Protein AF-A0A7Y3PH53-F1 (afdb_monomer)

Solvent-accessible surface area (backbone atoms only — not comparable to full-atom values): 33180 Å² total; per-residue (Å²): 139,79,86,87,87,86,90,88,82,86,89,85,86,90,85,89,83,89,81,87,84,82,91,88,85,89,79,91,84,87,87,86,85,87,86,80,86,84,88,87,86,88,88,87,83,89,87,88,88,87,84,86,87,84,89,90,81,89,80,82,91,89,81,90,84,82,87,85,81,84,83,80,88,76,83,92,73,61,89,87,68,80,81,71,97,63,87,55,52,38,79,63,46,75,46,68,8,27,72,56,28,60,31,58,57,40,63,27,38,34,40,38,30,13,29,32,41,93,63,67,40,59,38,38,35,37,19,73,60,56,61,72,51,74,44,82,40,64,76,62,96,48,61,48,35,46,34,19,36,26,30,57,37,86,32,35,35,41,37,30,13,32,15,80,49,83,82,47,29,32,37,42,25,17,78,48,62,41,79,47,74,51,78,44,49,72,98,55,57,60,40,45,38,24,42,36,37,56,36,70,33,30,32,39,37,25,7,24,49,65,54,40,41,33,38,20,74,65,49,62,77,52,76,45,74,39,42,62,58,85,92,83,59,57,40,39,41,39,26,52,28,42,55,38,70,36,33,35,42,39,28,7,27,37,34,44,84,50,101,79,80,47,58,59,23,39,33,45,34,36,27,64,55,63,34,60,41,57,43,81,54,94,63,63,86,61,33,30,32,24,47,22,42,24,36,58,37,70,43,32,36,43,33,26,18,17,26,75,84,49,43,19,30,29,36,26,42,34,32,56,95,68,38,82,75,50,76,46,80,33,71,47,95,57,61,44,19,66,49,35,23,42,39,39,82,38,82,43,30,31,43,34,25,12,21,27,94,77,62,50,27,41,38,36,37,26,73,58,46,43,77,49,76,51,79,47,70,58,56,86,79,51,35,42,21,70,37,46,51,66,31,86,55,101,63,43,38,33,44,36,34,21,28,43,102,78,34,44,38,20,42,32,33,38,24,66,55,64,74,71,71,73,71,75,72,74,58,79,79,71,68,95,81,72,90,73,93,76,79,60,47,37,29,35,26,30,31,17,50,68,26,40,53,54,34,52,60,53,53,77,54,22,71,84,73,44,34,43,66,44,66,71,29,41,72,81,29,39,71,76,45,66,55,41,33,46,56,94,89,37,88,42,74,53,58,79,74,27,60,43,44,68,63,52,42,53,54,57,42,70,73,61,35,50,34,34,40,39,27,60,42,87,63,58,34,37,37,30,59,54,95,94,37,83,40,29,73,91,32,78,72,41,44,51,47,51,52,49,34,50,54,50,48,52,55,47,52,32,64,78,69,17,47,71,44,81,43,84,62,76,90,52,86,84,71,59,45,100,88,71,45,68,56,84,55,81

Radius of gyration: 30.05 Å; Cα contacts (8 Å, |Δi|>4): 1305; chains: 1; bounding box: 88×98×75 Å

Foldseek 3Di:
DDDDDDDDDDDDDDDDDDDDDDDDDDDDDDDDDDDDDDDDDDDDDDDDDDDDDDDDDDDDDDDDDDDDDDDDDDDPDDPVPPDDDDQAWDFLDKDFFDWQEKEDLFQFWIKTWWAGHPPRATWIWIGRGNPNDIDTQDDDPQDPYWQYKYAQHSFWIWTWFATPDDPRIWIWIGNGNRPDTDIDDDPFDPTWREKDPLHQQWIKIAFWDGLGIWIGRGRRNDIDRQPDDPDAWGWGWQYKEDQHSFKIKTWWKTWHPDPPDIQMFIWIWMGRGNSVDIDTDDDDSQHHTWHEKEDPHLAWIKTWFAGPVFFIKMKIFGDDPSHTDDIDIDTQPDRFGGAWYWYAPHHQWIWIWFAGPPLFTWIWTTNHRNPYIDIDGHDPPRATFNDKDWHDDPFIKIWIWHAHPSRRMIIIIIGSNDPPPPPPPPPPPPPPPDPDDDQAAEEEFEEEPVSQVVLVVCCVCQVVVSHDYDYLYHYQAALLLAFWFADPNDIHGGDNVNNCVLVSLLVVCVVPHQAYEYEYQLNQLIFGQDPNDTDHPVPPVSVVSVVVSVVSSVCSNCVNPHHYHYDYDDDDFPDDDPVPHGDSSD

Structure (mmCIF, N/CA/C/O backbone):
data_AF-A0A7Y3PH53-F1
#
_entry.id   AF-A0A7Y3PH53-F1
#
loop_
_atom_site.group_PDB
_atom_site.id
_atom_site.type_symbol
_atom_site.label_atom_id
_atom_site.label_alt_id
_atom_site.label_comp_id
_atom_site.label_asym_id
_atom_site.label_entity_id
_atom_site.label_seq_id
_atom_site.pdbx_PDB_ins_code
_atom_site.Cartn_x
_atom_site.Cartn_y
_atom_site.Cartn_z
_atom_site.occupancy
_atom_site.B_iso_or_equiv
_atom_site.auth_seq_id
_atom_site.auth_comp_id
_atom_site.auth_asym_id
_atom_site.auth_atom_id
_atom_site.pdbx_PDB_model_num
ATOM 1 N N . MET A 1 1 ? -45.670 29.202 -13.768 1.00 27.52 1 MET A N 1
ATOM 2 C CA . MET A 1 1 ? -44.840 28.146 -14.390 1.00 27.52 1 MET A CA 1
ATOM 3 C C . MET A 1 1 ? -43.479 28.761 -14.701 1.00 27.52 1 MET A C 1
ATOM 5 O O . MET A 1 1 ? -43.491 29.835 -15.280 1.00 27.52 1 MET A O 1
ATOM 9 N N . ALA A 1 2 ? -42.325 28.205 -14.331 1.00 27.58 2 ALA A N 1
ATOM 10 C CA . ALA A 1 2 ? -42.031 27.252 -13.254 1.00 27.58 2 ALA A CA 1
ATOM 11 C C . ALA A 1 2 ? -40.528 27.359 -12.876 1.00 27.58 2 ALA A C 1
ATOM 13 O O . ALA A 1 2 ? -39.710 27.433 -13.780 1.00 27.58 2 ALA A O 1
ATOM 14 N N . ILE A 1 3 ? -40.228 27.390 -11.565 1.00 24.61 3 ILE A N 1
ATOM 15 C CA . ILE A 1 3 ? -39.103 26.731 -10.841 1.00 24.61 3 ILE A CA 1
ATOM 16 C C . ILE A 1 3 ? -37.721 26.719 -11.553 1.00 24.61 3 ILE A C 1
ATOM 18 O O . ILE A 1 3 ? -37.587 26.041 -12.563 1.00 24.61 3 ILE A O 1
ATOM 22 N N . LEU A 1 4 ? -36.632 27.393 -11.139 1.00 24.05 4 LEU A N 1
ATOM 23 C CA . LEU A 1 4 ? -36.151 28.036 -9.885 1.00 24.05 4 LEU A CA 1
ATOM 24 C C . LEU A 1 4 ? -35.431 27.131 -8.852 1.00 24.05 4 LEU A C 1
ATOM 26 O O . LEU A 1 4 ? -35.990 26.149 -8.378 1.00 24.05 4 LEU A O 1
ATOM 30 N N . GLY A 1 5 ? -34.228 27.571 -8.440 1.00 24.16 5 GLY A N 1
ATOM 31 C CA . GLY A 1 5 ? -33.334 26.976 -7.423 1.00 24.16 5 GLY A CA 1
ATOM 32 C C . GLY A 1 5 ? -32.060 26.379 -8.045 1.00 24.16 5 GLY A C 1
ATOM 33 O O . GLY A 1 5 ? -32.111 25.966 -9.197 1.00 24.16 5 GLY A O 1
ATOM 34 N N . LEU A 1 6 ? -30.882 26.307 -7.410 1.00 24.84 6 LEU A N 1
ATOM 35 C CA . LEU A 1 6 ? -30.289 26.762 -6.122 1.00 24.84 6 LEU A CA 1
ATOM 36 C C . LEU A 1 6 ? -28.739 26.815 -6.389 1.00 24.84 6 LEU A C 1
ATOM 38 O O . LEU A 1 6 ? -28.315 26.272 -7.404 1.00 24.84 6 LEU A O 1
ATOM 42 N N . LEU A 1 7 ? -27.798 27.423 -5.646 1.00 23.94 7 LEU A N 1
ATOM 43 C CA . LEU A 1 7 ? -27.619 27.649 -4.202 1.00 23.94 7 LEU A CA 1
ATOM 44 C C . LEU A 1 7 ? -26.399 28.594 -3.965 1.00 23.94 7 LEU A C 1
ATOM 46 O O . LEU A 1 7 ? -25.448 28.530 -4.737 1.00 23.94 7 LEU A O 1
ATOM 50 N N . LEU A 1 8 ? -26.404 29.408 -2.896 1.00 22.64 8 LEU A N 1
ATOM 51 C CA . LEU A 1 8 ? -25.264 30.032 -2.162 1.00 22.64 8 LEU A CA 1
ATOM 52 C C . LEU A 1 8 ? -25.917 30.889 -1.040 1.00 22.64 8 LEU A C 1
ATOM 54 O O . LEU A 1 8 ? -26.854 31.623 -1.337 1.00 22.64 8 LEU A O 1
ATOM 58 N N . SER A 1 9 ? -25.612 30.787 0.264 1.00 22.41 9 SER A N 1
ATOM 59 C CA . SER A 1 9 ? -24.295 30.929 0.911 1.00 22.41 9 SER A CA 1
ATOM 60 C C . SER A 1 9 ? -24.297 30.520 2.409 1.00 22.41 9 SER A C 1
ATOM 62 O O . SER A 1 9 ? -25.269 30.806 3.095 1.00 22.41 9 SER A O 1
ATOM 64 N N . ILE A 1 10 ? -23.138 30.057 2.914 1.00 22.92 10 ILE A N 1
ATOM 65 C CA . ILE A 1 10 ? -22.531 30.346 4.250 1.00 22.92 10 ILE A CA 1
ATOM 66 C C . ILE A 1 10 ? -23.178 29.793 5.562 1.00 22.92 10 ILE A C 1
ATOM 68 O O . ILE A 1 10 ? -24.373 29.559 5.682 1.00 22.92 10 ILE A O 1
ATOM 72 N N . LEU A 1 11 ? -22.292 29.561 6.548 1.00 21.41 11 LEU A N 1
ATOM 73 C CA . LEU A 1 11 ? -22.456 29.043 7.922 1.00 21.41 11 LEU A CA 1
ATOM 74 C C . LEU A 1 11 ? -23.361 29.901 8.848 1.00 21.41 11 LEU A C 1
ATOM 76 O O . LEU A 1 11 ? -23.416 31.114 8.661 1.00 21.41 11 LEU A O 1
ATOM 80 N N . ILE A 1 12 ? -23.876 29.323 9.958 1.00 22.22 12 ILE A N 1
ATOM 81 C CA . ILE A 1 12 ? -23.458 29.663 11.355 1.00 22.22 12 ILE A CA 1
ATOM 82 C C . ILE A 1 12 ? -24.155 28.830 12.473 1.00 22.22 12 ILE A C 1
ATOM 84 O O . ILE A 1 12 ? -25.336 28.517 12.422 1.00 22.22 12 ILE A O 1
ATOM 88 N N . ILE A 1 13 ? -23.325 28.521 13.478 1.00 22.69 13 ILE A N 1
ATOM 89 C CA . ILE A 1 13 ? -23.456 28.090 14.895 1.00 22.69 13 ILE A CA 1
ATOM 90 C C . ILE A 1 13 ? -24.839 28.159 15.611 1.00 22.69 13 ILE A C 1
ATOM 92 O O . ILE A 1 13 ? -25.627 29.084 15.446 1.00 22.69 13 ILE A O 1
ATOM 96 N N . VAL A 1 14 ? -25.043 27.202 16.533 1.00 22.19 14 VAL A N 1
ATOM 97 C CA . VAL A 1 14 ? -26.162 27.046 17.494 1.00 22.19 14 VAL A CA 1
ATOM 98 C C . VAL A 1 14 ? -26.259 28.157 18.559 1.00 22.19 14 VAL A C 1
ATOM 100 O O . VAL A 1 14 ? -25.273 28.494 19.209 1.00 22.19 14 VAL A O 1
ATOM 103 N N . SER A 1 15 ? -27.483 28.605 18.869 1.00 22.56 15 SER A N 1
ATOM 104 C CA . SER A 1 15 ? -27.872 29.114 20.203 1.00 22.56 15 SER A CA 1
ATOM 105 C C . SER A 1 15 ? -29.380 28.901 20.451 1.00 22.56 15 SER A C 1
ATOM 107 O O . SER A 1 15 ? -30.083 28.410 19.568 1.00 22.56 15 SER A O 1
ATOM 109 N N . SER A 1 16 ? -29.875 29.155 21.668 1.00 23.72 16 SER A N 1
ATOM 110 C CA . SER A 1 16 ? -31.134 28.585 22.180 1.00 23.72 16 SER A CA 1
ATOM 111 C C . SER A 1 16 ? -32.286 29.582 22.391 1.00 23.72 16 SER A C 1
ATOM 113 O O . SER A 1 16 ? -32.068 30.734 22.758 1.00 23.72 16 SER A O 1
ATOM 115 N N . SER A 1 17 ? -33.533 29.090 22.276 1.00 23.12 17 SER A N 1
ATOM 116 C CA . SER A 1 17 ? -34.576 29.101 23.338 1.00 23.12 17 SER A CA 1
ATOM 117 C C . SER A 1 17 ? -36.031 29.282 22.846 1.00 23.12 17 SER A C 1
ATOM 119 O O . SER A 1 17 ? -36.289 29.847 21.790 1.00 23.12 17 SER A O 1
ATOM 121 N N . GLN A 1 18 ? -36.969 28.844 23.703 1.00 24.52 18 GLN A N 1
ATOM 122 C CA . GLN A 1 18 ? -38.434 29.044 23.665 1.00 24.52 18 GLN A CA 1
ATOM 123 C C . GLN A 1 18 ? -39.243 28.251 22.612 1.00 24.52 18 GLN A C 1
ATOM 125 O O . GLN A 1 18 ? -38.695 27.630 21.706 1.00 24.52 18 GLN A O 1
ATOM 130 N N . SER A 1 19 ? -40.556 28.127 22.858 1.00 26.19 19 SER A N 1
ATOM 131 C CA . SER A 1 19 ? -41.421 27.046 22.342 1.00 26.19 19 SER A CA 1
ATOM 132 C C . SER A 1 19 ? -42.898 27.498 22.131 1.00 26.19 19 SER A C 1
ATOM 134 O O . SER A 1 19 ? -43.134 28.699 22.023 1.00 26.19 19 SER A O 1
ATOM 136 N N . PRO A 1 20 ? -43.876 26.586 21.917 1.00 41.28 20 PRO A N 1
ATOM 137 C CA . PRO A 1 20 ? -44.599 26.370 20.653 1.00 41.28 20 PRO A CA 1
ATOM 138 C C . PRO A 1 20 ? -45.962 27.110 20.557 1.00 41.28 20 PRO A C 1
ATOM 140 O O . PRO A 1 20 ? -46.364 27.774 21.514 1.00 41.28 20 PRO A O 1
ATOM 143 N N . PRO A 1 21 ? -46.731 26.962 19.448 1.00 31.56 21 PRO A N 1
ATOM 144 C CA . PRO A 1 21 ? -47.869 26.011 19.480 1.00 31.56 21 PRO A CA 1
ATOM 145 C C . PRO A 1 21 ? -48.309 25.387 18.120 1.00 31.56 21 PRO A C 1
ATOM 147 O O . PRO A 1 21 ? -47.821 25.763 17.061 1.00 31.56 21 PRO A O 1
ATOM 150 N N . SER A 1 22 ? -49.320 24.494 18.180 1.00 23.58 22 SER A N 1
ATOM 151 C CA . SER A 1 22 ? -50.218 23.983 17.098 1.00 23.58 22 SER A CA 1
ATOM 152 C C . SER A 1 22 ? -49.575 23.321 15.859 1.00 23.58 22 SER A C 1
ATOM 154 O O . SER A 1 22 ? -48.886 23.968 15.087 1.00 23.58 22 SER A O 1
ATOM 156 N N . GLN A 1 23 ? -49.712 22.009 15.615 1.00 24.61 23 GLN A N 1
ATOM 157 C CA . GLN A 1 23 ? -50.917 21.217 15.259 1.00 24.61 23 GLN A CA 1
ATOM 158 C C . GLN A 1 23 ? -51.641 21.602 13.955 1.00 24.61 23 GLN A C 1
ATOM 160 O O . GLN A 1 23 ? -52.306 22.631 13.883 1.00 24.61 23 GLN A O 1
ATOM 165 N N . THR A 1 24 ? -51.685 20.663 13.000 1.00 24.39 24 THR A N 1
ATOM 166 C CA . THR A 1 24 ? -52.921 20.237 12.297 1.00 24.39 24 THR A CA 1
ATOM 167 C C . THR A 1 24 ? -52.733 18.836 11.671 1.00 24.39 24 THR A C 1
ATOM 169 O O . THR A 1 24 ? -51.625 18.303 11.675 1.00 24.39 24 THR A O 1
ATOM 172 N N . HIS A 1 25 ? -53.822 18.189 11.234 1.00 23.94 25 HIS A N 1
ATOM 173 C CA . HIS A 1 25 ? -53.892 16.762 10.849 1.00 23.94 25 HIS A CA 1
ATOM 174 C C . HIS A 1 25 ? -53.899 16.516 9.314 1.00 23.94 25 HIS A C 1
ATOM 176 O O . HIS A 1 25 ? -53.960 17.465 8.542 1.00 23.94 25 HIS A O 1
ATOM 182 N N . PHE A 1 26 ? -54.007 15.226 8.930 1.00 23.61 26 PHE A N 1
ATOM 183 C CA . PHE A 1 26 ? -54.325 14.638 7.604 1.00 23.61 26 PHE A CA 1
ATOM 184 C C . PHE A 1 26 ? -53.148 14.440 6.617 1.00 23.61 26 PHE A C 1
ATOM 186 O O . PHE A 1 26 ? -52.270 15.284 6.528 1.00 23.61 26 PHE A O 1
ATOM 193 N N . SER A 1 27 ? -53.099 13.373 5.797 1.00 23.70 27 SER A N 1
ATOM 194 C CA . SER A 1 27 ? -53.682 12.014 5.925 1.00 23.70 27 SER A CA 1
ATOM 195 C C . SER A 1 27 ? -53.119 11.043 4.868 1.00 23.70 27 SER A C 1
ATOM 197 O O . SER A 1 27 ? -52.461 11.453 3.919 1.00 23.70 27 SER A O 1
ATOM 199 N N . ARG A 1 28 ? -53.430 9.746 5.025 1.00 25.30 28 ARG A N 1
ATOM 200 C CA . ARG A 1 28 ? -53.129 8.638 4.090 1.00 25.30 28 ARG A CA 1
ATOM 201 C C . ARG A 1 28 ? -53.473 8.937 2.618 1.00 25.30 28 ARG A C 1
ATOM 203 O O . ARG A 1 28 ? -54.582 9.396 2.360 1.00 25.30 28 ARG A O 1
ATOM 210 N N . GLN A 1 29 ? -52.703 8.356 1.690 1.00 24.28 29 GLN A N 1
ATOM 211 C CA . GLN A 1 29 ? -53.284 7.398 0.729 1.00 24.28 29 GLN A CA 1
ATOM 212 C C . GLN A 1 29 ? -52.255 6.411 0.147 1.00 24.28 29 GLN A C 1
ATOM 214 O O . GLN A 1 29 ? -51.065 6.700 0.087 1.00 24.28 29 GLN A O 1
ATOM 219 N N . LEU A 1 30 ? -52.737 5.226 -0.246 1.00 23.98 30 LEU A N 1
ATOM 220 C CA . LEU A 1 30 ? -51.987 4.216 -1.003 1.00 23.98 30 LEU A CA 1
ATOM 221 C C . LEU A 1 30 ? -52.204 4.437 -2.504 1.00 23.98 30 LEU A C 1
ATOM 223 O O . LEU A 1 30 ? -53.310 4.789 -2.912 1.00 23.98 30 LEU A O 1
ATOM 227 N N . ALA A 1 31 ? -51.225 4.042 -3.316 1.00 25.02 31 ALA A N 1
ATOM 228 C CA . ALA A 1 31 ? -51.476 3.503 -4.649 1.00 25.02 31 ALA A CA 1
ATOM 229 C C . ALA A 1 31 ? -50.443 2.407 -4.952 1.00 25.02 31 ALA A C 1
ATOM 231 O O . ALA A 1 31 ? -49.249 2.611 -4.759 1.00 25.02 31 ALA A O 1
ATOM 232 N N . ALA A 1 32 ? -50.906 1.250 -5.421 1.00 23.48 32 ALA A N 1
ATOM 233 C CA . ALA A 1 32 ? -50.062 0.179 -5.943 1.00 23.48 32 ALA A CA 1
ATOM 234 C C . ALA A 1 32 ? -50.424 -0.055 -7.413 1.00 23.48 32 ALA A C 1
ATOM 236 O O . ALA A 1 32 ? -51.596 0.066 -7.776 1.00 23.48 32 ALA A O 1
ATOM 237 N N . GLN A 1 33 ? -49.450 -0.422 -8.247 1.00 23.83 33 GLN A N 1
ATOM 238 C CA . GLN A 1 33 ? -49.709 -0.899 -9.605 1.00 23.83 33 GLN A CA 1
ATOM 239 C C . GLN A 1 33 ? -48.873 -2.140 -9.917 1.00 23.83 33 GLN A C 1
ATOM 241 O O . GLN A 1 33 ? -47.647 -2.125 -9.869 1.00 23.83 33 GLN A O 1
ATOM 246 N N . THR A 1 34 ? -49.576 -3.219 -10.243 1.00 23.50 34 THR A N 1
ATOM 247 C CA . THR A 1 34 ? -49.042 -4.458 -10.811 1.00 23.50 34 THR A CA 1
ATOM 248 C C . THR A 1 34 ? -48.975 -4.371 -12.333 1.00 23.50 34 THR A C 1
ATOM 250 O O . THR A 1 34 ? -49.913 -3.874 -12.955 1.00 23.50 34 THR A O 1
ATOM 253 N N . ALA A 1 35 ? -47.955 -4.980 -12.934 1.00 23.61 35 ALA A N 1
ATOM 254 C CA . ALA A 1 35 ? -47.943 -5.377 -14.342 1.00 23.61 35 ALA A CA 1
ATOM 255 C C . ALA A 1 35 ? -47.467 -6.837 -14.455 1.00 23.61 35 ALA A C 1
ATOM 257 O O . ALA A 1 35 ? -46.771 -7.332 -13.568 1.00 23.61 35 ALA A O 1
ATOM 258 N N . GLN A 1 36 ? -47.893 -7.550 -15.500 1.00 23.03 36 GLN A N 1
ATOM 259 C CA . GLN A 1 36 ? -47.759 -9.009 -15.609 1.00 23.03 36 GLN A CA 1
ATOM 260 C C . GLN A 1 36 ? -47.606 -9.441 -17.081 1.00 23.03 36 GLN A C 1
ATOM 262 O O . GLN A 1 36 ? -47.940 -8.670 -17.981 1.00 23.03 36 GLN A O 1
ATOM 267 N N . SER A 1 37 ? -47.211 -10.704 -17.308 1.00 25.69 37 SER A N 1
ATOM 268 C CA . SER A 1 37 ? -47.021 -11.371 -18.619 1.00 25.69 37 SER A CA 1
ATOM 269 C C . SER A 1 37 ? -45.737 -10.964 -19.384 1.00 25.69 37 SER A C 1
ATOM 271 O O . SER A 1 37 ? -45.197 -9.891 -19.145 1.00 25.69 37 SER A O 1
ATOM 273 N N . ASN A 1 38 ? -45.149 -11.793 -20.261 1.00 23.48 38 ASN A N 1
ATOM 274 C CA . ASN A 1 38 ? -45.664 -13.010 -20.920 1.00 23.48 38 ASN A CA 1
ATOM 275 C C . ASN A 1 38 ? -44.630 -14.162 -21.010 1.00 23.48 38 ASN A C 1
ATOM 277 O O . ASN A 1 38 ? -43.436 -13.944 -20.823 1.00 23.48 38 ASN A O 1
ATOM 281 N N . LEU A 1 39 ? -45.091 -15.384 -21.324 1.00 25.16 39 LEU A N 1
ATOM 282 C CA . LEU A 1 39 ? -44.255 -16.585 -21.531 1.00 25.16 39 LEU A CA 1
ATOM 283 C C . LEU A 1 39 ? -43.998 -16.896 -23.018 1.00 25.16 39 LEU A C 1
ATOM 285 O O . LEU A 1 39 ? -44.827 -16.591 -23.871 1.00 25.16 39 LEU A O 1
ATOM 289 N N . SER A 1 40 ? -42.945 -17.677 -23.297 1.00 23.12 40 SER A N 1
ATOM 290 C CA . SER A 1 40 ? -42.962 -18.671 -24.387 1.00 23.12 40 SER A CA 1
ATOM 291 C C . SER A 1 40 ? -42.067 -19.886 -24.065 1.00 23.12 40 SER A C 1
ATOM 293 O O . SER A 1 40 ? -40.932 -19.733 -23.627 1.00 23.12 40 SER A O 1
ATOM 295 N N . HIS A 1 41 ? -42.603 -21.101 -24.236 1.00 26.47 41 HIS A N 1
ATOM 296 C CA . HIS A 1 41 ? -41.903 -22.387 -24.045 1.00 26.47 41 HIS A CA 1
ATOM 297 C C . HIS A 1 41 ? -41.299 -22.909 -25.358 1.00 26.47 41 HIS A C 1
ATOM 299 O O . HIS A 1 41 ? -41.807 -22.574 -26.426 1.00 26.47 41 HIS A O 1
ATOM 305 N N . HIS A 1 42 ? -40.364 -23.865 -25.265 1.00 24.50 42 HIS A N 1
ATOM 306 C CA . HIS A 1 42 ? -40.249 -25.015 -26.185 1.00 24.50 42 HIS A CA 1
ATOM 307 C C . HIS A 1 42 ? -39.852 -26.296 -25.409 1.00 24.50 42 HIS A C 1
ATOM 309 O O . HIS A 1 42 ? -39.456 -26.211 -24.247 1.00 24.50 42 HIS A O 1
ATOM 315 N N . TYR A 1 43 ? -40.035 -27.478 -26.015 1.00 22.98 43 TYR A N 1
ATOM 316 C CA . TYR A 1 43 ? -40.008 -28.805 -25.360 1.00 22.98 43 TYR A CA 1
ATOM 317 C C . TYR A 1 43 ? -38.888 -29.735 -25.871 1.00 22.98 43 TYR A C 1
ATOM 319 O O . TYR A 1 43 ? -38.549 -29.702 -27.051 1.00 22.98 43 TYR A O 1
ATOM 327 N N . ALA A 1 44 ? -38.449 -30.670 -25.016 1.00 23.11 44 ALA A N 1
ATOM 328 C CA . ALA A 1 44 ? -37.874 -31.977 -25.379 1.00 23.11 44 ALA A CA 1
ATOM 329 C C . ALA A 1 44 ? -38.160 -33.010 -24.255 1.00 23.11 44 ALA A C 1
ATOM 331 O O . ALA A 1 44 ? -38.529 -32.614 -23.149 1.00 23.11 44 ALA A O 1
ATOM 332 N N . LEU A 1 45 ? -38.064 -34.321 -24.530 1.00 22.95 45 LEU A N 1
ATOM 333 C CA . LEU A 1 45 ? -38.633 -35.400 -23.691 1.00 22.95 45 LEU A CA 1
ATOM 334 C C . LEU A 1 45 ? -37.779 -36.689 -23.644 1.00 22.95 45 LEU A C 1
ATOM 336 O O . LEU A 1 45 ? -36.934 -36.896 -24.510 1.00 22.95 45 LEU A O 1
ATOM 340 N N . ALA A 1 46 ? -38.165 -37.590 -22.719 1.00 24.52 46 ALA A N 1
ATOM 341 C CA . ALA A 1 46 ? -37.899 -39.045 -22.679 1.00 24.52 46 ALA A CA 1
ATOM 342 C C . ALA A 1 46 ? -36.486 -39.508 -22.220 1.00 24.52 46 ALA A C 1
ATOM 344 O O . ALA A 1 46 ? -35.498 -38.826 -22.452 1.00 24.52 46 ALA A O 1
ATOM 345 N N . ASN A 1 47 ? -36.302 -40.677 -21.578 1.00 24.42 47 ASN A N 1
ATOM 346 C CA . ASN A 1 47 ? -37.245 -41.563 -20.860 1.00 24.42 47 ASN A CA 1
ATOM 347 C C . ASN A 1 47 ? -36.493 -42.446 -19.833 1.00 24.42 47 ASN A C 1
ATOM 349 O O . ASN A 1 47 ? -35.273 -42.567 -19.902 1.00 24.42 47 ASN A O 1
ATOM 353 N N . ALA A 1 48 ? -37.217 -43.110 -18.922 1.00 27.16 48 ALA A N 1
ATOM 354 C CA . ALA A 1 48 ? -36.655 -44.055 -17.943 1.00 27.16 48 ALA A CA 1
ATOM 355 C C . ALA A 1 48 ? -36.929 -45.537 -18.294 1.00 27.16 48 ALA A C 1
ATOM 357 O O . ALA A 1 48 ? -37.887 -45.845 -19.002 1.00 27.16 48 ALA A O 1
ATOM 358 N N . GLY A 1 49 ? -36.119 -46.458 -17.753 1.00 22.39 49 GLY A N 1
ATOM 359 C CA . GLY A 1 49 ? -36.280 -47.913 -17.898 1.00 22.39 49 GLY A CA 1
ATOM 360 C C . GLY A 1 49 ? -35.590 -48.699 -16.771 1.00 22.39 49 GLY A C 1
ATOM 361 O O . GLY A 1 49 ? -34.569 -48.265 -16.246 1.00 22.39 49 GLY A O 1
ATOM 362 N N . ILE A 1 50 ? -36.170 -49.838 -16.377 1.00 23.67 50 ILE A N 1
ATOM 363 C CA . ILE A 1 50 ? -35.787 -50.682 -15.223 1.00 23.67 50 ILE A CA 1
ATOM 364 C C . ILE A 1 50 ? -35.857 -52.155 -15.660 1.00 23.67 50 ILE A C 1
ATOM 366 O O . ILE A 1 50 ? -36.803 -52.468 -16.377 1.00 23.67 50 ILE A O 1
ATOM 370 N N . LEU A 1 51 ? -34.960 -53.051 -15.189 1.00 22.31 51 LEU A N 1
ATOM 371 C CA . LEU A 1 51 ? -35.297 -54.458 -14.83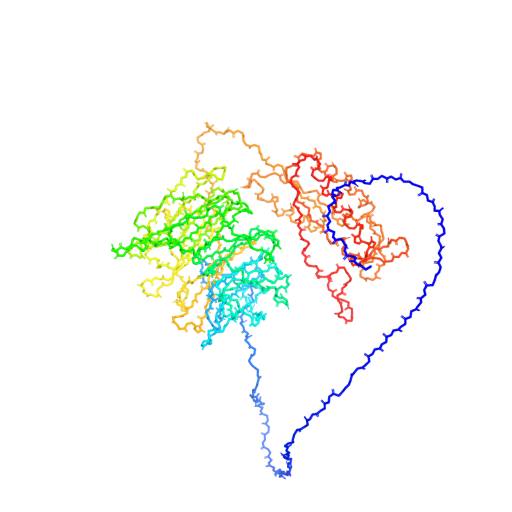9 1.00 22.31 51 LEU A CA 1
ATOM 372 C C . LEU A 1 51 ? -34.145 -55.307 -14.226 1.00 22.31 51 LEU A C 1
ATOM 374 O O . LEU A 1 51 ? -33.033 -55.325 -14.735 1.00 22.31 51 LEU A O 1
ATOM 378 N N . SER A 1 52 ? -34.496 -56.054 -13.164 1.00 23.08 52 SER A N 1
ATOM 379 C CA . SER A 1 52 ? -34.037 -57.399 -12.713 1.00 23.08 52 SER A CA 1
ATOM 380 C C . SER A 1 52 ? -32.555 -57.852 -12.723 1.00 23.08 52 SER A C 1
ATOM 382 O O . SER A 1 52 ? -31.919 -57.931 -13.768 1.00 23.08 52 SER A O 1
ATOM 384 N N . GLY A 1 53 ? -32.101 -58.390 -11.575 1.00 22.41 53 GLY A N 1
ATOM 385 C CA . GLY A 1 53 ? -31.049 -59.431 -11.470 1.00 22.41 53 GLY A CA 1
ATOM 386 C C . GLY A 1 53 ? -31.638 -60.853 -11.311 1.00 22.41 53 GLY A C 1
ATOM 387 O O . GLY A 1 53 ? -32.864 -60.993 -11.366 1.00 22.41 53 GLY A O 1
ATOM 388 N N . PRO A 1 54 ? -30.815 -61.906 -11.083 1.00 33.69 54 PRO A N 1
ATOM 389 C CA . PRO A 1 54 ? -30.689 -62.402 -9.695 1.00 33.69 54 PRO A CA 1
ATOM 390 C C . PRO A 1 54 ? -29.332 -63.036 -9.266 1.00 33.69 54 PRO A C 1
ATOM 392 O O . PRO A 1 54 ? -28.533 -63.478 -10.082 1.00 33.69 54 PRO A O 1
ATOM 395 N N . SER A 1 55 ? -29.152 -63.097 -7.936 1.00 23.97 55 SER A N 1
ATOM 396 C CA . SER A 1 55 ? -28.422 -64.046 -7.048 1.00 23.97 55 SER A CA 1
ATOM 397 C C . SER A 1 55 ? -27.645 -65.230 -7.683 1.00 23.97 55 SER A C 1
ATOM 399 O O . SER A 1 55 ? -28.191 -65.913 -8.539 1.00 23.97 55 SER A O 1
ATOM 401 N N . LEU A 1 56 ? -26.425 -65.632 -7.270 1.00 23.92 56 LEU A N 1
ATOM 402 C CA . LEU A 1 56 ? -25.878 -66.101 -5.956 1.00 23.92 56 LEU A CA 1
ATOM 403 C C . LEU A 1 56 ? -24.307 -66.194 -6.077 1.00 23.92 56 LEU A C 1
ATOM 405 O O . LEU A 1 56 ? -23.825 -66.061 -7.195 1.00 23.92 56 LEU A O 1
ATOM 409 N N . LEU A 1 57 ? -23.401 -66.474 -5.107 1.00 23.33 57 LEU A N 1
ATOM 410 C CA . LEU A 1 57 ? -23.349 -66.634 -3.628 1.00 23.33 57 LEU A CA 1
ATOM 411 C C . LEU A 1 57 ? -21.865 -66.570 -3.138 1.00 23.33 57 LEU A C 1
ATOM 413 O O . LEU A 1 57 ? -21.005 -67.128 -3.809 1.00 23.33 57 LEU A O 1
ATOM 417 N N . THR A 1 58 ? -21.594 -66.068 -1.914 1.00 23.66 58 THR A N 1
ATOM 418 C CA . THR A 1 58 ? -20.314 -66.159 -1.125 1.00 23.66 58 THR A CA 1
ATOM 419 C C . THR A 1 58 ? -19.010 -65.576 -1.744 1.00 23.66 58 THR A C 1
ATOM 421 O O . THR A 1 58 ? -18.836 -65.583 -2.949 1.00 23.66 58 THR A O 1
ATOM 424 N N . ASN A 1 59 ? -18.024 -65.046 -0.994 1.00 24.72 59 ASN A N 1
ATOM 425 C CA . ASN A 1 59 ? -17.809 -65.053 0.463 1.00 24.72 59 ASN A CA 1
ATOM 426 C C . ASN A 1 59 ? -17.147 -63.752 1.009 1.00 24.72 59 ASN A C 1
ATOM 428 O O . ASN A 1 59 ? -16.282 -63.174 0.368 1.00 24.72 59 ASN A O 1
ATOM 432 N N . THR A 1 60 ? -17.563 -63.339 2.215 1.00 24.05 60 THR A N 1
ATOM 433 C CA . THR A 1 60 ? -16.947 -62.406 3.206 1.00 24.05 60 THR A CA 1
ATOM 434 C C . THR A 1 60 ? -15.872 -61.351 2.836 1.00 24.05 60 THR A C 1
ATOM 436 O O . THR A 1 60 ? -14.762 -61.726 2.492 1.00 24.05 60 THR A O 1
ATOM 439 N N . LYS A 1 61 ? -16.148 -60.078 3.219 1.00 24.25 61 LYS A N 1
ATOM 440 C CA . LYS A 1 61 ? -15.264 -59.050 3.870 1.00 24.25 61 LYS A CA 1
ATOM 441 C C . LYS A 1 61 ? -13.836 -58.858 3.291 1.00 24.25 61 LYS A C 1
ATOM 443 O O . LYS A 1 61 ? -13.040 -59.778 3.335 1.00 24.25 61 LYS A O 1
ATOM 448 N N . LYS A 1 62 ? -13.336 -57.670 2.928 1.00 23.03 62 LYS A N 1
ATOM 449 C CA . LYS A 1 62 ? -13.639 -56.242 3.223 1.00 23.03 62 LYS A CA 1
ATOM 450 C C . LYS A 1 62 ? -12.820 -55.414 2.187 1.00 23.03 62 LYS A C 1
ATOM 452 O O . LYS A 1 62 ? -11.790 -55.917 1.760 1.00 23.03 62 LYS A O 1
ATOM 457 N N . THR A 1 63 ? -13.102 -54.178 1.760 1.00 24.69 63 THR A N 1
ATOM 458 C CA . THR A 1 63 ? -14.177 -53.184 2.000 1.00 24.69 63 THR A CA 1
ATOM 459 C C . THR A 1 63 ? -14.340 -52.345 0.706 1.00 24.69 63 THR A C 1
ATOM 461 O O . THR A 1 63 ? -13.596 -52.564 -0.246 1.00 24.69 63 THR A O 1
ATOM 464 N N . ASN A 1 64 ? -15.268 -51.382 0.642 1.00 23.75 64 ASN A N 1
ATOM 465 C CA . ASN A 1 64 ? -15.546 -50.629 -0.592 1.00 23.75 64 ASN A CA 1
ATOM 466 C C . ASN A 1 64 ? -14.504 -49.544 -0.923 1.00 23.75 64 ASN A C 1
ATOM 468 O O . ASN A 1 64 ? -14.138 -48.745 -0.064 1.00 23.75 64 ASN A O 1
ATOM 472 N N . ILE A 1 65 ? -14.158 -49.453 -2.210 1.00 23.88 65 ILE A N 1
ATOM 473 C CA . ILE A 1 65 ? -13.675 -48.237 -2.879 1.00 23.88 65 ILE A CA 1
ATOM 474 C C . ILE A 1 65 ? -14.850 -47.675 -3.688 1.00 23.88 65 ILE A C 1
ATOM 476 O O . ILE A 1 65 ? -15.482 -48.434 -4.419 1.00 23.88 65 ILE A O 1
ATOM 480 N N . SER A 1 66 ? -15.089 -46.363 -3.613 1.00 23.86 66 SER A N 1
ATOM 481 C CA . SER A 1 66 ? -15.951 -45.636 -4.557 1.00 23.86 66 SER A CA 1
ATOM 482 C C . SER A 1 66 ? -15.369 -44.254 -4.863 1.00 23.86 66 SER A C 1
ATOM 484 O O . SER A 1 66 ? -15.610 -43.291 -4.140 1.00 23.86 66 SER A O 1
ATOM 486 N N . ALA A 1 67 ? -14.613 -44.162 -5.954 1.00 23.92 67 ALA A N 1
ATOM 487 C CA . ALA A 1 67 ? -14.335 -42.903 -6.644 1.00 23.92 67 ALA A CA 1
ATOM 488 C C . ALA A 1 67 ? -15.601 -42.425 -7.397 1.00 23.92 67 ALA A C 1
ATOM 490 O O . ALA A 1 67 ? -16.428 -43.251 -7.775 1.00 23.92 67 ALA A O 1
ATOM 491 N N . ALA A 1 68 ? -15.811 -41.143 -7.705 1.00 27.41 68 ALA A N 1
ATOM 492 C CA . ALA A 1 68 ? -15.211 -39.909 -7.187 1.00 27.41 68 ALA A CA 1
ATOM 493 C C . ALA A 1 68 ? -16.105 -38.714 -7.581 1.00 27.41 68 ALA A C 1
ATOM 495 O O . ALA A 1 68 ? -16.795 -38.772 -8.601 1.00 27.41 68 ALA A O 1
ATOM 496 N N . LYS A 1 69 ? -16.047 -37.616 -6.815 1.00 26.22 69 LYS A N 1
ATOM 497 C CA . LYS A 1 69 ? -16.311 -36.236 -7.268 1.00 26.22 69 LYS A CA 1
ATOM 498 C C . LYS A 1 69 ? -15.889 -35.246 -6.178 1.00 26.22 69 LYS A C 1
ATOM 500 O O . LYS A 1 69 ? -15.898 -35.612 -5.011 1.00 26.22 69 LYS A O 1
ATOM 505 N N . GLN A 1 70 ? -15.591 -34.012 -6.597 1.00 23.02 70 GLN A N 1
ATOM 506 C CA . GLN A 1 70 ? -14.973 -32.926 -5.815 1.00 23.02 70 GLN A CA 1
ATOM 507 C C . GLN A 1 70 ? -13.504 -33.191 -5.433 1.00 23.02 70 GLN A C 1
ATOM 509 O O . GLN A 1 70 ? -13.187 -34.136 -4.719 1.00 23.02 70 GLN A O 1
ATOM 514 N N . HIS A 1 71 ? -12.617 -32.305 -5.896 1.00 23.88 71 HIS A N 1
ATOM 515 C CA . HIS A 1 71 ? -11.295 -32.085 -5.311 1.00 23.88 71 HIS A CA 1
ATOM 516 C C . HIS A 1 71 ? -11.385 -30.842 -4.414 1.00 23.88 71 HIS A C 1
ATOM 518 O O . HIS A 1 71 ? -11.416 -29.734 -4.948 1.00 23.88 71 HIS A O 1
ATOM 524 N N . PRO A 1 72 ? -11.424 -30.976 -3.080 1.00 27.20 72 PRO A N 1
ATOM 525 C CA . PRO A 1 72 ? -10.919 -29.926 -2.214 1.00 27.20 72 PRO A CA 1
ATOM 526 C C . PRO A 1 72 ? -9.385 -29.976 -2.260 1.00 27.20 72 PRO A C 1
ATOM 528 O O . PRO A 1 72 ? -8.789 -31.032 -2.039 1.00 27.20 72 PRO A O 1
ATOM 531 N N . TYR A 1 73 ? -8.732 -28.850 -2.545 1.00 29.91 73 TYR A N 1
ATOM 532 C CA . TYR A 1 73 ? -7.304 -28.724 -2.251 1.00 29.91 73 TYR A CA 1
ATOM 533 C C . TYR A 1 73 ? -7.134 -28.685 -0.728 1.00 29.91 73 TYR A C 1
ATOM 535 O O . TYR A 1 73 ? -7.888 -28.013 -0.025 1.00 29.91 73 TYR A O 1
ATOM 543 N N . SER A 1 74 ? -6.171 -29.435 -0.199 1.00 23.09 74 SER A N 1
ATOM 544 C CA . SER A 1 74 ? -5.867 -29.461 1.235 1.00 23.09 74 SER A CA 1
ATOM 545 C C . SER A 1 74 ? -4.352 -29.492 1.431 1.00 23.09 74 SER A C 1
ATOM 547 O O . SER A 1 74 ? -3.759 -30.570 1.370 1.00 23.09 74 SER A O 1
ATOM 549 N N . PRO A 1 75 ? -3.710 -28.329 1.639 1.00 32.47 75 PRO A N 1
ATOM 550 C CA . PRO A 1 75 ? -2.328 -28.264 2.092 1.00 32.47 75 PRO A CA 1
ATOM 551 C C . PRO A 1 75 ? -2.240 -28.804 3.524 1.00 32.47 75 PRO A C 1
ATOM 553 O O . PRO A 1 75 ? -2.941 -28.332 4.418 1.00 32.47 75 PRO A O 1
ATOM 556 N N . THR A 1 76 ? -1.397 -29.808 3.760 1.00 31.22 76 THR A N 1
ATOM 557 C CA . THR A 1 76 ? -1.197 -30.390 5.095 1.00 31.22 76 THR A CA 1
ATOM 558 C C . THR A 1 76 ? -0.021 -29.731 5.813 1.00 31.22 76 THR A C 1
ATOM 560 O O . THR A 1 76 ? 1.082 -30.272 5.809 1.00 31.22 76 THR A O 1
ATOM 563 N N . ALA A 1 77 ? -0.267 -28.577 6.434 1.00 27.28 77 ALA A N 1
ATOM 564 C CA . ALA A 1 77 ? 0.602 -27.987 7.452 1.00 27.28 77 ALA A CA 1
ATOM 565 C C . ALA A 1 77 ? -0.221 -27.075 8.374 1.00 27.28 77 ALA A C 1
ATOM 567 O O . ALA A 1 77 ? -1.047 -26.298 7.895 1.00 27.28 77 ALA A O 1
ATOM 568 N N . SER A 1 78 ? 0.009 -27.140 9.688 1.00 26.08 78 SER A N 1
ATOM 569 C CA . SER A 1 78 ? -0.465 -26.092 10.598 1.00 26.08 78 SER A CA 1
ATOM 570 C C . SER A 1 78 ? 0.539 -24.931 10.617 1.00 26.08 78 SER A C 1
ATOM 572 O O . SER A 1 78 ? 1.741 -25.197 10.699 1.00 26.08 78 SER A O 1
ATOM 574 N N . PRO A 1 79 ? 0.104 -23.654 10.671 1.00 34.91 79 PRO A N 1
ATOM 575 C CA . PRO A 1 79 ? 1.001 -22.526 10.946 1.00 34.91 79 PRO A CA 1
ATOM 576 C C . PRO A 1 79 ? 1.829 -22.699 12.234 1.00 34.91 79 PRO A C 1
ATOM 578 O O . PRO A 1 79 ? 2.886 -22.092 12.381 1.00 34.91 79 PRO A O 1
ATOM 581 N N . SER A 1 80 ? 1.375 -23.549 13.165 1.00 31.78 80 SER A N 1
ATOM 582 C CA . SER A 1 80 ? 2.068 -23.869 14.419 1.00 31.78 80 SER A CA 1
ATOM 583 C C . SER A 1 80 ? 3.317 -24.752 14.269 1.00 31.78 80 SER A C 1
ATOM 585 O O . SER A 1 80 ? 4.079 -24.854 15.226 1.00 31.78 80 SER A O 1
ATOM 587 N N . GLU A 1 81 ? 3.527 -25.419 13.128 1.00 28.52 81 GLU A N 1
ATOM 588 C CA . GLU A 1 81 ? 4.594 -26.429 12.962 1.00 28.52 81 GLU A CA 1
ATOM 589 C C . GLU A 1 81 ? 5.860 -25.905 12.255 1.00 28.52 81 GLU A C 1
ATOM 591 O O . GLU A 1 81 ? 6.862 -26.612 12.187 1.00 28.52 81 GLU A O 1
ATOM 596 N N . LEU A 1 82 ? 5.873 -24.648 11.795 1.00 33.69 82 LEU A N 1
ATOM 597 C CA . LEU A 1 82 ? 6.973 -24.031 11.025 1.00 33.69 82 LEU A CA 1
ATOM 598 C C . LEU A 1 82 ? 8.224 -23.649 11.861 1.00 33.69 82 LEU A C 1
ATOM 600 O O . LEU A 1 82 ? 8.992 -22.762 11.486 1.00 33.69 82 LEU A O 1
ATOM 604 N N . LEU A 1 83 ? 8.452 -24.297 13.007 1.00 36.06 83 LEU A N 1
ATOM 605 C CA . LEU A 1 83 ? 9.535 -23.980 13.949 1.00 36.06 83 LEU A CA 1
ATOM 606 C C . LEU A 1 83 ? 10.752 -24.909 13.796 1.00 36.06 83 LEU A C 1
ATOM 608 O O . LEU A 1 83 ? 11.021 -25.754 14.649 1.00 36.06 83 LEU A O 1
ATOM 612 N N . SER A 1 84 ? 11.541 -24.703 12.736 1.00 28.28 84 SER A N 1
ATOM 613 C CA . SER A 1 84 ? 12.825 -25.400 12.533 1.00 28.28 84 SER A CA 1
ATOM 614 C C . SER A 1 84 ? 13.953 -24.495 12.007 1.00 28.28 84 SER A C 1
ATOM 616 O O . SER A 1 84 ? 14.411 -24.635 10.872 1.00 28.28 84 SER A O 1
ATOM 618 N N . SER A 1 85 ? 14.406 -23.579 12.872 1.00 30.75 85 SER A N 1
ATOM 619 C CA . SER A 1 85 ? 15.801 -23.097 12.984 1.00 30.75 85 SER A CA 1
ATOM 620 C C . SER A 1 85 ? 16.604 -22.864 11.687 1.00 30.75 85 SER A C 1
ATOM 622 O O . SER A 1 85 ? 17.777 -23.232 11.614 1.00 30.75 85 SER A O 1
ATOM 624 N N . SER A 1 86 ? 16.002 -22.265 10.661 1.00 38.00 86 SER A N 1
ATOM 625 C CA . SER A 1 86 ? 16.702 -21.840 9.447 1.00 38.00 86 SER A CA 1
ATOM 626 C C . SER A 1 86 ? 16.027 -20.609 8.854 1.00 38.00 86 SER A C 1
ATOM 628 O O . SER A 1 86 ? 14.802 -20.560 8.759 1.00 38.00 86 SER A O 1
ATOM 630 N N . ASN A 1 87 ? 16.829 -19.636 8.423 1.00 53.62 87 ASN A N 1
ATOM 631 C CA . ASN A 1 87 ? 16.365 -18.450 7.700 1.00 53.62 87 ASN A CA 1
ATOM 632 C C . ASN A 1 87 ? 16.140 -18.815 6.222 1.00 53.62 87 ASN A C 1
ATOM 634 O O . ASN A 1 87 ? 16.763 -18.249 5.335 1.00 53.62 87 ASN A O 1
ATOM 638 N N . SER A 1 88 ? 15.350 -19.859 5.962 1.00 65.25 88 SER A N 1
ATOM 639 C CA . SER A 1 88 ? 15.101 -20.356 4.609 1.00 65.25 88 SER A CA 1
ATOM 640 C C . SER A 1 88 ? 13.729 -19.910 4.117 1.00 65.25 88 SER A C 1
ATOM 642 O O . SER A 1 88 ? 12.727 -20.056 4.817 1.00 65.25 88 SER A O 1
ATOM 644 N N . TRP A 1 89 ? 13.684 -19.398 2.888 1.00 74.88 89 TRP A N 1
ATOM 645 C CA . TRP A 1 89 ? 12.438 -19.248 2.144 1.00 74.88 89 TRP A CA 1
ATOM 646 C C . TRP A 1 89 ? 11.826 -20.627 1.902 1.00 74.88 89 TRP A C 1
ATOM 648 O O . TRP A 1 89 ? 12.540 -21.592 1.627 1.00 74.88 89 TRP A O 1
ATOM 658 N N . GLN A 1 90 ? 10.505 -20.732 2.005 1.00 74.50 90 GLN A N 1
ATOM 659 C CA . GLN A 1 90 ? 9.764 -21.980 1.831 1.00 74.50 90 GLN A CA 1
ATOM 660 C C . GLN A 1 90 ? 8.612 -21.764 0.853 1.00 74.50 90 GLN A C 1
ATOM 662 O O . GLN A 1 90 ? 7.921 -20.752 0.922 1.00 74.50 90 GLN A O 1
ATOM 667 N N . SER A 1 91 ? 8.378 -22.715 -0.053 1.00 74.19 91 SER A N 1
ATOM 668 C CA . SER A 1 91 ? 7.195 -22.690 -0.924 1.00 74.19 91 SER A CA 1
ATOM 669 C C . SER A 1 91 ? 5.941 -22.919 -0.075 1.00 74.19 91 SER A C 1
ATOM 671 O O . SER A 1 91 ? 5.694 -24.045 0.357 1.00 74.19 91 SER A O 1
ATOM 673 N N . ILE A 1 92 ? 5.146 -21.871 0.147 1.00 68.12 92 ILE A N 1
ATOM 674 C CA . ILE A 1 92 ? 3.931 -21.913 0.982 1.00 68.12 92 ILE A CA 1
ATOM 675 C C . ILE A 1 92 ? 2.652 -22.181 0.179 1.00 68.12 92 ILE A C 1
ATOM 677 O O . ILE A 1 92 ? 1.645 -22.587 0.753 1.00 68.12 92 ILE A O 1
ATOM 681 N N . GLY A 1 93 ? 2.675 -21.997 -1.144 1.00 70.38 93 GLY A N 1
ATOM 682 C CA . GLY A 1 93 ? 1.512 -22.243 -1.993 1.00 70.38 93 GLY A CA 1
ATOM 683 C C . GLY A 1 93 ? 1.781 -22.057 -3.484 1.00 70.38 93 GLY A C 1
ATOM 684 O O . GLY A 1 93 ? 2.836 -21.569 -3.887 1.00 70.38 93 GLY A O 1
ATOM 685 N N . ILE A 1 94 ? 0.788 -22.430 -4.294 1.00 74.31 94 ILE A N 1
ATOM 686 C CA . ILE A 1 94 ? 0.735 -22.181 -5.740 1.00 74.31 94 ILE A CA 1
ATOM 687 C C . ILE A 1 94 ? -0.654 -21.680 -6.139 1.00 74.31 94 ILE A C 1
ATOM 689 O O . ILE A 1 94 ? -1.648 -22.031 -5.501 1.00 74.31 94 ILE A O 1
ATOM 693 N N . LEU A 1 95 ? -0.724 -20.905 -7.218 1.00 77.44 95 LEU A N 1
ATOM 694 C CA . LEU A 1 95 ? -1.959 -20.410 -7.826 1.00 77.44 95 LEU A CA 1
ATOM 695 C C . LEU A 1 95 ? -1.893 -20.582 -9.351 1.00 77.44 95 LEU A C 1
ATOM 697 O O . LEU A 1 95 ? -0.837 -20.423 -9.956 1.00 77.44 95 LEU A O 1
ATOM 701 N N . SER A 1 96 ? -3.017 -20.928 -9.984 1.00 82.50 96 SER A N 1
ATOM 702 C CA . SER A 1 96 ? -3.089 -21.147 -11.436 1.00 82.50 96 SER A CA 1
ATOM 703 C C . SER A 1 96 ? -3.321 -19.837 -12.192 1.00 82.50 96 SER A C 1
ATOM 705 O O . SER A 1 96 ? -4.461 -19.415 -12.397 1.00 82.50 96 SER A O 1
ATOM 707 N N . GLY A 1 97 ? -2.231 -19.214 -12.626 1.00 83.38 97 GLY A N 1
ATOM 708 C CA . GLY A 1 97 ? -2.217 -17.944 -13.343 1.00 83.38 97 GLY A CA 1
ATOM 709 C C . GLY A 1 97 ? -0.903 -17.198 -13.140 1.00 83.38 97 GLY A C 1
ATOM 710 O O . GLY A 1 97 ? 0.052 -17.764 -12.605 1.00 83.38 97 GLY A O 1
ATOM 711 N N . ARG A 1 98 ? -0.894 -15.916 -13.507 1.00 84.31 98 ARG A N 1
ATOM 712 C CA . ARG A 1 98 ? 0.153 -14.941 -13.165 1.00 84.31 98 ARG A CA 1
ATOM 713 C C . ARG A 1 98 ? -0.421 -13.895 -12.217 1.00 84.31 98 ARG A C 1
ATOM 715 O O . ARG A 1 98 ? -1.528 -13.415 -12.452 1.00 84.31 98 ARG A O 1
ATOM 722 N N . LEU A 1 99 ? 0.329 -13.510 -11.187 1.00 84.44 99 LEU A N 1
ATOM 723 C CA . LEU A 1 99 ? 0.034 -12.315 -10.391 1.00 84.44 99 LEU A CA 1
ATOM 724 C C . LEU A 1 99 ? 0.805 -11.100 -10.922 1.00 84.44 99 LEU A C 1
ATOM 726 O O . LEU A 1 99 ? 1.939 -11.230 -11.369 1.00 84.44 99 LEU A O 1
ATOM 730 N N . LEU A 1 100 ? 0.169 -9.928 -10.868 1.00 85.38 100 LEU A N 1
ATOM 731 C CA . LEU A 1 100 ? 0.690 -8.648 -11.373 1.00 85.38 100 LEU A CA 1
ATOM 732 C C . LEU A 1 100 ? 0.767 -7.565 -10.281 1.00 85.38 100 LEU A C 1
ATOM 734 O O . LEU A 1 100 ? 1.531 -6.613 -10.400 1.00 85.38 100 LEU A O 1
ATOM 738 N N . GLY A 1 101 ? 0.001 -7.725 -9.200 1.00 86.62 101 GLY A N 1
ATOM 739 C CA . GLY A 1 101 ? -0.044 -6.795 -8.076 1.00 86.62 101 GLY A CA 1
ATOM 740 C C . GLY A 1 101 ? -0.554 -7.473 -6.807 1.00 86.62 101 GLY A C 1
ATOM 741 O O . GLY A 1 101 ? -1.367 -8.400 -6.874 1.00 86.62 101 GLY A O 1
ATOM 742 N N . SER A 1 102 ? -0.121 -6.995 -5.642 1.00 88.06 102 SER A N 1
ATOM 743 C CA . SER A 1 102 ? -0.656 -7.414 -4.343 1.00 88.06 102 SER A CA 1
ATOM 744 C C . SER A 1 102 ? -0.644 -6.272 -3.329 1.00 88.06 102 SER A C 1
ATOM 746 O O . SER A 1 102 ? 0.193 -5.377 -3.408 1.00 88.06 102 SER A O 1
ATOM 748 N N . SER A 1 103 ? -1.576 -6.300 -2.375 1.00 87.81 103 SER A N 1
ATOM 749 C CA . SER A 1 103 ? -1.580 -5.400 -1.219 1.00 87.81 103 SER A CA 1
ATOM 750 C C . SER A 1 103 ? -2.111 -6.123 0.020 1.00 87.81 103 SER A C 1
ATOM 752 O O . SER A 1 103 ? -3.023 -6.951 -0.054 1.00 87.81 103 SER A O 1
ATOM 754 N N . CYS A 1 104 ? -1.503 -5.835 1.169 1.00 81.88 104 CYS A N 1
ATOM 755 C CA . CYS A 1 104 ? -1.757 -6.505 2.442 1.00 81.88 104 CYS A CA 1
ATOM 756 C C . CYS A 1 104 ? -2.101 -5.477 3.527 1.00 81.88 104 CYS A C 1
ATOM 758 O O . CYS A 1 104 ? -1.192 -5.000 4.211 1.00 81.88 104 CYS A O 1
ATOM 760 N N . PRO A 1 105 ? -3.395 -5.159 3.732 1.00 77.31 105 PRO A N 1
ATOM 761 C CA . PRO A 1 105 ? -3.830 -4.275 4.815 1.00 77.31 105 PRO A CA 1
ATOM 762 C C . PRO A 1 105 ? -3.470 -4.797 6.215 1.00 77.31 105 PRO A C 1
ATOM 764 O O . PRO A 1 105 ? -3.423 -4.032 7.175 1.00 77.31 105 PRO A O 1
ATOM 767 N N . THR A 1 106 ? -3.258 -6.112 6.362 1.00 72.12 106 THR A N 1
ATOM 768 C CA . THR A 1 106 ? -2.876 -6.755 7.628 1.00 72.12 106 THR A CA 1
ATOM 769 C C . THR A 1 106 ? -1.916 -7.927 7.387 1.00 72.12 106 THR A C 1
ATOM 771 O O . THR A 1 106 ? -1.590 -8.263 6.253 1.00 72.12 106 THR A O 1
ATOM 774 N N . TYR A 1 107 ? -1.489 -8.596 8.462 1.00 67.12 107 TYR A N 1
ATOM 775 C CA . TYR A 1 107 ? -0.670 -9.811 8.395 1.00 67.12 107 TYR A CA 1
ATOM 776 C C . TYR A 1 107 ? -1.450 -11.100 8.049 1.00 67.12 107 TYR A C 1
ATOM 778 O O . TYR A 1 107 ? -0.854 -12.171 7.969 1.00 67.12 107 TYR A O 1
ATOM 786 N N . GLN A 1 108 ? -2.776 -11.021 7.885 1.00 72.56 108 GLN A N 1
ATOM 787 C CA . GLN A 1 108 ? -3.640 -12.177 7.597 1.00 72.56 108 GLN A CA 1
ATOM 788 C C . GLN A 1 108 ? -4.486 -11.954 6.342 1.00 72.56 108 GLN A C 1
ATOM 790 O O . GLN A 1 108 ? -4.569 -12.844 5.490 1.00 72.56 108 GLN A O 1
ATOM 795 N N . VAL A 1 109 ? -5.080 -10.761 6.240 1.00 76.50 109 VAL A N 1
ATOM 796 C CA . VAL A 1 109 ? -5.852 -10.300 5.086 1.00 76.50 109 VAL A CA 1
ATOM 797 C C . VAL A 1 109 ? -4.933 -9.646 4.060 1.00 76.50 109 VAL A C 1
ATOM 799 O O . VAL A 1 109 ? -4.308 -8.626 4.364 1.00 76.50 109 VAL A O 1
ATOM 802 N N . CYS A 1 110 ? -4.899 -10.217 2.857 1.00 81.38 110 CYS A N 1
ATOM 803 C CA . CYS A 1 110 ? -4.243 -9.657 1.676 1.00 81.38 110 CYS A CA 1
ATOM 804 C C . CYS A 1 110 ? -5.069 -9.923 0.423 1.00 81.38 110 CYS A C 1
ATOM 806 O O . CYS A 1 110 ? -5.740 -10.951 0.314 1.00 81.38 110 CYS A O 1
ATOM 808 N N . PHE A 1 111 ? -4.905 -9.047 -0.560 1.00 87.94 111 PHE A N 1
ATOM 809 C CA . PHE A 1 111 ? -5.475 -9.176 -1.889 1.00 87.94 111 PHE A CA 1
ATOM 810 C C . PHE A 1 111 ? -4.359 -9.261 -2.930 1.00 87.94 111 PHE A C 1
ATOM 812 O O . PHE A 1 111 ? -3.338 -8.581 -2.816 1.00 87.94 111 PHE A O 1
ATOM 819 N N . ALA A 1 112 ? -4.559 -10.077 -3.960 1.00 88.38 112 ALA A N 1
ATOM 820 C CA . ALA A 1 112 ? -3.682 -10.136 -5.122 1.00 88.38 112 ALA A CA 1
ATOM 821 C C . ALA A 1 112 ? -4.499 -10.150 -6.417 1.00 88.38 112 ALA A C 1
ATOM 823 O O . ALA A 1 112 ? -5.638 -10.619 -6.441 1.00 88.38 112 ALA A O 1
ATOM 824 N N . ILE A 1 113 ? -3.912 -9.621 -7.486 1.00 91.19 113 ILE A N 1
ATOM 825 C CA . ILE A 1 113 ? -4.531 -9.461 -8.806 1.00 91.19 113 ILE A CA 1
ATOM 826 C C . ILE A 1 113 ? -3.637 -10.029 -9.911 1.00 91.19 113 ILE A C 1
ATOM 828 O O . ILE A 1 113 ? -2.424 -10.154 -9.730 1.00 91.19 113 ILE A O 1
ATOM 832 N N . GLY A 1 114 ? -4.216 -10.319 -11.074 1.00 89.06 114 GLY A N 1
ATOM 833 C CA . GLY A 1 114 ? -3.467 -10.701 -12.268 1.00 89.06 114 GLY A CA 1
ATOM 834 C C . GLY A 1 114 ? -4.325 -11.393 -13.323 1.00 89.06 114 GLY A C 1
ATOM 835 O O . GLY A 1 114 ? -5.445 -10.972 -13.606 1.00 89.06 114 GLY A O 1
ATOM 836 N N . GLU A 1 115 ? -3.802 -12.472 -13.900 1.00 87.44 115 GLU A N 1
ATOM 837 C CA . GLU A 1 115 ? -4.399 -13.209 -15.017 1.00 87.44 115 GLU A CA 1
ATO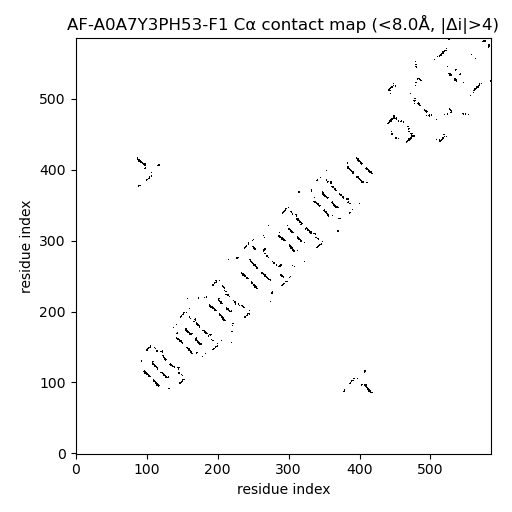M 838 C C . GLU A 1 115 ? -4.623 -14.684 -14.661 1.00 87.44 115 GLU A C 1
ATOM 840 O O . GLU A 1 115 ? -3.718 -15.366 -14.180 1.00 87.44 115 GLU A O 1
ATOM 845 N N . ALA A 1 116 ? -5.808 -15.219 -14.961 1.00 83.81 116 ALA A N 1
ATOM 846 C CA . ALA A 1 116 ? -6.102 -16.641 -14.816 1.00 83.81 116 ALA A CA 1
ATOM 847 C C . ALA A 1 116 ? -5.452 -17.483 -15.936 1.00 83.81 116 ALA A C 1
ATOM 849 O O . ALA A 1 116 ? -5.565 -17.162 -17.128 1.00 83.81 116 ALA A O 1
ATOM 850 N N . ALA A 1 117 ? -4.825 -18.602 -15.554 1.00 80.38 117 ALA A N 1
ATOM 851 C CA . ALA A 1 117 ? -4.021 -19.457 -16.434 1.00 80.38 117 ALA A CA 1
ATOM 852 C C . ALA A 1 117 ? -4.684 -19.780 -17.787 1.00 80.38 117 ALA A C 1
ATOM 854 O O . ALA A 1 117 ? -5.873 -20.099 -17.856 1.00 80.38 117 ALA A O 1
ATOM 855 N N . TYR A 1 118 ? -3.890 -19.736 -18.864 1.00 72.81 118 TYR A N 1
ATOM 856 C CA . TYR A 1 118 ? -4.280 -20.036 -20.255 1.00 72.81 118 TYR A CA 1
ATOM 857 C C . TYR A 1 118 ? -5.409 -19.176 -20.856 1.00 72.81 118 TYR A C 1
ATOM 859 O O . TYR A 1 118 ? -5.785 -19.397 -22.006 1.00 72.81 118 TYR A O 1
ATOM 867 N N . SER A 1 119 ? -5.961 -18.217 -20.107 1.00 72.88 119 SER A N 1
ATOM 868 C CA . SER A 1 119 ? -7.172 -17.479 -20.491 1.00 72.88 119 SER A CA 1
ATOM 869 C C . SER A 1 119 ? -6.990 -15.965 -20.595 1.00 72.88 119 SER A C 1
ATOM 871 O O . SER A 1 119 ? -7.870 -15.311 -21.152 1.00 72.88 119 SER A O 1
ATOM 873 N N . GLN A 1 120 ? -5.904 -15.416 -20.027 1.00 73.00 120 GLN A N 1
ATOM 874 C CA . GLN A 1 120 ? -5.662 -13.968 -19.864 1.00 73.00 120 GLN A CA 1
ATOM 875 C C . GLN A 1 120 ? -6.860 -13.218 -19.244 1.00 73.00 120 GLN A C 1
ATOM 877 O O . GLN A 1 120 ? -7.017 -12.014 -19.412 1.00 73.00 120 GLN A O 1
ATOM 882 N N . SER A 1 121 ? -7.746 -13.937 -18.547 1.00 84.94 121 SER A N 1
ATOM 883 C CA . SER A 1 121 ? -8.938 -13.360 -17.931 1.00 84.94 121 SER A CA 1
ATOM 884 C C . SER A 1 121 ? -8.562 -12.743 -16.583 1.00 84.94 121 SER A C 1
ATOM 886 O O . SER A 1 121 ? -7.815 -13.380 -15.834 1.00 84.94 121 SER A O 1
ATOM 888 N N . PRO A 1 122 ? -9.069 -11.545 -16.248 1.00 90.25 122 PRO A N 1
ATOM 889 C CA . PRO A 1 122 ? -8.669 -10.836 -15.042 1.00 90.25 122 PRO A CA 1
ATOM 890 C C . PRO A 1 122 ? -9.043 -11.625 -13.787 1.00 90.25 122 PRO A C 1
ATOM 892 O O . PRO A 1 122 ? -10.170 -12.106 -13.639 1.00 90.25 122 PRO A O 1
ATOM 895 N N . LEU A 1 123 ? -8.083 -11.736 -12.875 1.00 89.50 123 LEU A N 1
ATOM 896 C CA . LEU A 1 123 ? -8.188 -12.462 -11.620 1.00 89.50 123 LEU A CA 1
ATOM 897 C C . LEU A 1 123 ? -7.978 -11.501 -10.449 1.00 89.50 123 LEU A C 1
ATOM 899 O O . LEU A 1 123 ? -7.071 -10.674 -10.467 1.00 89.50 123 LEU A O 1
ATOM 903 N N . MET A 1 124 ? -8.780 -11.667 -9.400 1.00 90.75 124 MET A N 1
ATOM 904 C CA . MET A 1 124 ? -8.497 -11.133 -8.073 1.00 90.75 124 MET A CA 1
ATOM 905 C C . MET A 1 124 ? -8.763 -12.224 -7.040 1.00 90.75 124 MET A C 1
ATOM 907 O O . MET A 1 124 ? -9.739 -12.971 -7.147 1.00 90.75 124 MET A O 1
ATOM 911 N N . VAL A 1 125 ? -7.889 -12.323 -6.047 1.00 87.69 125 VAL A N 1
ATOM 912 C CA . VAL A 1 125 ? -7.978 -13.293 -4.956 1.00 87.69 125 VAL A CA 1
ATOM 913 C C . VAL A 1 125 ? -7.722 -12.628 -3.608 1.00 87.69 125 VAL A C 1
ATOM 915 O O . VAL A 1 125 ? -6.951 -11.676 -3.507 1.00 87.69 125 VAL A O 1
ATOM 918 N N . GLU A 1 126 ? -8.363 -13.159 -2.575 1.00 85.88 126 GLU A N 1
ATOM 919 C CA . GLU A 1 126 ? -8.219 -12.767 -1.174 1.00 85.88 126 GLU A CA 1
ATOM 920 C C . GLU A 1 126 ? -7.667 -13.947 -0.366 1.00 85.88 126 GLU A C 1
ATOM 922 O O . GLU A 1 126 ? -8.079 -15.090 -0.562 1.00 85.88 126 GLU A O 1
ATOM 927 N N . THR A 1 127 ? -6.766 -13.671 0.571 1.00 75.94 127 THR A N 1
ATOM 928 C CA . THR A 1 127 ? -6.475 -14.533 1.726 1.00 75.94 127 THR A CA 1
ATOM 929 C C . THR A 1 127 ? -6.991 -13.836 2.974 1.00 75.94 127 THR A C 1
ATOM 931 O O . THR A 1 127 ? -6.841 -12.626 3.081 1.00 75.94 127 THR A O 1
ATOM 934 N N . ILE A 1 128 ? -7.474 -14.605 3.954 1.00 77.12 128 ILE A N 1
ATOM 935 C CA . ILE A 1 128 ? -7.743 -14.138 5.329 1.00 77.12 128 ILE A CA 1
ATOM 936 C C . ILE A 1 128 ? -6.862 -14.835 6.386 1.00 77.12 128 ILE A C 1
ATOM 938 O O . ILE A 1 128 ? -7.101 -14.708 7.584 1.00 77.12 128 ILE A O 1
ATOM 942 N N . ASN A 1 129 ? -5.853 -15.608 5.965 1.00 66.00 129 ASN A N 1
ATOM 943 C CA . ASN A 1 129 ? -4.992 -16.413 6.839 1.00 66.00 129 ASN A CA 1
ATOM 944 C C . ASN A 1 129 ? -3.501 -16.409 6.432 1.00 66.00 129 ASN A C 1
ATOM 946 O O . ASN A 1 129 ? -2.809 -17.413 6.597 1.00 66.00 129 ASN A O 1
ATOM 950 N N . GLY A 1 130 ? -2.996 -15.280 5.924 1.00 67.00 130 GLY A N 1
ATOM 951 C CA . GLY A 1 130 ? -1.566 -15.085 5.638 1.00 67.00 130 GLY A CA 1
ATOM 952 C C . GLY A 1 130 ? -1.057 -15.841 4.404 1.00 67.00 130 GLY A C 1
ATOM 953 O O . GLY A 1 130 ? 0.098 -16.250 4.362 1.00 67.00 130 GLY A O 1
ATOM 954 N N . GLY A 1 131 ? -1.925 -16.073 3.415 1.00 70.88 131 GLY A N 1
ATOM 955 C CA . GLY A 1 131 ? -1.604 -16.749 2.156 1.00 70.88 131 GLY A CA 1
ATOM 956 C C . GLY A 1 131 ? -1.770 -18.271 2.179 1.00 70.88 131 GLY A C 1
ATOM 957 O O . GLY A 1 131 ? -1.557 -18.908 1.148 1.00 70.88 131 GLY A O 1
ATOM 958 N N . ALA A 1 132 ? -2.173 -18.864 3.311 1.00 70.00 132 ALA A N 1
ATOM 959 C CA . ALA A 1 132 ? -2.341 -20.314 3.447 1.00 70.00 132 ALA A CA 1
ATOM 960 C C . ALA A 1 132 ? -3.526 -20.870 2.628 1.00 70.00 132 ALA A C 1
ATOM 962 O O . ALA A 1 132 ? -3.480 -22.012 2.169 1.00 70.00 132 ALA A O 1
ATOM 963 N N . THR A 1 133 ? -4.576 -20.072 2.408 1.00 71.69 133 THR A N 1
ATOM 964 C CA . THR A 1 133 ? -5.658 -20.366 1.453 1.00 71.69 133 THR A CA 1
ATOM 965 C C . THR A 1 133 ? -6.144 -19.093 0.771 1.00 71.69 133 THR A C 1
ATOM 967 O O . THR A 1 133 ? -6.356 -18.086 1.445 1.00 71.69 133 THR A O 1
ATOM 970 N N . TRP A 1 134 ? -6.418 -19.174 -0.531 1.00 77.38 134 TRP A N 1
ATOM 971 C CA . TRP A 1 134 ? -6.932 -18.063 -1.332 1.00 77.38 134 TRP A CA 1
ATOM 972 C C . TRP A 1 134 ? -8.347 -18.350 -1.858 1.00 77.38 134 TRP A C 1
ATOM 974 O O . TRP A 1 134 ? -8.647 -19.476 -2.263 1.00 77.38 134 TRP A O 1
ATOM 984 N N . SER A 1 135 ? -9.201 -17.328 -1.879 1.00 83.19 135 SER A N 1
ATOM 985 C CA . SER A 1 135 ? -10.556 -17.327 -2.449 1.00 83.19 135 SER A CA 1
ATOM 986 C C . SER A 1 135 ? -10.682 -16.300 -3.574 1.00 83.19 135 SER A C 1
ATOM 988 O O . SER A 1 135 ? -10.084 -15.232 -3.509 1.00 83.19 135 SER A O 1
ATOM 990 N N . ASN A 1 136 ? -11.481 -16.596 -4.603 1.00 86.88 136 ASN A N 1
ATOM 991 C CA . ASN A 1 136 ? -11.675 -15.683 -5.734 1.00 86.88 136 ASN A CA 1
ATOM 992 C C . ASN A 1 136 ? -12.597 -14.515 -5.356 1.00 86.88 136 ASN A C 1
ATOM 994 O O . ASN A 1 136 ? -13.751 -14.733 -4.982 1.00 86.88 136 ASN A O 1
ATOM 998 N N . VAL A 1 137 ? -12.122 -13.288 -5.558 1.00 90.38 137 VAL A N 1
ATOM 999 C CA . VAL A 1 137 ? -12.939 -12.071 -5.499 1.00 90.38 137 VAL A CA 1
ATOM 1000 C C . VAL A 1 137 ? -13.549 -11.838 -6.882 1.00 90.38 137 VAL A C 1
ATOM 1002 O O . VAL A 1 137 ? -12.869 -11.940 -7.903 1.00 90.38 137 VAL A O 1
ATOM 1005 N N . THR A 1 138 ? -14.848 -11.540 -6.945 1.00 92.38 138 THR A N 1
ATOM 1006 C CA . THR A 1 138 ? -15.526 -11.321 -8.232 1.00 92.38 138 THR A CA 1
ATOM 1007 C C . THR A 1 138 ? -15.291 -9.892 -8.713 1.00 92.38 138 THR A C 1
ATOM 1009 O O . THR A 1 138 ? -15.908 -8.951 -8.216 1.00 92.38 138 THR A O 1
ATOM 1012 N N . LEU A 1 139 ? -14.407 -9.737 -9.698 1.00 92.38 139 LEU A N 1
ATOM 1013 C CA . LEU A 1 139 ? -14.203 -8.477 -10.414 1.00 92.38 139 LEU A CA 1
ATOM 1014 C C . LEU A 1 139 ? -15.447 -8.101 -11.248 1.00 92.38 139 LEU A C 1
ATOM 1016 O O . LEU A 1 139 ? -16.160 -8.987 -11.733 1.00 92.38 139 LEU A O 1
ATOM 1020 N N . PRO A 1 140 ? -15.726 -6.800 -11.453 1.00 92.75 140 PRO A N 1
ATOM 1021 C CA . PRO A 1 140 ? -16.847 -6.366 -12.272 1.00 92.75 140 PRO A CA 1
ATOM 1022 C C . PRO A 1 140 ? -16.553 -6.637 -13.753 1.00 92.75 140 PRO A C 1
ATOM 1024 O O . PRO A 1 140 ? -15.416 -6.506 -14.203 1.00 92.75 140 PRO A O 1
ATOM 1027 N N . SER A 1 141 ? -17.590 -6.896 -1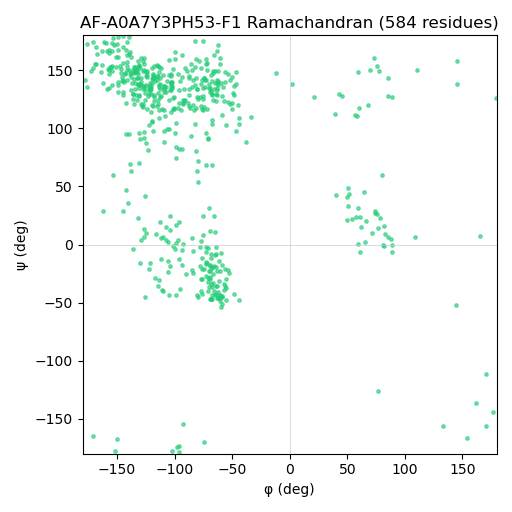4.555 1.00 90.81 141 SER A N 1
ATOM 1028 C CA . SER A 1 141 ? -17.491 -7.161 -16.007 1.00 90.81 141 SER A CA 1
ATOM 1029 C C . SER A 1 141 ? -16.993 -5.979 -16.862 1.00 90.81 141 SER A C 1
ATOM 1031 O O . SER A 1 141 ? -17.079 -6.005 -18.091 1.00 90.81 141 SER A O 1
ATOM 1033 N N . ALA A 1 142 ? -16.493 -4.924 -16.219 1.00 89.75 142 ALA A N 1
ATOM 1034 C CA . ALA A 1 142 ? -15.792 -3.822 -16.852 1.00 89.75 142 ALA A CA 1
ATOM 1035 C C . ALA A 1 142 ? -14.276 -4.030 -16.945 1.00 89.75 142 ALA A C 1
ATOM 1037 O O . ALA A 1 142 ? -13.668 -3.454 -17.845 1.00 89.75 142 ALA A O 1
ATOM 1038 N N . VAL A 1 143 ? -13.682 -4.843 -16.063 1.00 91.06 143 VAL A N 1
ATOM 1039 C CA . VAL A 1 143 ? -12.244 -5.142 -16.086 1.00 91.06 143 VAL A CA 1
ATOM 1040 C C . VAL A 1 143 ? -11.910 -5.960 -17.331 1.00 91.06 143 VAL A C 1
ATOM 1042 O O . VAL A 1 143 ? -12.548 -6.982 -17.579 1.00 91.06 143 VAL A O 1
ATOM 1045 N N . ALA A 1 144 ? -10.904 -5.515 -18.083 1.00 89.25 144 ALA A N 1
ATOM 1046 C CA . ALA A 1 144 ? -10.286 -6.287 -19.158 1.00 89.25 144 ALA A CA 1
ATOM 1047 C C . ALA A 1 144 ? -8.991 -6.961 -18.680 1.00 89.25 144 ALA A C 1
ATOM 1049 O O . ALA A 1 144 ? -8.807 -8.148 -18.922 1.00 89.25 144 ALA A O 1
ATOM 1050 N N . ASP A 1 145 ? -8.153 -6.231 -17.938 1.00 88.69 145 ASP A N 1
ATOM 1051 C CA . ASP A 1 145 ? -7.043 -6.769 -17.146 1.00 88.69 145 ASP A CA 1
ATOM 1052 C C . ASP A 1 145 ? -6.782 -5.890 -15.910 1.00 88.69 145 ASP A C 1
ATOM 1054 O O . ASP A 1 145 ? -7.383 -4.827 -15.736 1.00 88.69 145 ASP A O 1
ATOM 1058 N N . THR A 1 146 ? -5.898 -6.352 -15.028 1.00 91.25 146 THR A N 1
ATOM 1059 C CA . THR A 1 146 ? -5.534 -5.681 -13.775 1.00 91.25 146 THR A CA 1
ATOM 1060 C C . THR A 1 146 ? -4.019 -5.507 -13.711 1.00 91.25 146 THR A C 1
ATOM 1062 O O . THR A 1 146 ? -3.301 -6.498 -13.792 1.00 91.25 146 THR A O 1
ATOM 1065 N N . GLN A 1 147 ? -3.533 -4.280 -13.533 1.00 89.62 147 GLN A N 1
ATOM 1066 C CA . GLN A 1 147 ? -2.103 -3.945 -13.560 1.00 89.62 147 GLN A CA 1
ATOM 1067 C C . GLN A 1 147 ? -1.538 -3.698 -12.154 1.00 89.62 147 GLN A C 1
ATOM 1069 O O . GLN A 1 147 ? -0.476 -4.211 -11.828 1.00 89.62 147 GLN A O 1
ATOM 1074 N N . ALA A 1 148 ? -2.257 -2.961 -11.299 1.00 92.50 148 ALA A N 1
ATOM 1075 C CA . ALA A 1 148 ? -1.870 -2.746 -9.902 1.00 92.50 148 ALA A CA 1
ATOM 1076 C C . ALA A 1 148 ? -3.092 -2.685 -8.971 1.00 92.50 148 ALA A C 1
ATOM 1078 O O . ALA A 1 148 ? -4.203 -2.365 -9.399 1.00 92.50 148 ALA A O 1
ATOM 1079 N N . ILE A 1 149 ? -2.874 -2.991 -7.693 1.00 94.31 149 ILE A N 1
ATOM 1080 C CA . ILE A 1 149 ? -3.859 -2.905 -6.611 1.00 94.31 149 ILE A CA 1
ATOM 1081 C C . ILE A 1 149 ? -3.223 -2.195 -5.419 1.00 94.31 149 ILE A C 1
ATOM 1083 O O . ILE A 1 149 ? -2.056 -2.437 -5.122 1.00 94.31 149 ILE A O 1
ATOM 1087 N N . ASP A 1 150 ? -3.997 -1.382 -4.705 1.00 94.81 150 ASP A N 1
ATOM 1088 C CA . ASP A 1 150 ? -3.691 -1.070 -3.312 1.00 94.81 150 ASP A CA 1
ATOM 1089 C C . ASP A 1 150 ? -4.957 -1.064 -2.448 1.00 94.81 150 ASP A C 1
ATOM 1091 O O . ASP A 1 150 ? -6.048 -0.729 -2.915 1.00 94.81 150 ASP A O 1
ATOM 1095 N N . CYS A 1 151 ? -4.808 -1.468 -1.190 1.00 91.81 151 CYS A N 1
ATOM 1096 C CA . CYS A 1 151 ? -5.882 -1.685 -0.234 1.00 91.81 151 CYS A CA 1
ATOM 1097 C C . CYS A 1 151 ? -5.554 -0.962 1.082 1.00 91.81 151 CYS A C 1
ATOM 1099 O O . CYS A 1 151 ? -4.909 -1.542 1.958 1.00 91.81 151 CYS A O 1
ATOM 1101 N N . PRO A 1 152 ? -5.974 0.306 1.255 1.00 83.25 152 PRO A N 1
ATOM 1102 C CA . PRO A 1 152 ? -5.744 1.043 2.499 1.00 83.25 152 PRO A CA 1
ATOM 1103 C C . PRO A 1 152 ? -6.458 0.435 3.720 1.00 83.25 152 PRO A C 1
ATOM 1105 O O . PRO A 1 152 ? -6.062 0.721 4.850 1.00 83.25 152 PRO A O 1
ATOM 1108 N N . THR A 1 153 ? -7.487 -0.401 3.529 1.00 82.19 153 THR A N 1
ATOM 1109 C CA . THR A 1 153 ? -8.117 -1.197 4.598 1.00 82.19 153 THR A CA 1
ATOM 1110 C C . THR A 1 153 ? -8.500 -2.596 4.098 1.00 82.19 153 THR A C 1
ATOM 1112 O O . THR A 1 153 ? -8.383 -2.902 2.916 1.00 82.19 153 THR A O 1
ATOM 1115 N N . ILE A 1 154 ? -8.979 -3.473 4.991 1.00 80.75 154 ILE A N 1
ATOM 1116 C CA . ILE A 1 154 ? -9.470 -4.819 4.622 1.00 80.75 154 ILE A CA 1
ATOM 1117 C C . ILE A 1 154 ? -10.774 -4.809 3.802 1.00 80.75 154 ILE A C 1
ATOM 1119 O O . ILE A 1 154 ? -11.200 -5.860 3.336 1.00 80.75 154 ILE A O 1
ATOM 1123 N N . LEU A 1 155 ? -11.426 -3.652 3.646 1.00 80.69 155 LEU A N 1
ATOM 1124 C CA . LEU A 1 155 ? -12.659 -3.496 2.865 1.00 80.69 155 LEU A CA 1
ATOM 1125 C C . LEU A 1 155 ? -12.456 -2.601 1.638 1.00 80.69 155 LEU A C 1
ATOM 1127 O O . LEU A 1 155 ? -13.062 -2.845 0.591 1.00 80.69 155 LEU A O 1
ATOM 1131 N N . GLU A 1 156 ? -11.623 -1.570 1.770 1.00 86.06 156 GLU A N 1
ATOM 1132 C CA . GLU A 1 156 ? -11.388 -0.566 0.740 1.00 86.06 156 GLU A CA 1
ATOM 1133 C C . GLU A 1 156 ? -10.158 -0.944 -0.087 1.00 86.06 156 GLU A C 1
ATOM 1135 O O . GLU A 1 156 ? -9.041 -0.958 0.429 1.00 86.06 156 GLU A O 1
ATOM 1140 N N . CYS A 1 157 ? -10.364 -1.208 -1.379 1.00 93.69 157 CYS A N 1
ATOM 1141 C CA . CYS A 1 157 ? -9.294 -1.432 -2.351 1.00 93.69 157 CYS A CA 1
ATOM 1142 C C . CYS A 1 157 ? -9.552 -0.655 -3.640 1.00 93.69 157 CYS A C 1
ATOM 1144 O O . CYS A 1 157 ? -10.696 -0.501 -4.080 1.00 93.69 157 CYS A O 1
ATOM 1146 N N . ILE A 1 158 ? -8.466 -0.241 -4.286 1.00 96.50 158 ILE A N 1
ATOM 1147 C CA . ILE A 1 158 ? -8.455 0.336 -5.624 1.00 96.50 158 ILE A CA 1
ATOM 1148 C C . ILE A 1 158 ? -7.591 -0.547 -6.518 1.00 96.50 158 ILE A C 1
ATOM 1150 O O . ILE A 1 158 ? -6.400 -0.718 -6.274 1.00 96.50 158 ILE A O 1
ATOM 1154 N N . VAL A 1 159 ? -8.197 -1.084 -7.572 1.00 95.56 159 VAL A N 1
ATOM 1155 C CA . VAL A 1 159 ? -7.516 -1.792 -8.660 1.00 95.56 159 VAL A CA 1
ATOM 1156 C C . VAL A 1 159 ? -7.442 -0.863 -9.868 1.00 95.56 159 VAL A C 1
ATOM 1158 O O . VAL A 1 159 ? -8.405 -0.162 -10.176 1.00 95.56 159 VAL A O 1
ATOM 1161 N N . VAL A 1 160 ? -6.320 -0.867 -10.579 1.00 93.31 160 VAL A N 1
ATOM 1162 C CA . VAL A 1 160 ? -6.142 -0.142 -11.844 1.00 93.31 160 VAL A CA 1
ATOM 1163 C C . VAL A 1 160 ? -5.683 -1.093 -12.942 1.00 93.31 160 VAL A C 1
ATOM 1165 O O . VAL A 1 160 ? -4.932 -2.030 -12.678 1.00 93.31 160 VAL A O 1
ATOM 1168 N N . GLY A 1 161 ? -6.130 -0.867 -14.175 1.00 89.94 161 GLY A N 1
ATOM 1169 C CA . GLY A 1 161 ? -5.751 -1.685 -15.329 1.00 89.94 161 GLY A CA 1
ATOM 1170 C C . GLY A 1 161 ? -6.572 -1.362 -16.571 1.00 89.94 161 GLY A C 1
ATOM 1171 O O . GLY A 1 161 ? -7.100 -0.251 -16.693 1.00 89.94 161 GLY A O 1
ATOM 1172 N N . ASN A 1 162 ? -6.689 -2.311 -17.498 1.00 87.75 162 ASN A N 1
ATOM 1173 C CA . ASN A 1 162 ? -7.479 -2.110 -18.708 1.00 87.75 162 ASN A CA 1
ATOM 1174 C C . ASN A 1 162 ? -8.982 -2.349 -18.482 1.00 87.75 162 ASN A C 1
ATOM 1176 O O . ASN A 1 162 ? -9.413 -3.119 -17.623 1.00 87.75 162 ASN A O 1
ATOM 1180 N N . SER A 1 163 ? -9.801 -1.677 -19.288 1.00 87.38 163 SER A N 1
ATOM 1181 C CA . SER A 1 163 ? -11.263 -1.650 -19.196 1.00 87.38 163 SER A CA 1
ATOM 1182 C C . SER A 1 163 ? -11.899 -1.895 -20.561 1.00 87.38 163 SER A C 1
ATOM 1184 O O . SER A 1 163 ? -11.515 -1.272 -21.550 1.00 87.38 163 SER A O 1
ATOM 1186 N N . TYR A 1 164 ? -12.949 -2.719 -20.608 1.00 86.38 164 TYR A N 1
ATOM 1187 C CA . TYR A 1 164 ? -13.791 -2.876 -21.805 1.00 86.38 164 TYR A CA 1
ATOM 1188 C C . TYR A 1 164 ? -14.679 -1.645 -22.097 1.00 86.38 164 TYR A C 1
ATOM 1190 O O . TYR A 1 164 ? -15.394 -1.616 -23.098 1.00 86.38 164 TYR A O 1
ATOM 1198 N N . TRP A 1 165 ? -14.644 -0.627 -21.231 1.00 76.69 165 TRP A N 1
ATOM 1199 C CA . TRP A 1 165 ? -15.466 0.583 -21.291 1.00 76.69 165 TRP A CA 1
ATOM 1200 C C . TRP A 1 165 ? -14.592 1.843 -21.301 1.00 76.69 165 TRP A C 1
ATOM 1202 O O . TRP A 1 165 ? -13.553 1.901 -20.641 1.00 76.69 165 TRP A O 1
ATOM 1212 N N . GLY A 1 166 ? -15.041 2.889 -21.997 1.00 72.00 166 GLY A N 1
ATOM 1213 C CA . GLY A 1 166 ? -14.330 4.167 -22.062 1.00 72.00 166 GLY A CA 1
ATOM 1214 C C . GLY A 1 166 ? -13.119 4.119 -22.996 1.00 72.00 166 GLY A C 1
ATOM 1215 O O . GLY A 1 166 ? -13.256 3.780 -24.168 1.00 72.00 166 GLY A O 1
ATOM 1216 N N . PHE A 1 167 ? -11.946 4.491 -22.482 1.00 69.31 167 PHE A N 1
ATOM 1217 C CA . PHE A 1 167 ? -10.722 4.718 -23.268 1.00 69.31 167 PHE A CA 1
ATOM 1218 C C . PHE A 1 167 ? -9.745 3.529 -23.258 1.00 69.31 167 PHE A C 1
ATOM 1220 O O . PHE A 1 167 ? -8.575 3.691 -23.585 1.00 69.31 167 PHE A O 1
ATOM 1227 N N . GLY A 1 168 ? -10.217 2.339 -22.871 1.00 79.00 168 GLY A N 1
ATOM 1228 C CA . GLY A 1 168 ? -9.394 1.134 -22.719 1.00 79.00 168 GLY A CA 1
ATOM 1229 C C . GLY A 1 168 ? -8.774 0.962 -21.329 1.00 79.00 168 GLY A C 1
ATOM 1230 O O . GLY A 1 168 ? -8.236 -0.101 -21.051 1.00 79.00 168 GLY A O 1
ATOM 1231 N N . TYR A 1 169 ? -8.905 1.953 -20.441 1.00 83.88 169 TYR A N 1
ATOM 1232 C CA . TYR A 1 169 ? -8.338 1.969 -19.085 1.00 83.88 169 TYR A CA 1
ATOM 1233 C C . TYR A 1 169 ? -9.417 2.194 -18.025 1.00 83.88 169 TYR A C 1
ATOM 1235 O O . TYR A 1 169 ? -10.415 2.868 -18.290 1.00 83.88 169 TYR A O 1
ATOM 1243 N N . GLY A 1 170 ? -9.215 1.642 -16.829 1.00 88.75 170 GLY A N 1
ATOM 1244 C CA . GLY A 1 170 ? -10.161 1.728 -15.723 1.00 88.75 170 GLY A CA 1
ATOM 1245 C C . GLY A 1 170 ? -9.505 1.763 -14.346 1.00 88.75 170 GLY A C 1
ATOM 1246 O O . GLY A 1 170 ? -8.403 1.257 -14.125 1.00 88.75 170 GLY A O 1
ATOM 1247 N N . ILE A 1 171 ? -10.240 2.376 -13.426 1.00 92.62 171 ILE A N 1
ATOM 1248 C CA . ILE A 1 171 ? -10.025 2.397 -11.985 1.00 92.62 171 ILE A CA 1
ATOM 1249 C C . ILE A 1 171 ? -11.260 1.741 -11.372 1.00 92.62 171 ILE A C 1
ATOM 1251 O O . ILE A 1 171 ? -12.392 2.166 -11.625 1.00 92.62 171 ILE A O 1
ATOM 1255 N N . PHE A 1 172 ? -11.047 0.698 -10.585 1.00 94.25 172 PHE A N 1
ATOM 1256 C CA . PHE A 1 172 ? -12.090 -0.127 -9.998 1.00 94.25 172 PHE A CA 1
ATOM 1257 C C . PHE A 1 172 ? -11.943 -0.034 -8.479 1.00 94.25 172 PHE A C 1
ATOM 1259 O O . PHE A 1 172 ? -11.001 -0.574 -7.902 1.00 94.25 172 PHE A O 1
ATOM 1266 N N . GLN A 1 173 ? -12.845 0.702 -7.836 1.00 94.75 173 GLN A N 1
ATOM 1267 C CA . GLN A 1 173 ? -12.859 0.910 -6.391 1.00 94.75 173 GLN A CA 1
ATOM 1268 C C . GLN A 1 173 ? -13.904 -0.012 -5.758 1.00 94.75 173 GLN A C 1
ATOM 1270 O O . GLN A 1 173 ? -15.074 0.022 -6.139 1.00 94.75 173 GLN A O 1
ATOM 1275 N N . THR A 1 174 ? -13.506 -0.796 -4.761 1.00 89.88 174 THR A N 1
ATOM 1276 C CA . THR A 1 174 ? -14.426 -1.494 -3.853 1.00 89.88 174 THR A CA 1
ATOM 1277 C C . THR A 1 174 ? -14.389 -0.820 -2.481 1.00 89.88 174 THR A C 1
ATOM 1279 O O . THR A 1 174 ? -13.294 -0.654 -1.949 1.00 89.88 174 THR A O 1
ATOM 1282 N N . PRO A 1 175 ? -15.542 -0.503 -1.862 1.00 83.00 175 PRO A N 1
ATOM 1283 C CA . PRO A 1 175 ? -15.635 -0.119 -0.453 1.00 83.00 175 PRO A CA 1
ATOM 1284 C C . PRO A 1 175 ? -15.913 -1.313 0.489 1.00 83.00 175 PRO A C 1
ATOM 1286 O O . PRO A 1 175 ? -16.121 -1.116 1.683 1.00 83.00 175 PRO A O 1
ATOM 1289 N N . ASN A 1 176 ? -16.031 -2.540 -0.037 1.00 77.56 176 ASN A N 1
ATOM 1290 C CA . ASN A 1 176 ? -16.473 -3.729 0.700 1.00 77.56 176 ASN A CA 1
ATOM 1291 C C . ASN A 1 176 ? -15.932 -5.056 0.120 1.00 77.56 176 ASN A C 1
ATOM 1293 O O . ASN A 1 176 ? -16.710 -5.924 -0.274 1.00 77.56 176 ASN A O 1
ATOM 1297 N N . ALA A 1 177 ? -14.604 -5.211 0.074 1.00 78.88 177 ALA A N 1
ATOM 1298 C CA . ALA A 1 177 ? -13.891 -6.451 -0.287 1.00 78.88 177 ALA A CA 1
ATOM 1299 C C . ALA A 1 177 ? -14.352 -7.119 -1.610 1.00 78.88 177 ALA A C 1
ATOM 1301 O O . ALA A 1 177 ? -14.366 -8.338 -1.760 1.00 78.88 177 ALA A O 1
ATOM 1302 N N . GLY A 1 178 ? -14.760 -6.310 -2.590 1.00 84.69 178 GLY A N 1
ATOM 1303 C CA . GLY A 1 178 ? -15.198 -6.744 -3.916 1.00 84.69 178 GLY A CA 1
ATOM 1304 C C . GLY A 1 178 ? -16.656 -7.204 -4.012 1.00 84.69 178 GLY A C 1
ATOM 1305 O O . GLY A 1 178 ? -17.055 -7.708 -5.061 1.00 84.69 178 GLY A O 1
ATOM 1306 N N . ILE A 1 179 ? -17.472 -7.012 -2.967 1.00 81.25 179 ILE A N 1
ATOM 1307 C CA . ILE A 1 179 ? -18.924 -7.271 -3.013 1.00 81.25 179 ILE A CA 1
ATOM 1308 C C . ILE A 1 179 ? -19.623 -6.270 -3.952 1.00 81.25 179 ILE A C 1
ATOM 1310 O O . ILE A 1 179 ? -20.562 -6.628 -4.666 1.00 81.25 179 ILE A O 1
ATOM 1314 N N . THR A 1 180 ? -19.166 -5.015 -3.975 1.00 86.62 180 THR A N 1
ATOM 1315 C CA . THR A 1 180 ? -19.629 -3.972 -4.901 1.00 86.62 180 THR A CA 1
ATOM 1316 C C . THR A 1 180 ? -18.455 -3.175 -5.457 1.00 86.62 180 THR A C 1
ATOM 1318 O O . THR A 1 180 ? -17.444 -3.000 -4.783 1.00 86.62 180 THR A O 1
ATOM 1321 N N . TRP A 1 181 ? -18.607 -2.669 -6.682 1.00 91.69 181 TRP A N 1
ATOM 1322 C CA . TRP A 1 181 ? -17.548 -1.970 -7.404 1.00 91.69 181 TRP A CA 1
ATOM 1323 C C . TRP A 1 181 ? -18.055 -0.669 -8.021 1.00 91.69 181 TRP A C 1
ATOM 1325 O O . TRP A 1 181 ? -18.980 -0.678 -8.835 1.00 91.69 181 TRP A O 1
ATOM 1335 N N . ASN A 1 182 ? -17.391 0.434 -7.688 1.00 92.06 182 ASN A N 1
ATOM 1336 C CA . ASN A 1 182 ? -17.472 1.687 -8.422 1.00 92.06 182 ASN A CA 1
ATOM 1337 C C . ASN A 1 182 ? -16.417 1.658 -9.536 1.00 92.06 182 ASN A C 1
ATOM 1339 O O . ASN A 1 182 ? -15.247 1.365 -9.287 1.00 92.06 182 ASN A O 1
ATOM 1343 N N . VAL A 1 183 ? -16.827 1.950 -10.771 1.00 90.00 183 VAL A N 1
ATOM 1344 C CA . VAL A 1 183 ? -15.946 1.916 -11.948 1.00 90.00 183 VAL A CA 1
ATOM 1345 C C . VAL A 1 183 ? -15.789 3.325 -12.500 1.00 90.00 183 VAL A C 1
ATOM 1347 O O . VAL A 1 183 ? -16.778 3.973 -12.840 1.00 90.00 183 VAL A O 1
ATOM 1350 N N . SER A 1 184 ? -14.546 3.786 -12.613 1.00 87.06 184 SER A N 1
ATOM 1351 C CA . SER A 1 184 ? -14.190 5.095 -13.155 1.00 87.06 184 SER A CA 1
ATOM 1352 C C . SER A 1 184 ? -13.179 4.936 -14.288 1.00 87.06 184 SER A C 1
ATOM 1354 O O . SER A 1 184 ? -12.208 4.196 -14.168 1.00 87.06 184 SER A O 1
ATOM 1356 N N . ALA A 1 185 ? -13.403 5.623 -15.404 1.00 78.94 185 ALA A N 1
ATOM 1357 C CA . ALA A 1 185 ? -12.518 5.616 -16.569 1.00 78.94 185 ALA A CA 1
ATOM 1358 C C . ALA A 1 185 ? -12.262 7.070 -17.003 1.00 78.94 185 ALA A C 1
ATOM 1360 O O . ALA A 1 185 ? -12.826 7.519 -18.004 1.00 78.94 185 ALA A O 1
ATOM 1361 N N . PRO A 1 186 ? -11.509 7.856 -16.207 1.00 74.31 186 PRO A N 1
ATOM 1362 C CA . PRO A 1 186 ? -11.369 9.288 -16.437 1.00 74.31 186 PRO A CA 1
ATOM 1363 C C . PRO A 1 186 ? -10.629 9.558 -17.754 1.00 74.31 186 PRO A C 1
ATOM 1365 O O . PRO A 1 186 ? -9.583 8.968 -18.021 1.00 74.31 186 PRO A O 1
ATOM 1368 N N . ASN A 1 187 ? -11.158 10.483 -18.564 1.00 72.75 187 ASN A N 1
ATOM 1369 C CA . ASN A 1 187 ? -10.722 10.799 -19.937 1.00 72.75 187 ASN A CA 1
ATOM 1370 C C . ASN A 1 187 ? -9.339 11.498 -20.027 1.00 72.75 187 ASN A C 1
ATOM 1372 O O . ASN A 1 187 ? -9.139 12.368 -20.875 1.00 72.75 187 ASN A O 1
ATOM 1376 N N . ILE A 1 188 ? -8.422 11.200 -19.108 1.00 64.94 188 ILE A N 1
ATOM 1377 C CA . ILE A 1 188 ? -7.186 11.949 -18.858 1.00 64.94 188 ILE A CA 1
ATOM 1378 C C . ILE A 1 188 ? -5.929 11.071 -18.887 1.00 64.94 188 ILE A C 1
ATOM 1380 O O . ILE A 1 188 ? -4.875 11.577 -18.544 1.00 64.94 188 ILE A O 1
ATOM 1384 N N . LEU A 1 189 ? -6.003 9.786 -19.256 1.00 64.75 189 LEU A N 1
ATOM 1385 C CA . LEU A 1 189 ? -4.852 8.869 -19.222 1.00 64.75 189 LEU A CA 1
ATOM 1386 C C . LEU A 1 189 ? -4.736 8.003 -20.481 1.00 64.75 189 LEU A C 1
ATOM 1388 O O . LEU A 1 189 ? -5.743 7.559 -21.032 1.00 64.75 189 LEU A O 1
ATOM 1392 N N . GLY A 1 190 ? -3.494 7.689 -20.859 1.00 66.38 190 GLY A N 1
ATOM 1393 C CA . GLY A 1 190 ? -3.130 6.685 -21.864 1.00 66.38 190 GLY A CA 1
ATOM 1394 C C . GLY A 1 190 ? -2.589 5.378 -21.262 1.00 66.38 190 GLY A C 1
ATOM 1395 O O . GLY A 1 190 ? -1.795 4.698 -21.911 1.00 66.38 190 GLY A O 1
ATOM 1396 N N . GLY A 1 191 ? -2.943 5.068 -20.009 1.00 80.06 191 GLY A N 1
ATOM 1397 C CA . GLY A 1 191 ? -2.557 3.839 -19.312 1.00 80.06 191 GLY A CA 1
ATOM 1398 C C . GLY A 1 191 ? -2.310 4.010 -17.815 1.00 80.06 191 GLY A C 1
ATOM 1399 O O . GLY A 1 191 ? -1.638 4.951 -17.397 1.00 80.06 191 GLY A O 1
ATOM 1400 N N . LEU A 1 192 ? -2.793 3.057 -17.014 1.00 87.25 192 LEU A N 1
ATOM 1401 C CA . LEU A 1 192 ? -2.449 2.911 -15.596 1.00 87.25 192 LEU A CA 1
ATOM 1402 C C . LEU A 1 192 ? -1.649 1.627 -15.377 1.00 87.25 192 LEU A C 1
ATOM 1404 O O . LEU A 1 192 ? -2.025 0.574 -15.879 1.00 87.25 192 LEU A O 1
ATOM 1408 N N . ALA A 1 193 ? -0.559 1.744 -14.623 1.00 87.75 193 ALA A N 1
ATOM 1409 C CA . ALA A 1 193 ? 0.362 0.663 -14.278 1.00 87.75 193 ALA A CA 1
ATOM 1410 C C . ALA A 1 193 ? 0.651 0.584 -12.767 1.00 87.75 193 ALA A C 1
ATOM 1412 O O . ALA A 1 193 ? 1.153 -0.426 -12.295 1.00 87.75 193 ALA A O 1
ATOM 1413 N N . THR A 1 194 ? 0.343 1.633 -11.996 1.00 92.19 194 THR A N 1
ATOM 1414 C CA . THR A 1 194 ? 0.604 1.694 -10.551 1.00 92.19 194 THR A CA 1
ATOM 1415 C C . THR A 1 194 ? -0.480 2.489 -9.821 1.00 92.19 194 THR A C 1
ATOM 1417 O O . THR A 1 194 ? -1.048 3.434 -10.377 1.00 92.19 194 THR A O 1
ATOM 1420 N N . VAL A 1 195 ? -0.770 2.097 -8.578 1.00 95.06 195 VAL A N 1
ATOM 1421 C CA . VAL A 1 195 ? -1.650 2.788 -7.627 1.00 95.06 195 VAL A CA 1
ATOM 1422 C C . VAL A 1 195 ? -1.072 2.651 -6.214 1.00 95.06 195 VAL A C 1
ATOM 1424 O O . VAL A 1 195 ? -0.451 1.639 -5.905 1.00 95.06 195 VAL A O 1
ATOM 1427 N N . THR A 1 196 ? -1.249 3.667 -5.370 1.00 95.88 196 THR A N 1
ATOM 1428 C CA . THR A 1 196 ? -0.916 3.630 -3.936 1.00 95.88 196 THR A CA 1
ATOM 1429 C C . THR A 1 196 ? -1.855 4.540 -3.139 1.00 95.88 196 THR A C 1
ATOM 1431 O O . THR A 1 196 ? -2.187 5.642 -3.580 1.00 95.88 196 THR A O 1
ATOM 1434 N N . CYS A 1 197 ? -2.287 4.089 -1.965 1.00 95.19 197 CYS A N 1
ATOM 1435 C CA . CYS A 1 197 ? -3.259 4.736 -1.092 1.00 95.19 197 CYS A CA 1
ATOM 1436 C C . CYS A 1 197 ? -2.669 4.991 0.309 1.00 95.19 197 CYS A C 1
ATOM 1438 O O . CYS A 1 197 ? -2.953 4.246 1.247 1.00 95.19 197 CYS A O 1
ATOM 1440 N N . PRO A 1 198 ? -1.888 6.074 0.505 1.00 87.31 198 PRO A N 1
ATOM 1441 C CA . PRO A 1 198 ? -1.405 6.487 1.830 1.00 87.31 198 PRO A CA 1
ATOM 1442 C C . PRO A 1 198 ? -2.515 6.815 2.853 1.00 87.31 198 PRO A C 1
ATOM 1444 O O . PRO A 1 198 ? -2.210 7.063 4.021 1.00 87.31 198 PRO A O 1
ATOM 1447 N N . SER A 1 199 ? -3.789 6.852 2.450 1.00 86.12 199 SER A N 1
ATOM 1448 C CA . SER A 1 199 ? -4.941 6.660 3.339 1.00 86.12 199 SER A CA 1
ATOM 1449 C C . SER A 1 199 ? -6.153 6.130 2.561 1.00 86.12 199 SER A C 1
ATOM 1451 O O . SER A 1 199 ? -6.145 6.120 1.332 1.00 86.12 199 SER A O 1
ATOM 1453 N N . SER A 1 200 ? -7.237 5.771 3.257 1.00 84.88 200 SER A N 1
ATOM 1454 C CA . SER A 1 200 ? -8.522 5.402 2.632 1.00 84.88 200 SER A CA 1
ATOM 1455 C C . SER A 1 200 ? -9.208 6.534 1.854 1.00 84.88 200 SER A C 1
ATOM 1457 O O . SER A 1 200 ? -10.184 6.287 1.156 1.00 84.88 200 SER A O 1
ATOM 1459 N N . LEU A 1 201 ? -8.701 7.772 1.936 1.00 85.25 201 LEU A N 1
ATOM 1460 C CA . LEU A 1 201 ? -9.197 8.912 1.159 1.00 85.25 201 LEU A CA 1
ATOM 1461 C C . LEU A 1 201 ? -8.208 9.373 0.083 1.00 85.25 201 LEU A C 1
ATOM 1463 O O . LEU A 1 201 ? -8.629 9.743 -1.015 1.00 85.25 201 LEU A O 1
ATOM 1467 N N . VAL A 1 202 ? -6.908 9.384 0.392 1.00 91.81 202 VAL A N 1
ATOM 1468 C CA . VAL A 1 202 ? -5.875 9.937 -0.491 1.00 91.81 202 VAL A CA 1
ATOM 1469 C C . VAL A 1 202 ? -5.130 8.813 -1.191 1.00 91.81 202 VAL A C 1
ATOM 1471 O O . VAL A 1 202 ? -4.389 8.067 -0.553 1.00 91.81 202 VAL A O 1
ATOM 1474 N N . CYS A 1 203 ? -5.288 8.750 -2.512 1.00 95.88 203 CYS A N 1
ATOM 1475 C CA . CYS A 1 203 ? -4.640 7.764 -3.369 1.00 95.88 203 CYS A CA 1
ATOM 1476 C C . CYS A 1 203 ? -4.044 8.425 -4.613 1.00 95.88 203 CYS A C 1
ATOM 1478 O O . CYS A 1 203 ? -4.589 9.398 -5.134 1.00 95.88 203 CYS A O 1
ATOM 1480 N N . TYR A 1 204 ? -2.954 7.859 -5.115 1.00 95.00 204 TYR A N 1
ATOM 1481 C CA . TYR A 1 204 ? -2.268 8.256 -6.340 1.00 95.00 204 TYR A CA 1
ATOM 1482 C C . TYR A 1 204 ? -2.274 7.081 -7.308 1.00 95.00 204 TYR A C 1
ATOM 1484 O O . TYR A 1 204 ? -2.097 5.943 -6.885 1.00 95.00 204 TYR A O 1
ATOM 1492 N N . ALA A 1 205 ? -2.443 7.346 -8.599 1.00 93.12 205 ALA A N 1
ATOM 1493 C CA . ALA A 1 205 ? -2.324 6.330 -9.639 1.00 93.12 205 ALA A CA 1
ATOM 1494 C C . ALA A 1 205 ? -1.603 6.906 -10.860 1.00 93.12 205 ALA A C 1
ATOM 1496 O O . ALA A 1 205 ? -1.689 8.107 -11.123 1.00 93.12 205 ALA A O 1
ATOM 1497 N N . GLY A 1 206 ? -0.880 6.072 -11.604 1.00 89.38 206 GLY A N 1
ATOM 1498 C CA . GLY A 1 206 ? -0.085 6.532 -12.740 1.00 89.38 206 GLY A CA 1
ATOM 1499 C C . GLY A 1 206 ? 0.316 5.447 -13.731 1.00 89.38 206 GLY A C 1
ATOM 1500 O O . GLY A 1 206 ? 0.044 4.265 -13.523 1.00 89.38 206 GLY A O 1
ATOM 1501 N N . GLY A 1 207 ? 0.944 5.859 -14.835 1.00 85.50 207 GLY A N 1
ATOM 1502 C CA . GLY A 1 207 ? 1.357 4.950 -15.907 1.00 85.50 207 GLY A CA 1
ATOM 1503 C C . GLY A 1 207 ? 1.844 5.647 -17.182 1.00 85.50 207 GLY A C 1
ATOM 1504 O O . GLY A 1 207 ? 2.931 6.228 -17.203 1.00 85.50 207 GLY A O 1
ATOM 1505 N N . LYS A 1 208 ? 1.067 5.521 -18.265 1.00 78.44 208 LYS A N 1
ATOM 1506 C CA . LYS A 1 208 ? 1.438 5.831 -19.661 1.00 78.44 208 LYS A CA 1
ATOM 1507 C C . LYS A 1 208 ? 0.424 6.801 -20.308 1.00 78.44 208 LYS A C 1
ATOM 1509 O O . LYS A 1 208 ? -0.640 7.061 -19.754 1.00 78.44 208 LYS A O 1
ATOM 1514 N N . PRO A 1 209 ? 0.819 7.483 -21.391 1.00 66.88 209 PRO A N 1
ATOM 1515 C CA . PRO A 1 209 ? 1.335 8.841 -21.309 1.00 66.88 209 PRO A CA 1
ATOM 1516 C C . PRO A 1 209 ? 0.266 9.915 -21.036 1.00 66.88 209 PRO A C 1
ATOM 1518 O O . PRO A 1 209 ? -0.786 9.934 -21.668 1.00 66.88 209 PRO A O 1
ATOM 1521 N N . ASN A 1 210 ? 0.664 10.887 -20.210 1.00 64.44 210 ASN A N 1
ATOM 1522 C CA . ASN A 1 210 ? 0.225 12.288 -20.165 1.00 64.44 210 ASN A CA 1
ATOM 1523 C C . ASN A 1 210 ? -1.275 12.625 -19.956 1.00 64.44 210 ASN A C 1
ATOM 1525 O O . ASN A 1 210 ? -2.052 12.597 -20.911 1.00 64.44 210 ASN A O 1
ATOM 1529 N N . PRO A 1 211 ? -1.630 13.179 -18.772 1.00 55.50 211 PRO A N 1
ATOM 1530 C CA . PRO A 1 211 ? -0.863 13.180 -17.517 1.00 55.50 211 PRO A CA 1
ATOM 1531 C C . PRO A 1 211 ? -0.447 11.767 -17.088 1.00 55.50 211 PRO A C 1
ATOM 1533 O O . PRO A 1 211 ? -1.162 10.807 -17.331 1.00 55.50 211 PRO A O 1
ATOM 1536 N N . SER A 1 212 ? 0.716 11.635 -16.447 1.00 75.31 212 SER A N 1
ATOM 1537 C CA . SER A 1 212 ? 1.207 10.319 -16.001 1.00 75.31 212 SER A CA 1
ATOM 1538 C C . SER A 1 212 ? 0.878 10.001 -14.539 1.00 75.31 212 SER A C 1
ATOM 1540 O O . SER A 1 212 ? 1.028 8.846 -14.159 1.00 75.31 212 SER A O 1
ATOM 1542 N N . ILE A 1 213 ? 0.423 10.977 -13.732 1.00 88.31 213 ILE A N 1
ATOM 1543 C CA . ILE A 1 213 ? -0.034 10.775 -12.342 1.00 88.31 213 ILE A CA 1
ATOM 1544 C C . ILE A 1 213 ? -1.326 11.558 -12.068 1.00 88.31 213 ILE A C 1
ATOM 1546 O O . ILE A 1 213 ? -1.394 12.775 -12.281 1.00 88.31 213 ILE A O 1
ATOM 1550 N N . ILE A 1 214 ? -2.315 10.863 -11.511 1.00 89.88 214 ILE A N 1
ATOM 1551 C CA . ILE A 1 214 ? -3.585 11.385 -10.994 1.00 89.88 214 ILE A CA 1
ATOM 1552 C C . ILE A 1 214 ? -3.682 11.168 -9.477 1.00 89.88 214 ILE A C 1
ATOM 1554 O O . ILE A 1 214 ? -3.066 10.251 -8.934 1.00 89.88 214 ILE A O 1
ATOM 1558 N N . ILE A 1 215 ? -4.468 12.007 -8.801 1.00 92.75 215 ILE A N 1
ATOM 1559 C CA . ILE A 1 215 ? -4.750 11.944 -7.362 1.00 92.75 215 ILE A CA 1
ATOM 1560 C C . ILE A 1 215 ? -6.263 11.887 -7.101 1.00 92.75 215 ILE A C 1
ATOM 1562 O O . ILE A 1 215 ? -7.044 12.624 -7.710 1.00 92.75 215 ILE A O 1
ATOM 1566 N N . SER A 1 216 ? -6.654 11.021 -6.169 1.00 93.31 216 SER A N 1
ATOM 1567 C CA . SER A 1 216 ? -7.952 10.990 -5.492 1.00 93.31 216 SER A CA 1
ATOM 1568 C C . SER A 1 216 ? -7.801 11.571 -4.087 1.00 93.31 216 SER A C 1
ATOM 1570 O O . SER A 1 216 ? -6.797 11.322 -3.418 1.00 93.31 216 SER A O 1
ATOM 1572 N N . THR A 1 217 ? -8.828 12.275 -3.612 1.00 91.81 217 THR A N 1
ATOM 1573 C CA . THR A 1 217 ? -8.951 12.728 -2.212 1.00 91.81 217 THR A CA 1
ATOM 1574 C C . THR A 1 217 ? -10.278 12.309 -1.562 1.00 91.81 217 THR A C 1
ATOM 1576 O O . THR A 1 217 ? -10.641 12.838 -0.514 1.00 91.81 217 THR A O 1
ATOM 1579 N N . ASP A 1 218 ? -11.019 11.395 -2.194 1.00 85.12 218 ASP A N 1
ATOM 1580 C CA . ASP A 1 218 ? -12.343 10.907 -1.779 1.00 85.12 218 ASP A CA 1
ATOM 1581 C C . ASP A 1 218 ? -12.450 9.366 -1.789 1.00 85.12 218 ASP A C 1
ATOM 1583 O O . ASP A 1 218 ? -13.542 8.805 -1.864 1.00 85.12 218 ASP A O 1
ATOM 1587 N N . GLY A 1 219 ? -11.306 8.680 -1.700 1.00 85.06 219 GLY A N 1
ATOM 1588 C CA . GLY A 1 219 ? -11.217 7.218 -1.618 1.00 85.06 219 GLY A CA 1
ATOM 1589 C C . GLY A 1 219 ? -11.320 6.487 -2.955 1.00 85.06 219 GLY A C 1
ATOM 1590 O O . GLY A 1 219 ? -11.545 5.281 -2.970 1.00 85.06 219 GLY A O 1
ATOM 1591 N N . GLY A 1 220 ? -11.147 7.192 -4.075 1.00 89.19 220 GLY A N 1
ATOM 1592 C CA . GLY A 1 220 ? -11.106 6.627 -5.425 1.00 89.19 220 GLY A CA 1
ATOM 1593 C C . GLY A 1 220 ? -12.322 6.944 -6.290 1.00 89.19 220 GLY A C 1
ATOM 1594 O O . GLY A 1 220 ? -12.423 6.405 -7.394 1.00 89.19 220 GLY A O 1
ATOM 1595 N N . ILE A 1 221 ? -13.233 7.797 -5.815 1.00 86.56 221 ILE A N 1
ATOM 1596 C CA . ILE A 1 221 ? -14.490 8.132 -6.494 1.00 86.56 221 ILE A CA 1
ATOM 1597 C C . ILE A 1 221 ? -14.228 9.167 -7.597 1.00 86.56 221 ILE A C 1
ATOM 1599 O O . ILE A 1 221 ? -14.693 8.995 -8.728 1.00 86.56 221 ILE A O 1
ATOM 1603 N N . THR A 1 222 ? -13.442 10.210 -7.311 1.00 89.31 222 THR A N 1
ATOM 1604 C CA . THR A 1 222 ? -13.009 11.205 -8.300 1.00 89.31 222 THR A CA 1
ATOM 1605 C C . THR A 1 222 ? -11.490 11.323 -8.367 1.00 89.31 222 THR A C 1
ATOM 1607 O O . THR A 1 222 ? -10.774 11.216 -7.374 1.00 89.31 222 THR A O 1
ATOM 1610 N N . TRP A 1 223 ? -10.988 11.545 -9.582 1.00 90.31 223 TRP A N 1
ATOM 1611 C CA . TRP A 1 223 ? -9.560 11.569 -9.878 1.00 90.31 223 TRP A CA 1
ATOM 1612 C C . TRP A 1 223 ? -9.205 12.809 -10.681 1.00 90.31 223 TRP A C 1
ATOM 1614 O O . TRP A 1 223 ? -9.803 13.085 -11.722 1.00 90.31 223 TRP A O 1
ATOM 1624 N N . ASN A 1 224 ? -8.212 13.544 -10.193 1.00 89.12 224 ASN A N 1
ATOM 1625 C CA . ASN A 1 224 ? -7.759 14.804 -10.765 1.00 89.12 224 ASN A CA 1
ATOM 1626 C C . ASN A 1 224 ? -6.290 14.676 -11.200 1.00 89.12 224 ASN A C 1
ATOM 1628 O O . ASN A 1 224 ? -5.517 13.989 -10.531 1.00 89.12 224 ASN A O 1
ATOM 1632 N N . PRO A 1 225 ? -5.867 15.314 -12.302 1.00 87.00 225 PRO A N 1
ATOM 1633 C CA . PRO A 1 225 ? -4.477 15.259 -12.740 1.00 87.00 225 PRO A CA 1
ATOM 1634 C C . PRO A 1 225 ? -3.568 16.035 -11.783 1.00 87.00 225 PRO A C 1
ATOM 1636 O O . PRO A 1 225 ? -3.835 17.194 -11.466 1.00 87.00 225 PRO A O 1
ATOM 1639 N N . THR A 1 226 ? -2.462 15.418 -11.360 1.00 87.12 226 THR A N 1
ATOM 1640 C CA . THR A 1 226 ? -1.389 16.154 -10.673 1.00 87.12 226 THR A CA 1
ATOM 1641 C C . THR A 1 226 ? -0.613 16.987 -11.698 1.00 87.12 226 THR A C 1
ATOM 1643 O O . THR A 1 226 ? -0.472 16.585 -12.856 1.00 87.12 226 THR A O 1
ATOM 1646 N N . SER A 1 227 ? -0.168 18.188 -11.324 1.00 73.12 227 SER A N 1
ATOM 1647 C CA . SER A 1 227 ? 0.365 19.150 -12.293 1.00 73.12 227 SER A CA 1
ATOM 1648 C C . SER A 1 227 ? 1.197 20.247 -11.620 1.00 73.12 227 SER A C 1
ATOM 1650 O O . SER A 1 227 ? 0.753 20.759 -10.595 1.00 73.12 227 SER A O 1
ATOM 1652 N N . PRO A 1 228 ? 2.342 20.666 -12.199 1.00 65.25 228 PRO A N 1
ATOM 1653 C CA . PRO A 1 228 ? 2.952 20.129 -13.416 1.00 65.25 228 PRO A CA 1
ATOM 1654 C C . PRO A 1 228 ? 3.818 18.887 -13.138 1.00 65.25 228 PRO A C 1
ATOM 1656 O O . PRO A 1 228 ? 4.822 18.957 -12.429 1.00 65.25 228 PRO A O 1
ATOM 1659 N N . PHE A 1 229 ? 3.458 17.761 -13.758 1.00 65.50 229 PHE A N 1
ATOM 1660 C CA . PHE A 1 229 ? 4.399 16.679 -14.086 1.00 65.50 229 PHE A CA 1
ATOM 1661 C C . PHE A 1 229 ? 5.057 17.008 -15.455 1.00 65.50 229 PHE A C 1
ATOM 1663 O O . PHE A 1 229 ? 4.471 17.798 -16.204 1.00 65.50 229 PHE A O 1
ATOM 1670 N N . PRO A 1 230 ? 6.264 16.505 -15.797 1.00 60.38 230 PRO A N 1
ATOM 1671 C CA . PRO A 1 230 ? 7.070 17.016 -16.919 1.00 60.38 230 PRO A CA 1
ATOM 1672 C C . PRO A 1 230 ? 6.331 17.116 -18.276 1.00 60.38 230 PRO A C 1
ATOM 1674 O O . PRO A 1 230 ? 5.884 16.091 -18.787 1.00 60.38 230 PRO A O 1
ATOM 1677 N N . PRO A 1 231 ? 6.217 18.303 -18.918 1.00 55.53 231 PRO A N 1
ATOM 1678 C CA . PRO A 1 231 ? 5.234 18.489 -20.000 1.00 55.53 231 PRO A CA 1
ATOM 1679 C C . PRO A 1 231 ? 5.649 18.053 -21.419 1.00 55.53 231 PRO A C 1
ATOM 1681 O O . PRO A 1 231 ? 4.931 18.384 -22.362 1.00 55.53 231 PRO A O 1
ATOM 1684 N N . ALA A 1 232 ? 6.816 17.424 -21.617 1.00 51.81 232 ALA A N 1
ATOM 1685 C CA . ALA A 1 232 ? 7.486 17.414 -22.930 1.00 51.81 232 ALA A CA 1
ATOM 1686 C C . ALA A 1 232 ? 8.069 16.069 -23.413 1.00 51.81 232 ALA A C 1
ATOM 1688 O O . ALA A 1 232 ? 8.561 16.011 -24.538 1.00 51.81 232 ALA A O 1
ATOM 1689 N N . GLU A 1 233 ? 8.028 15.001 -22.613 1.00 59.97 233 GLU A N 1
ATOM 1690 C CA . GLU A 1 233 ? 8.679 13.721 -22.942 1.00 59.97 233 GLU A CA 1
ATOM 1691 C C . GLU A 1 233 ? 7.704 12.542 -22.841 1.00 59.97 233 GLU A C 1
ATOM 1693 O O . GLU A 1 233 ? 6.681 12.621 -22.154 1.00 59.97 233 GLU A O 1
ATOM 1698 N N . ALA A 1 234 ? 8.003 11.432 -23.526 1.00 67.06 234 ALA A N 1
ATOM 1699 C CA . ALA A 1 234 ? 7.201 10.215 -23.436 1.00 67.06 234 ALA A CA 1
ATOM 1700 C C . ALA A 1 234 ? 7.606 9.432 -22.177 1.00 67.06 234 ALA A C 1
ATOM 1702 O O . ALA A 1 234 ? 8.422 8.506 -22.221 1.00 67.06 234 ALA A O 1
ATOM 1703 N N . VAL A 1 235 ? 7.059 9.870 -21.040 1.00 77.00 235 VAL A N 1
ATOM 1704 C CA . VAL A 1 235 ? 7.264 9.272 -19.716 1.00 77.00 235 VAL A CA 1
ATOM 1705 C C . VAL A 1 235 ? 6.369 8.049 -19.524 1.00 77.00 235 VAL A C 1
ATOM 1707 O O . VAL A 1 235 ? 5.164 8.098 -19.777 1.00 77.00 235 VAL A O 1
ATOM 1710 N N . SER A 1 236 ? 6.964 6.976 -19.010 1.00 83.75 236 SER A N 1
ATOM 1711 C CA . SER A 1 236 ? 6.293 5.766 -18.542 1.00 83.75 236 SER A CA 1
ATOM 1712 C C . SER A 1 236 ? 6.624 5.570 -17.068 1.00 83.75 236 SER A C 1
ATOM 1714 O O . SER A 1 236 ? 7.779 5.309 -16.733 1.00 83.75 236 SER A O 1
ATOM 1716 N N . LEU A 1 237 ? 5.625 5.672 -16.193 1.00 88.25 237 LEU A N 1
ATOM 1717 C CA . LEU A 1 237 ? 5.785 5.353 -14.776 1.00 88.25 237 LEU A CA 1
ATOM 1718 C C . LEU A 1 237 ? 5.550 3.871 -14.498 1.00 88.25 237 LEU A C 1
ATOM 1720 O O . LEU A 1 237 ? 4.668 3.252 -15.094 1.00 88.25 237 LEU A O 1
ATOM 1724 N N . SER A 1 238 ? 6.345 3.353 -13.566 1.00 89.69 238 SER A N 1
ATOM 1725 C CA . SER A 1 238 ? 6.357 1.952 -13.144 1.00 89.69 238 SER A CA 1
ATOM 1726 C C . SER A 1 238 ? 5.826 1.794 -11.718 1.00 89.69 238 SER A C 1
ATOM 1728 O O . SER A 1 238 ? 5.094 0.853 -11.438 1.00 89.69 238 SER A O 1
ATOM 1730 N N . SER A 1 239 ? 6.157 2.723 -10.811 1.00 92.81 239 SER A N 1
ATOM 1731 C CA . SER A 1 239 ? 5.786 2.625 -9.394 1.00 92.81 239 SER A CA 1
ATOM 1732 C C . SER A 1 239 ? 5.699 3.999 -8.715 1.00 92.81 239 SER A C 1
ATOM 1734 O O . SER A 1 239 ? 6.414 4.935 -9.084 1.00 92.81 239 SER A O 1
ATOM 1736 N N . ILE A 1 240 ? 4.818 4.125 -7.719 1.00 94.94 240 ILE A N 1
ATOM 1737 C CA . ILE A 1 240 ? 4.701 5.280 -6.818 1.00 94.94 240 ILE A CA 1
ATOM 1738 C C . ILE A 1 240 ? 4.654 4.750 -5.379 1.00 94.94 240 ILE A C 1
ATOM 1740 O O . ILE A 1 240 ? 3.897 3.824 -5.099 1.00 94.94 240 ILE A O 1
ATOM 1744 N N . ALA A 1 241 ? 5.405 5.363 -4.461 1.00 95.75 241 ALA A N 1
ATOM 1745 C CA . ALA A 1 241 ? 5.342 5.074 -3.027 1.00 95.75 241 ALA A CA 1
ATOM 1746 C C . ALA A 1 241 ? 5.139 6.356 -2.209 1.00 95.75 241 ALA A C 1
ATOM 1748 O O . ALA A 1 241 ? 5.827 7.358 -2.419 1.00 95.75 241 ALA A O 1
ATOM 1749 N N . CYS A 1 242 ? 4.211 6.311 -1.251 1.00 95.06 242 CYS A N 1
ATOM 1750 C CA . CYS A 1 242 ? 3.804 7.453 -0.433 1.00 95.06 242 CYS A CA 1
ATOM 1751 C C . CYS A 1 242 ? 3.890 7.130 1.073 1.00 95.06 242 CYS A C 1
ATOM 1753 O O . CYS A 1 242 ? 2.931 6.601 1.631 1.00 95.06 242 CYS A O 1
ATOM 1755 N N . PRO A 1 243 ? 4.978 7.484 1.785 1.00 88.50 243 PRO A N 1
ATOM 1756 C CA . PRO A 1 243 ? 5.059 7.321 3.242 1.00 88.50 243 PRO A CA 1
ATOM 1757 C C . PRO A 1 243 ? 4.188 8.335 4.012 1.00 88.50 243 PRO A C 1
ATOM 1759 O O . PRO A 1 243 ? 4.101 8.273 5.237 1.00 88.50 243 PRO A O 1
ATOM 1762 N N . ALA A 1 244 ? 3.577 9.307 3.324 1.00 87.12 244 ALA A N 1
ATOM 1763 C CA . ALA A 1 244 ? 2.554 10.194 3.868 1.00 87.12 244 ALA A CA 1
ATOM 1764 C C . ALA A 1 244 ? 1.642 10.712 2.744 1.00 87.12 244 ALA A C 1
ATOM 1766 O O . ALA A 1 244 ? 2.093 10.889 1.617 1.00 87.12 244 ALA A O 1
ATOM 1767 N N . ILE A 1 245 ? 0.392 11.067 3.061 1.00 88.00 245 ILE A N 1
ATOM 1768 C CA . ILE A 1 245 ? -0.623 11.506 2.077 1.00 88.00 245 ILE A CA 1
ATOM 1769 C C . ILE A 1 245 ? -0.197 12.651 1.143 1.00 88.00 245 ILE A C 1
ATOM 1771 O O . ILE A 1 245 ? -0.738 12.771 0.049 1.00 88.00 245 ILE A O 1
ATOM 1775 N N . GLN A 1 246 ? 0.761 13.484 1.559 1.00 88.31 246 GLN A N 1
ATOM 1776 C CA . GLN A 1 246 ? 1.257 14.637 0.800 1.00 88.31 246 GLN A CA 1
ATOM 1777 C C . GLN A 1 246 ? 2.643 14.428 0.176 1.00 88.31 246 GLN A C 1
ATOM 1779 O O . GLN A 1 246 ? 3.050 15.246 -0.645 1.00 88.31 246 GLN A O 1
ATOM 1784 N N . PHE A 1 247 ? 3.381 13.391 0.592 1.00 93.69 247 PHE A N 1
ATOM 1785 C CA . PHE A 1 247 ? 4.773 13.167 0.203 1.00 93.69 247 PHE A CA 1
ATOM 1786 C C . PHE A 1 247 ? 4.927 11.792 -0.430 1.00 93.69 247 PHE A C 1
ATOM 1788 O O . PHE A 1 247 ? 4.705 10.780 0.232 1.00 93.69 247 PHE A O 1
ATOM 1795 N N . CYS A 1 248 ? 5.314 11.781 -1.702 1.00 95.81 248 CYS A N 1
ATOM 1796 C CA . CYS A 1 248 ? 5.406 10.582 -2.525 1.00 95.81 248 CYS A CA 1
ATOM 1797 C C . CYS A 1 248 ? 6.603 10.667 -3.467 1.00 95.81 248 CYS A C 1
ATOM 1799 O O . CYS A 1 248 ? 6.930 11.751 -3.957 1.00 95.81 248 CYS A O 1
ATOM 1801 N N . ILE A 1 249 ? 7.204 9.517 -3.763 1.00 96.12 249 ILE A N 1
ATOM 1802 C CA . ILE A 1 249 ? 8.211 9.343 -4.810 1.00 96.12 249 ILE A CA 1
ATOM 1803 C C . ILE A 1 249 ? 7.557 8.534 -5.937 1.00 96.12 249 ILE A C 1
ATOM 1805 O O . ILE A 1 249 ? 6.884 7.541 -5.676 1.00 96.12 249 ILE A O 1
ATOM 1809 N N . ALA A 1 250 ? 7.756 8.958 -7.183 1.00 93.75 250 ALA A N 1
ATOM 1810 C CA . ALA A 1 250 ? 7.297 8.284 -8.392 1.00 93.75 250 ALA A CA 1
ATOM 1811 C C . ALA A 1 250 ? 8.500 7.936 -9.277 1.00 93.75 250 ALA A C 1
ATOM 1813 O O . ALA A 1 250 ? 9.369 8.786 -9.500 1.00 93.75 250 ALA A O 1
ATOM 1814 N N . VAL A 1 251 ? 8.548 6.702 -9.782 1.00 92.81 251 VAL A N 1
ATOM 1815 C CA . VAL A 1 251 ? 9.676 6.179 -10.563 1.00 92.81 251 VAL A CA 1
ATOM 1816 C C . VAL A 1 251 ? 9.236 5.504 -11.859 1.00 92.81 251 VAL A C 1
ATOM 1818 O O . VAL A 1 251 ? 8.110 5.014 -11.986 1.00 92.81 251 VAL A O 1
ATOM 1821 N N . GLY A 1 252 ? 10.133 5.498 -12.840 1.00 90.31 252 GLY A N 1
ATOM 1822 C CA . GLY A 1 252 ? 9.882 4.936 -14.160 1.00 90.31 252 GLY A CA 1
ATOM 1823 C C . GLY A 1 252 ? 11.049 5.141 -15.116 1.00 90.31 252 GLY A C 1
ATOM 1824 O O . GLY A 1 252 ? 12.219 5.176 -14.719 1.00 90.31 252 GLY A O 1
ATOM 1825 N N . LEU A 1 253 ? 10.702 5.372 -16.379 1.00 86.50 253 LEU A N 1
ATOM 1826 C CA . LEU A 1 253 ? 11.617 5.801 -17.432 1.00 86.50 253 LEU A CA 1
ATOM 1827 C C . LEU A 1 253 ? 11.026 6.968 -18.231 1.00 86.50 253 LEU A C 1
ATOM 1829 O O . LEU A 1 253 ? 9.809 7.073 -18.413 1.00 86.50 253 LEU A O 1
ATOM 1833 N N . TYR A 1 254 ? 11.897 7.825 -18.752 1.00 81.69 254 TYR A N 1
ATOM 1834 C CA . TYR A 1 254 ? 11.555 8.756 -19.825 1.00 81.69 254 TYR A CA 1
ATOM 1835 C C . TYR A 1 254 ? 12.120 8.237 -21.147 1.00 81.69 254 TYR A C 1
ATOM 1837 O O . TYR A 1 254 ? 13.182 7.615 -21.182 1.00 81.69 254 TYR A O 1
ATOM 1845 N N . SER A 1 255 ? 11.409 8.501 -22.242 1.00 75.19 255 SER A N 1
ATOM 1846 C CA . SER A 1 255 ? 11.909 8.278 -23.597 1.00 75.19 255 SER A CA 1
ATOM 1847 C C . SER A 1 255 ? 11.752 9.555 -24.421 1.00 75.19 255 SER A C 1
ATOM 1849 O O . SER A 1 255 ? 10.655 10.099 -24.581 1.00 75.19 255 SER A O 1
ATOM 1851 N N . ASN A 1 256 ? 12.867 10.068 -24.935 1.00 67.31 256 ASN A N 1
ATOM 1852 C CA . ASN A 1 256 ? 12.895 11.257 -25.774 1.00 67.31 256 ASN A CA 1
ATOM 1853 C C . ASN A 1 256 ? 12.965 10.815 -27.243 1.00 67.31 256 ASN A C 1
ATOM 1855 O O . ASN A 1 256 ? 14.044 10.696 -27.827 1.00 67.31 256 ASN A O 1
ATOM 1859 N N . GLN A 1 257 ? 11.802 10.507 -27.833 1.00 57.47 257 GLN A N 1
ATOM 1860 C CA . GLN A 1 257 ? 11.693 10.044 -29.223 1.00 57.47 257 GLN A CA 1
ATOM 1861 C C . GLN A 1 257 ? 11.930 11.174 -30.240 1.00 57.47 257 GLN A C 1
ATOM 1863 O O . GLN A 1 257 ? 11.041 11.582 -30.987 1.00 57.47 257 GLN A O 1
ATOM 1868 N N . SER A 1 258 ? 13.171 11.655 -30.310 1.00 55.88 258 SER A N 1
ATOM 1869 C CA . SER A 1 258 ? 13.671 12.324 -31.507 1.00 55.88 258 SER A CA 1
ATOM 1870 C C . SER A 1 258 ? 13.963 11.283 -32.599 1.00 55.88 258 SER A C 1
ATOM 1872 O O . SER A 1 258 ? 14.454 10.187 -32.322 1.00 55.88 258 SER A O 1
ATOM 1874 N N . ASN A 1 259 ? 13.690 11.624 -33.861 1.00 51.03 259 ASN A N 1
ATOM 1875 C CA . ASN A 1 259 ? 13.774 10.696 -35.002 1.00 51.03 259 ASN A CA 1
ATOM 1876 C C . ASN A 1 259 ? 15.209 10.257 -35.395 1.00 51.03 259 ASN A C 1
ATOM 1878 O O . ASN A 1 259 ? 15.391 9.687 -36.466 1.00 51.03 259 ASN A O 1
ATOM 1882 N N . ASN A 1 260 ? 16.229 10.528 -34.571 1.00 49.50 260 ASN A N 1
ATOM 1883 C CA . ASN A 1 260 ? 17.637 10.201 -34.829 1.00 49.50 260 ASN A CA 1
ATOM 1884 C C . ASN A 1 260 ? 18.326 9.650 -33.563 1.00 49.50 260 ASN A C 1
ATOM 1886 O O . ASN A 1 260 ? 19.257 10.261 -33.047 1.00 49.50 260 ASN A O 1
ATOM 1890 N N . GLY A 1 261 ? 17.870 8.494 -33.067 1.00 50.91 261 GLY A N 1
ATOM 1891 C CA . GLY A 1 261 ? 18.489 7.810 -31.920 1.00 50.91 261 GLY A CA 1
ATOM 1892 C C . GLY A 1 261 ? 18.090 8.403 -30.567 1.00 50.91 261 GLY A C 1
ATOM 1893 O O . GLY A 1 261 ? 18.940 8.878 -29.822 1.00 50.91 261 GLY A O 1
ATOM 1894 N N . GLY A 1 262 ? 16.788 8.400 -30.268 1.00 56.84 262 GLY A N 1
ATOM 1895 C CA . GLY A 1 262 ? 16.237 8.962 -29.036 1.00 56.84 262 GLY A CA 1
ATOM 1896 C C . GLY A 1 262 ? 16.780 8.329 -27.749 1.00 56.84 262 GLY A C 1
ATOM 1897 O O . GLY A 1 262 ? 16.728 7.111 -27.574 1.00 56.84 262 GLY A O 1
ATOM 1898 N N . THR A 1 263 ? 17.259 9.169 -26.831 1.00 64.06 263 THR A N 1
ATOM 1899 C CA . THR A 1 263 ? 17.711 8.762 -25.496 1.00 64.06 263 THR A CA 1
ATOM 1900 C C . THR A 1 263 ? 16.532 8.271 -24.656 1.00 64.06 263 THR A C 1
ATOM 1902 O O . THR A 1 263 ? 15.454 8.866 -24.682 1.00 64.06 263 THR A O 1
ATOM 1905 N N . SER A 1 264 ? 16.742 7.215 -23.874 1.00 75.81 264 SER A N 1
ATOM 1906 C CA . SER A 1 264 ? 15.841 6.812 -22.787 1.00 75.81 264 SER A CA 1
ATOM 1907 C C . SER A 1 264 ? 16.653 6.662 -21.505 1.00 75.81 264 SER A C 1
ATOM 1909 O O . SER A 1 264 ? 17.838 6.334 -21.581 1.00 75.81 264 SER A O 1
ATOM 1911 N N . GLY A 1 265 ? 16.047 6.918 -20.349 1.00 83.81 265 GLY A N 1
ATOM 1912 C CA . GLY A 1 265 ? 16.754 6.873 -19.071 1.00 83.81 265 GLY A CA 1
ATOM 1913 C C . GLY A 1 265 ? 15.834 6.792 -17.859 1.00 83.81 265 GLY A C 1
ATOM 1914 O O . GLY A 1 265 ? 14.625 7.026 -17.947 1.00 83.81 265 GLY A O 1
ATOM 1915 N N . GLY A 1 266 ? 16.432 6.467 -16.714 1.00 87.81 266 GLY A N 1
ATOM 1916 C CA . GLY A 1 266 ? 15.741 6.326 -15.440 1.00 87.81 266 GLY A CA 1
ATOM 1917 C C . GLY A 1 266 ? 15.118 7.643 -14.985 1.00 87.81 266 GLY A C 1
ATOM 1918 O O . GLY A 1 266 ? 15.748 8.699 -15.032 1.00 87.81 266 GLY A O 1
ATOM 1919 N N . LEU A 1 267 ? 13.870 7.569 -14.530 1.00 88.81 267 LEU A N 1
ATOM 1920 C CA . LEU A 1 267 ? 13.087 8.710 -14.079 1.00 88.81 267 LEU A CA 1
ATOM 1921 C C . LEU A 1 267 ? 12.740 8.545 -12.597 1.00 88.81 267 LEU A C 1
ATOM 1923 O O . LEU A 1 267 ? 12.174 7.528 -12.205 1.00 88.81 267 LEU A O 1
ATOM 1927 N N . ILE A 1 268 ? 13.057 9.560 -11.790 1.00 92.38 268 ILE A N 1
ATOM 1928 C CA . ILE A 1 268 ? 12.685 9.653 -10.373 1.00 92.38 268 ILE A CA 1
ATOM 1929 C C . ILE A 1 268 ? 12.188 11.079 -10.103 1.00 92.38 268 ILE A C 1
ATOM 1931 O O . ILE A 1 268 ? 12.895 12.056 -10.357 1.00 92.38 268 ILE A O 1
ATOM 1935 N N . TYR A 1 269 ? 10.975 11.198 -9.566 1.00 92.81 269 TYR A N 1
ATOM 1936 C CA . TYR A 1 269 ? 10.367 12.459 -9.137 1.00 92.81 269 TYR A CA 1
ATOM 1937 C C . TYR A 1 269 ? 9.817 12.331 -7.719 1.00 92.81 269 TYR A C 1
ATOM 1939 O O . TYR A 1 269 ? 9.392 11.253 -7.313 1.00 92.81 269 TYR A O 1
ATOM 1947 N N . TYR A 1 270 ? 9.767 13.436 -6.976 1.00 94.12 270 TYR A N 1
ATOM 1948 C CA . TYR A 1 270 ? 9.098 13.489 -5.673 1.00 94.12 270 TYR A CA 1
ATOM 1949 C C . TYR A 1 270 ? 8.158 14.691 -5.549 1.00 94.12 270 TYR A C 1
ATOM 1951 O O . TYR A 1 270 ? 8.338 15.714 -6.209 1.00 94.12 270 TYR A O 1
ATOM 1959 N N . THR A 1 271 ? 7.147 14.566 -4.697 1.00 93.19 271 THR A N 1
ATOM 1960 C CA . THR A 1 271 ? 6.260 15.658 -4.276 1.00 93.19 271 THR A CA 1
ATOM 1961 C C . THR A 1 271 ? 6.234 15.736 -2.753 1.00 93.19 271 THR A C 1
ATOM 1963 O O . THR A 1 271 ? 6.498 14.746 -2.076 1.00 93.19 271 THR A O 1
ATOM 1966 N N . SER A 1 272 ? 5.915 16.911 -2.213 1.00 92.06 272 SER A N 1
ATOM 1967 C CA . SER A 1 272 ? 5.685 17.161 -0.781 1.00 92.06 272 SER A CA 1
ATOM 1968 C C . SER A 1 272 ? 4.359 17.889 -0.511 1.00 92.06 272 SER A C 1
ATOM 1970 O O . SER A 1 272 ? 4.061 18.241 0.629 1.00 92.06 272 SER A O 1
ATOM 1972 N N . ASN A 1 273 ? 3.563 18.120 -1.561 1.00 89.25 273 ASN A N 1
ATOM 1973 C CA . ASN A 1 273 ? 2.400 19.003 -1.573 1.00 89.25 273 ASN A CA 1
ATOM 1974 C C . ASN A 1 273 ? 1.243 18.438 -2.419 1.00 89.25 273 ASN A C 1
ATOM 1976 O O . ASN A 1 273 ? 0.645 19.149 -3.228 1.00 89.25 273 ASN A O 1
ATOM 1980 N N . PHE A 1 274 ? 0.924 17.155 -2.235 1.00 90.56 274 PHE A N 1
ATOM 1981 C CA . PHE A 1 274 ? -0.194 16.475 -2.911 1.00 90.56 274 PHE A CA 1
ATOM 1982 C C . PHE A 1 274 ? -0.108 16.471 -4.452 1.00 90.56 274 PHE A C 1
ATOM 1984 O O . PHE A 1 274 ? -1.119 16.545 -5.149 1.00 90.56 274 PHE A O 1
ATOM 1991 N N . GLY A 1 275 ? 1.105 16.446 -5.014 1.00 89.94 275 GLY A N 1
ATOM 1992 C CA . GLY A 1 275 ? 1.316 16.498 -6.464 1.00 89.94 275 GLY A CA 1
ATOM 1993 C C . GLY A 1 275 ? 1.028 17.864 -7.108 1.00 89.94 275 GLY A C 1
ATOM 1994 O O . GLY A 1 275 ? 1.025 17.961 -8.335 1.00 89.94 275 GLY A O 1
ATOM 1995 N N . THR A 1 276 ? 0.807 18.925 -6.319 1.00 89.31 276 THR A N 1
ATOM 1996 C CA . THR A 1 276 ? 0.644 20.301 -6.845 1.00 89.31 276 THR A CA 1
ATOM 1997 C C . THR A 1 276 ? 1.958 20.908 -7.345 1.00 89.31 276 THR A C 1
ATOM 1999 O O . THR A 1 276 ? 1.952 21.849 -8.134 1.00 89.31 276 THR A O 1
ATOM 2002 N N . THR A 1 277 ? 3.096 20.330 -6.954 1.00 88.94 277 THR A N 1
ATOM 2003 C CA . THR A 1 277 ? 4.328 20.329 -7.749 1.00 88.94 277 THR A CA 1
ATOM 2004 C C . THR A 1 277 ? 5.027 18.980 -7.624 1.00 88.94 277 THR A C 1
ATOM 2006 O O . THR A 1 277 ? 5.005 18.360 -6.558 1.00 88.94 277 THR A O 1
ATOM 2009 N N . TRP A 1 278 ? 5.744 18.584 -8.671 1.00 90.19 278 TRP A N 1
ATOM 2010 C CA . TRP A 1 278 ? 6.730 17.508 -8.617 1.00 90.19 278 TRP A CA 1
ATOM 2011 C C . TRP A 1 278 ? 8.136 18.072 -8.848 1.00 90.19 278 TRP A C 1
ATOM 2013 O O . TRP A 1 278 ? 8.309 19.076 -9.539 1.00 90.19 278 TRP A O 1
ATOM 2023 N N . GLN A 1 279 ? 9.144 17.458 -8.238 1.00 91.31 279 GLN A N 1
ATOM 2024 C CA . GLN A 1 279 ? 10.553 17.838 -8.323 1.00 91.31 279 GLN A CA 1
ATOM 2025 C C . GLN A 1 279 ? 11.355 16.669 -8.894 1.00 91.31 279 GLN A C 1
ATOM 2027 O O . GLN A 1 279 ? 11.219 15.540 -8.424 1.00 91.31 279 GLN A O 1
ATOM 2032 N N . SER A 1 280 ? 12.170 16.936 -9.913 1.00 88.88 280 SER A N 1
ATOM 2033 C CA . SER A 1 280 ? 13.044 15.942 -10.541 1.00 88.88 280 SER A CA 1
ATOM 2034 C C . SER A 1 280 ? 14.229 15.610 -9.642 1.00 88.88 280 SER A C 1
ATOM 2036 O O . SER A 1 280 ? 14.892 16.519 -9.138 1.00 88.88 280 SER A O 1
ATOM 2038 N N . VAL A 1 281 ? 14.552 14.327 -9.520 1.00 91.12 281 VAL A N 1
ATOM 2039 C CA . VAL A 1 281 ? 15.843 13.874 -8.997 1.00 91.12 281 VAL A CA 1
ATOM 2040 C C . VAL A 1 281 ? 16.805 13.692 -10.173 1.00 91.12 281 VAL A C 1
ATOM 2042 O O . VAL A 1 281 ? 16.436 13.115 -11.193 1.00 91.12 281 VAL A O 1
ATOM 2045 N N . SER A 1 282 ? 18.037 14.186 -10.049 1.00 88.69 282 SER A N 1
ATOM 2046 C CA . SER A 1 282 ? 19.065 14.003 -11.080 1.00 88.69 282 SER A CA 1
ATOM 2047 C C . SER A 1 282 ? 19.551 12.552 -11.106 1.00 88.69 282 SER A C 1
ATOM 2049 O O . SER A 1 282 ? 20.153 12.084 -10.142 1.00 88.69 282 SER A O 1
ATOM 2051 N N . VAL A 1 283 ? 19.320 11.862 -12.220 1.00 86.25 283 VAL A N 1
ATOM 2052 C CA . VAL A 1 283 ? 19.754 10.480 -12.481 1.00 86.25 283 VAL A CA 1
ATOM 2053 C C . VAL A 1 283 ? 20.918 10.505 -13.483 1.00 86.25 283 VAL A C 1
ATOM 2055 O O . VAL A 1 283 ? 20.899 11.312 -14.414 1.00 86.25 283 VAL A O 1
ATOM 2058 N N . SER A 1 284 ? 21.941 9.654 -13.309 1.00 82.50 284 SER A N 1
ATOM 2059 C CA . SER A 1 284 ? 23.030 9.539 -14.302 1.00 82.50 284 SER A CA 1
ATOM 2060 C C . SER A 1 284 ? 22.520 8.957 -15.621 1.00 82.50 284 SER A C 1
ATOM 2062 O O . SER A 1 284 ? 21.649 8.089 -15.622 1.00 82.50 284 SER A O 1
ATOM 2064 N N . SER A 1 285 ? 23.114 9.371 -16.743 1.00 77.38 285 SER A N 1
ATOM 2065 C CA . SER A 1 285 ? 22.780 8.872 -18.086 1.00 77.38 285 SER A CA 1
ATOM 2066 C C . SER A 1 285 ? 22.964 7.362 -18.261 1.00 77.38 285 SER A C 1
ATOM 2068 O O . SER A 1 285 ? 22.427 6.792 -19.202 1.00 77.38 285 SER A O 1
ATOM 2070 N N . ASP A 1 286 ? 23.721 6.721 -17.373 1.00 78.12 286 ASP A N 1
ATOM 2071 C CA . ASP A 1 286 ? 24.010 5.287 -17.408 1.00 78.12 286 ASP A CA 1
ATOM 2072 C C . ASP A 1 286 ? 22.818 4.439 -16.926 1.00 78.12 286 ASP A C 1
ATOM 2074 O O . ASP A 1 286 ? 22.725 3.255 -17.252 1.00 78.12 286 ASP A O 1
ATOM 2078 N N . PHE A 1 287 ? 21.890 5.030 -16.161 1.00 81.38 287 PHE A N 1
ATOM 2079 C CA . PHE A 1 287 ? 20.744 4.335 -15.573 1.00 81.38 287 PHE A CA 1
ATOM 2080 C C . PHE A 1 287 ? 19.517 4.414 -16.495 1.00 81.38 287 PHE A C 1
ATOM 2082 O O . PHE A 1 287 ? 19.086 5.500 -16.879 1.00 81.38 287 PHE A O 1
ATOM 2089 N N . GLY A 1 288 ? 18.957 3.259 -16.867 1.00 80.12 288 GLY A N 1
ATOM 2090 C CA . GLY A 1 288 ? 17.999 3.127 -17.970 1.00 80.12 288 GLY A CA 1
ATOM 2091 C C . GLY A 1 288 ? 16.526 3.167 -17.557 1.00 80.12 288 GLY A C 1
ATOM 2092 O O . GLY A 1 288 ? 15.713 3.758 -18.262 1.00 80.12 288 GLY A O 1
ATOM 2093 N N . THR A 1 289 ? 16.174 2.564 -16.420 1.00 87.06 289 THR A N 1
ATOM 2094 C CA . THR A 1 289 ? 14.803 2.560 -15.879 1.00 87.06 289 THR A CA 1
ATOM 2095 C C . THR A 1 289 ? 14.809 2.323 -14.372 1.00 87.06 289 THR A C 1
ATOM 2097 O O . THR A 1 289 ? 15.683 1.618 -13.869 1.00 87.06 289 THR A O 1
ATOM 2100 N N . PHE A 1 290 ? 13.816 2.863 -13.663 1.00 90.06 290 PHE A N 1
ATOM 2101 C CA . PHE A 1 290 ? 13.461 2.457 -12.302 1.00 90.06 290 PHE A CA 1
ATOM 2102 C C . PHE A 1 290 ? 12.067 1.830 -12.307 1.00 90.06 290 PHE A C 1
ATOM 2104 O O . PHE A 1 290 ? 11.126 2.377 -12.879 1.00 90.06 290 PHE A O 1
ATOM 2111 N N . ASN A 1 291 ? 11.943 0.656 -11.696 1.00 89.19 291 ASN A N 1
ATOM 2112 C CA . ASN A 1 291 ? 10.795 -0.231 -11.873 1.00 89.19 291 ASN A CA 1
ATOM 2113 C C . ASN A 1 291 ? 9.964 -0.370 -10.592 1.00 89.19 291 ASN A C 1
ATOM 2115 O O . ASN A 1 291 ? 8.745 -0.486 -10.676 1.00 89.19 291 ASN A O 1
ATOM 2119 N N . SER A 1 292 ? 10.587 -0.260 -9.416 1.00 91.38 292 SER A N 1
ATOM 2120 C CA . SER A 1 292 ? 9.891 -0.244 -8.127 1.00 91.38 292 SER A CA 1
ATOM 2121 C C . SER A 1 292 ? 10.540 0.756 -7.162 1.00 91.38 292 SER A C 1
ATOM 2123 O O . SER A 1 292 ? 11.699 1.144 -7.328 1.00 91.38 292 SER A O 1
ATOM 2125 N N . VAL A 1 293 ? 9.780 1.226 -6.173 1.00 94.38 293 VAL A N 1
ATOM 2126 C CA . VAL A 1 293 ? 10.255 2.125 -5.114 1.00 94.38 293 VAL A CA 1
ATOM 2127 C C . VAL A 1 293 ? 9.542 1.814 -3.805 1.00 94.38 293 VAL A C 1
ATOM 2129 O O . VAL A 1 293 ? 8.342 1.561 -3.789 1.00 94.38 293 VAL A O 1
ATOM 2132 N N . SER A 1 294 ? 10.275 1.859 -2.694 1.00 94.06 294 SER A N 1
ATOM 2133 C CA . SER A 1 294 ? 9.721 1.689 -1.354 1.00 94.06 294 SER A CA 1
ATOM 2134 C C . SER A 1 294 ? 10.221 2.792 -0.422 1.00 94.06 294 SER A C 1
ATOM 2136 O O . SER A 1 294 ? 11.386 3.192 -0.452 1.00 94.06 294 SER A O 1
ATOM 2138 N N . CYS A 1 295 ? 9.311 3.308 0.399 1.00 94.06 295 CYS A N 1
ATOM 2139 C CA . CYS A 1 295 ? 9.530 4.451 1.277 1.00 94.06 295 CYS A CA 1
ATOM 2140 C C . CYS A 1 295 ? 9.054 4.108 2.698 1.00 94.06 295 CYS A C 1
ATOM 2142 O O . CYS A 1 295 ? 7.866 4.255 2.985 1.00 94.06 295 CYS A O 1
ATOM 2144 N N . PRO A 1 296 ? 9.943 3.670 3.605 1.00 84.44 296 PRO A N 1
ATOM 2145 C CA . PRO A 1 296 ? 9.587 3.395 4.997 1.00 84.44 296 PRO A CA 1
ATOM 2146 C C . PRO A 1 296 ? 9.427 4.675 5.841 1.00 84.44 296 PRO A C 1
ATOM 2148 O O . PRO A 1 296 ? 8.939 4.609 6.967 1.00 84.44 296 PRO A O 1
ATOM 2151 N N . SER A 1 297 ? 9.845 5.845 5.341 1.00 86.75 297 SER A N 1
ATOM 2152 C CA . SER A 1 297 ? 9.605 7.140 5.988 1.00 86.75 297 SER A CA 1
ATOM 2153 C C . SER A 1 297 ? 9.606 8.297 4.983 1.00 86.75 297 SER A C 1
ATOM 2155 O O . SER A 1 297 ? 10.094 8.178 3.864 1.00 86.75 297 SER A O 1
ATOM 2157 N N . SER A 1 298 ? 9.134 9.474 5.403 1.00 88.19 298 SER A N 1
ATOM 2158 C CA . SER A 1 298 ? 9.273 10.730 4.645 1.00 88.19 298 SER A CA 1
ATOM 2159 C C . SER A 1 298 ? 10.684 11.349 4.698 1.00 88.19 298 SER A C 1
ATOM 2161 O O . SER A 1 298 ? 10.883 12.474 4.238 1.00 88.19 298 SER A O 1
ATOM 2163 N N . THR A 1 299 ? 11.661 10.635 5.268 1.00 88.38 299 THR A N 1
ATOM 2164 C CA . THR A 1 299 ? 13.079 11.033 5.321 1.00 88.38 299 THR A CA 1
ATOM 2165 C C . THR A 1 299 ? 13.979 10.135 4.475 1.00 88.38 299 THR A C 1
ATOM 2167 O O . THR A 1 299 ? 15.143 10.473 4.280 1.00 88.38 299 THR A O 1
ATOM 2170 N N . TRP A 1 300 ? 13.487 8.986 4.001 1.00 93.06 300 TRP A N 1
ATOM 2171 C CA . TRP A 1 300 ? 14.299 8.021 3.266 1.00 93.06 300 TRP A CA 1
ATOM 2172 C C . TRP A 1 300 ? 13.445 7.080 2.409 1.00 93.06 300 TRP A C 1
ATOM 2174 O O . TRP A 1 300 ? 12.468 6.509 2.897 1.00 93.06 300 TRP A O 1
ATOM 2184 N N . CYS A 1 301 ? 13.856 6.880 1.160 1.00 95.31 301 CYS A N 1
ATOM 2185 C CA . CYS A 1 301 ? 13.289 5.907 0.230 1.00 95.31 301 CYS A CA 1
ATOM 2186 C C . CYS A 1 301 ? 14.403 5.191 -0.540 1.00 95.31 301 CYS A C 1
ATOM 2188 O O . CYS A 1 301 ? 15.507 5.719 -0.678 1.00 95.31 301 CYS A O 1
ATOM 2190 N N . MET A 1 302 ? 14.080 4.037 -1.119 1.00 93.44 302 MET A N 1
ATOM 2191 C CA . MET A 1 302 ? 14.970 3.310 -2.019 1.00 93.44 302 MET A CA 1
ATOM 2192 C C . MET A 1 302 ? 14.214 2.850 -3.263 1.00 93.44 302 MET A C 1
ATOM 2194 O O . MET A 1 302 ? 13.104 2.325 -3.160 1.00 93.44 302 MET A O 1
ATOM 2198 N N . ALA A 1 303 ? 14.808 3.063 -4.437 1.00 93.25 303 ALA A N 1
ATOM 2199 C CA . ALA A 1 303 ? 14.260 2.631 -5.721 1.00 93.25 303 ALA A CA 1
ATOM 2200 C C . ALA A 1 303 ? 15.160 1.586 -6.388 1.00 93.25 303 ALA A C 1
ATOM 2202 O O . ALA A 1 303 ? 16.386 1.661 -6.293 1.00 93.25 303 ALA A O 1
ATOM 2203 N N . THR A 1 304 ? 14.543 0.641 -7.089 1.00 90.38 304 THR A N 1
ATOM 2204 C CA . THR A 1 304 ? 15.189 -0.452 -7.823 1.00 90.38 304 THR A CA 1
ATOM 2205 C C . THR A 1 304 ? 14.955 -0.316 -9.320 1.00 90.38 304 THR A C 1
ATOM 2207 O O . THR A 1 304 ? 13.897 0.133 -9.768 1.00 90.38 304 THR A O 1
ATOM 2210 N N . GLY A 1 305 ? 15.948 -0.693 -10.118 1.00 87.62 305 GLY A N 1
ATOM 2211 C CA . GLY A 1 305 ? 15.921 -0.508 -11.563 1.00 87.62 305 GLY A CA 1
ATOM 2212 C C . GLY A 1 305 ? 17.068 -1.207 -12.278 1.00 87.62 305 GLY A C 1
ATOM 2213 O O . GLY A 1 305 ? 17.754 -2.041 -11.694 1.00 87.62 305 GLY A O 1
ATOM 2214 N N . ALA A 1 306 ? 17.290 -0.833 -13.536 1.00 84.12 306 ALA A N 1
ATOM 2215 C CA . ALA A 1 306 ? 18.357 -1.377 -14.370 1.00 84.12 306 ALA A CA 1
ATOM 2216 C C . ALA A 1 306 ? 19.109 -0.273 -15.126 1.00 84.12 306 ALA A C 1
ATOM 2218 O O . ALA A 1 306 ? 18.543 0.768 -15.484 1.00 84.12 306 ALA A O 1
ATOM 2219 N N . ASN A 1 307 ? 20.397 -0.502 -15.384 1.00 83.81 307 ASN A N 1
ATOM 2220 C CA . ASN A 1 307 ? 21.228 0.372 -16.206 1.00 83.81 307 ASN A CA 1
ATOM 2221 C C . ASN A 1 307 ? 21.031 0.093 -17.710 1.00 83.81 307 ASN A C 1
ATOM 2223 O O . ASN A 1 307 ? 20.318 -0.834 -18.095 1.00 83.81 307 ASN A O 1
ATOM 2227 N N . LEU A 1 308 ? 21.654 0.893 -18.580 1.00 80.00 308 LEU A N 1
ATOM 2228 C CA . LEU A 1 308 ? 21.541 0.727 -20.039 1.00 80.00 308 LEU A CA 1
ATOM 2229 C C . LEU A 1 308 ? 22.132 -0.592 -20.586 1.00 80.00 308 LEU A C 1
ATOM 2231 O O . LEU A 1 308 ? 21.928 -0.903 -21.758 1.00 80.00 308 LEU A O 1
ATOM 2235 N N . MET A 1 309 ? 22.839 -1.373 -19.763 1.00 79.19 309 MET A N 1
ATOM 2236 C CA . MET A 1 309 ? 23.349 -2.712 -20.090 1.00 79.19 309 MET A CA 1
ATOM 2237 C C . MET A 1 309 ? 22.491 -3.843 -19.488 1.00 79.19 309 MET A C 1
ATOM 2239 O O . MET A 1 309 ? 22.779 -5.013 -19.727 1.00 79.19 309 MET A O 1
ATOM 2243 N N . GLY A 1 310 ? 21.431 -3.511 -18.739 1.00 77.56 310 GLY A N 1
ATOM 2244 C CA . GLY A 1 310 ? 20.560 -4.470 -18.054 1.00 77.56 310 GLY A CA 1
ATOM 2245 C C . GLY A 1 310 ? 21.054 -4.919 -16.674 1.00 77.56 310 GLY A C 1
ATOM 2246 O O . GLY A 1 310 ? 20.447 -5.806 -16.083 1.00 77.56 310 GLY A O 1
ATOM 2247 N N . GLU A 1 311 ? 22.128 -4.325 -16.146 1.00 79.06 311 GLU A N 1
ATOM 2248 C CA . GLU A 1 311 ? 22.628 -4.617 -14.797 1.00 79.06 311 GLU A CA 1
ATOM 2249 C C . GLU A 1 311 ? 21.745 -3.935 -13.742 1.00 79.06 311 GLU A C 1
ATOM 2251 O O . GLU A 1 311 ? 21.313 -2.795 -13.933 1.00 79.06 311 GLU A O 1
ATOM 2256 N N . SER A 1 312 ? 21.501 -4.611 -12.617 1.00 80.94 312 SER A N 1
ATOM 2257 C CA . SER A 1 312 ? 20.676 -4.088 -11.523 1.00 80.94 312 SER A CA 1
ATOM 2258 C C . SER A 1 312 ? 21.249 -2.832 -10.864 1.00 80.94 312 SER A C 1
ATOM 2260 O O . SER A 1 312 ? 22.445 -2.739 -10.579 1.00 80.94 312 SER A O 1
ATOM 2262 N N . VAL A 1 313 ? 20.362 -1.884 -10.558 1.00 85.56 313 VAL A N 1
ATOM 2263 C CA . VAL A 1 313 ? 20.666 -0.576 -9.961 1.00 85.56 313 VAL A CA 1
ATOM 2264 C C . VAL A 1 313 ? 19.779 -0.340 -8.748 1.00 85.56 313 VAL A C 1
ATOM 2266 O O . VAL A 1 313 ? 18.571 -0.585 -8.795 1.00 85.56 313 VAL A O 1
ATOM 2269 N N . THR A 1 314 ? 20.355 0.242 -7.700 1.00 88.75 314 THR A N 1
ATOM 2270 C CA . THR A 1 314 ? 19.600 0.797 -6.574 1.00 88.75 314 THR A CA 1
ATOM 2271 C C . THR A 1 314 ? 19.886 2.284 -6.391 1.00 88.75 314 THR A C 1
ATOM 2273 O O . THR A 1 314 ? 21.045 2.696 -6.451 1.00 88.75 314 THR A O 1
ATOM 2276 N N . ALA A 1 315 ? 18.856 3.079 -6.104 1.00 91.81 315 ALA A N 1
ATOM 2277 C CA . ALA A 1 315 ? 18.982 4.485 -5.728 1.00 91.81 315 ALA A CA 1
ATOM 2278 C C . ALA A 1 315 ? 18.548 4.698 -4.267 1.00 91.81 315 ALA A C 1
ATOM 2280 O O . ALA A 1 315 ? 17.372 4.515 -3.951 1.00 91.81 315 ALA A O 1
ATOM 2281 N N . ASP A 1 316 ? 19.477 5.111 -3.400 1.00 92.56 316 ASP A N 1
ATOM 2282 C CA . ASP A 1 316 ? 19.185 5.677 -2.075 1.00 92.56 316 ASP A CA 1
ATOM 2283 C C . ASP A 1 316 ? 18.735 7.131 -2.249 1.00 92.56 316 ASP A C 1
ATOM 2285 O O . ASP A 1 316 ? 19.430 7.929 -2.891 1.00 92.56 316 ASP A O 1
ATOM 2289 N N . LEU A 1 317 ? 17.573 7.470 -1.691 1.00 94.44 317 LEU A N 1
ATOM 2290 C CA . LEU A 1 317 ? 16.977 8.800 -1.739 1.00 94.44 317 LEU A CA 1
ATOM 2291 C C . LEU A 1 317 ? 16.755 9.300 -0.308 1.00 94.44 317 LEU A C 1
ATOM 2293 O O . LEU A 1 317 ? 15.794 8.915 0.363 1.00 94.44 317 LEU A O 1
ATOM 2297 N N . SER A 1 318 ? 17.631 10.189 0.153 1.00 93.00 318 SER A N 1
ATOM 2298 C CA . SER A 1 318 ? 17.618 10.724 1.516 1.00 93.00 318 SER A CA 1
ATOM 2299 C C . SER A 1 318 ? 17.069 12.157 1.557 1.00 93.00 318 SER A C 1
ATOM 2301 O O . SER A 1 318 ? 17.483 13.024 0.780 1.00 93.00 318 SER A O 1
ATOM 2303 N N . PHE A 1 319 ? 16.156 12.429 2.495 1.00 90.81 319 PHE A N 1
ATOM 2304 C CA . PHE A 1 319 ? 15.393 13.678 2.598 1.00 90.81 319 PHE A CA 1
ATOM 2305 C C . PHE A 1 319 ? 15.443 14.286 4.009 1.00 90.81 319 PHE A C 1
ATOM 2307 O O . PHE A 1 319 ? 15.359 13.587 5.018 1.00 90.81 319 PHE A O 1
ATOM 2314 N N . SER A 1 320 ? 15.486 15.617 4.084 1.00 91.31 320 SER A N 1
ATOM 2315 C CA . SER A 1 320 ? 15.324 16.394 5.318 1.00 91.31 320 SER A CA 1
ATOM 2316 C C . SER A 1 320 ? 14.211 17.418 5.126 1.00 91.31 320 SER A C 1
ATOM 2318 O O . SER A 1 320 ? 14.190 18.126 4.121 1.00 91.31 320 SER A O 1
ATOM 2320 N N . SER A 1 321 ? 13.254 17.484 6.056 1.00 86.31 321 SER A N 1
ATOM 2321 C CA . SER A 1 321 ? 12.069 18.355 5.947 1.00 86.31 321 SER A CA 1
ATOM 2322 C C . SER A 1 321 ? 11.338 18.235 4.595 1.00 86.31 321 SER A C 1
ATOM 2324 O O . SER A 1 321 ? 10.926 19.240 4.023 1.00 86.31 321 SER A O 1
ATOM 2326 N N . GLN A 1 322 ? 11.203 17.005 4.074 1.00 80.75 322 GLN A N 1
ATOM 2327 C CA . GLN A 1 322 ? 10.609 16.686 2.761 1.00 80.75 322 GLN A CA 1
ATOM 2328 C C . GLN A 1 322 ? 11.344 17.283 1.537 1.00 80.75 322 GLN A C 1
ATOM 2330 O O . GLN A 1 322 ? 10.802 17.285 0.432 1.00 80.75 322 GLN A O 1
ATOM 2335 N N . VAL A 1 323 ? 12.583 17.754 1.707 1.00 87.38 323 VAL A N 1
ATOM 2336 C CA . VAL A 1 323 ? 13.480 18.201 0.630 1.00 87.38 323 VAL A CA 1
ATOM 2337 C C . VAL A 1 323 ? 14.616 17.192 0.477 1.00 87.38 323 VAL A C 1
ATOM 2339 O O . VAL A 1 323 ? 15.170 16.720 1.470 1.00 87.38 323 VAL A O 1
ATOM 2342 N N . LEU A 1 324 ? 14.963 16.848 -0.762 1.00 92.88 324 LEU A N 1
ATOM 2343 C CA . LEU A 1 324 ? 16.066 15.935 -1.069 1.00 92.88 324 LEU A CA 1
ATOM 2344 C C . LEU A 1 324 ? 17.406 16.524 -0.590 1.00 92.88 324 LEU A C 1
ATOM 2346 O O . LEU A 1 324 ? 17.723 17.665 -0.924 1.00 92.88 324 LEU A O 1
ATOM 2350 N N . VAL A 1 325 ? 18.194 15.752 0.166 1.00 94.38 325 VAL A N 1
ATOM 2351 C CA . VAL A 1 325 ? 19.513 16.182 0.681 1.00 94.38 325 VAL A CA 1
ATOM 2352 C C . VAL A 1 325 ? 20.685 15.362 0.151 1.00 94.38 325 VAL A C 1
ATOM 2354 O O . VAL A 1 325 ? 21.781 15.906 0.025 1.00 94.38 325 VAL A O 1
ATOM 2357 N N . SER A 1 326 ? 20.478 14.091 -0.196 1.00 91.56 326 SER A N 1
ATOM 2358 C CA . SER A 1 326 ? 21.498 13.269 -0.852 1.00 91.56 326 SER A CA 1
ATOM 2359 C C . SER A 1 326 ? 20.883 12.133 -1.664 1.00 91.56 326 SER A C 1
ATOM 2361 O O . SER A 1 326 ? 19.794 11.646 -1.359 1.00 91.56 326 SER A O 1
ATOM 2363 N N . THR A 1 327 ? 21.616 11.717 -2.694 1.00 92.12 327 THR A N 1
ATOM 2364 C CA . THR A 1 327 ? 21.284 10.599 -3.581 1.00 92.12 327 THR A CA 1
ATOM 2365 C C . THR A 1 327 ? 22.526 9.757 -3.818 1.00 92.12 327 THR A C 1
ATOM 2367 O O . THR A 1 327 ? 23.548 10.309 -4.236 1.00 92.12 327 THR A O 1
ATOM 2370 N N . SER A 1 328 ? 22.424 8.447 -3.627 1.00 90.56 328 SER A N 1
ATOM 2371 C CA . SER A 1 328 ? 23.484 7.496 -3.980 1.00 90.56 328 SER A CA 1
ATOM 2372 C C . SER A 1 328 ? 22.931 6.481 -4.968 1.00 90.56 328 SER A C 1
ATOM 2374 O O . SER A 1 328 ? 21.851 5.942 -4.749 1.00 90.56 328 SER A O 1
ATOM 2376 N N . PHE A 1 329 ? 23.666 6.214 -6.045 1.00 88.94 329 PHE A N 1
ATOM 2377 C CA . PHE A 1 329 ? 23.309 5.192 -7.026 1.00 88.94 329 PHE A CA 1
ATOM 2378 C C . PHE A 1 329 ? 24.364 4.090 -6.998 1.00 88.94 329 PHE A C 1
ATOM 2380 O O . PHE A 1 329 ? 25.536 4.357 -7.267 1.00 88.94 329 PHE A O 1
ATOM 2387 N N . ASN A 1 330 ? 23.944 2.868 -6.685 1.00 85.06 330 ASN A N 1
ATOM 2388 C CA . ASN A 1 330 ? 24.814 1.700 -6.593 1.00 85.06 330 ASN A CA 1
ATOM 2389 C C . ASN A 1 330 ? 24.457 0.706 -7.708 1.00 85.06 330 ASN A C 1
ATOM 2391 O O . ASN A 1 330 ? 23.277 0.454 -7.966 1.00 85.06 330 ASN A O 1
ATOM 2395 N N . LEU A 1 331 ? 25.474 0.137 -8.360 1.00 81.50 331 LEU A N 1
ATOM 2396 C CA . LEU A 1 331 ? 25.314 -1.062 -9.186 1.00 81.50 331 LEU A CA 1
ATOM 2397 C C . LEU A 1 331 ? 25.292 -2.279 -8.258 1.00 81.50 331 LEU A C 1
ATOM 2399 O O . LEU A 1 331 ? 26.150 -2.393 -7.380 1.00 81.50 331 LEU A O 1
ATOM 2403 N N . SER A 1 332 ? 24.346 -3.193 -8.460 1.00 70.75 332 SER A N 1
ATOM 2404 C CA . SER A 1 332 ? 24.335 -4.457 -7.725 1.00 70.75 332 SER A CA 1
ATOM 2405 C C . SER A 1 332 ? 25.535 -5.317 -8.152 1.00 70.75 332 SER A C 1
ATOM 2407 O O . SER A 1 332 ? 25.721 -5.528 -9.352 1.00 70.75 332 SER A O 1
ATOM 2409 N N . PRO A 1 333 ? 26.344 -5.851 -7.215 1.00 58.91 333 PRO A N 1
ATOM 2410 C CA . PRO A 1 333 ? 27.506 -6.676 -7.555 1.00 58.91 333 PRO A CA 1
ATOM 2411 C C . PRO A 1 333 ? 27.126 -8.047 -8.144 1.00 58.91 333 PRO A C 1
ATOM 2413 O O . PRO A 1 333 ? 27.960 -8.669 -8.798 1.00 58.91 333 PRO A O 1
ATOM 2416 N N . ASN A 1 334 ? 25.879 -8.493 -7.944 1.00 56.34 334 ASN A N 1
ATOM 2417 C CA . ASN A 1 334 ? 25.272 -9.617 -8.657 1.00 56.34 334 ASN A CA 1
ATOM 2418 C C . ASN A 1 334 ? 24.187 -9.094 -9.619 1.00 56.34 334 ASN A C 1
ATOM 2420 O O . ASN A 1 334 ? 23.372 -8.260 -9.206 1.00 56.34 334 ASN A O 1
ATOM 2424 N N . PRO A 1 335 ? 24.118 -9.589 -10.869 1.00 51.59 335 PRO A N 1
ATOM 2425 C CA . PRO A 1 335 ? 23.115 -9.174 -11.841 1.00 51.59 335 PRO A CA 1
ATOM 2426 C C . PRO A 1 335 ? 21.767 -9.870 -11.594 1.00 51.59 335 PRO A C 1
ATOM 2428 O O . PRO A 1 335 ? 21.322 -10.700 -12.393 1.00 51.59 335 PRO A O 1
ATOM 2431 N N . VAL A 1 336 ? 21.080 -9.467 -10.517 1.00 53.25 336 VAL A N 1
ATOM 2432 C CA . VAL A 1 336 ? 19.609 -9.515 -10.475 1.00 53.25 336 VAL A CA 1
ATOM 2433 C C . VAL A 1 336 ? 19.097 -8.869 -11.769 1.00 53.25 336 VAL A C 1
ATOM 2435 O O . VAL A 1 336 ? 19.659 -7.866 -12.225 1.00 53.25 336 VAL A O 1
ATOM 2438 N N . GLY A 1 337 ? 18.102 -9.469 -12.415 1.00 52.62 337 GLY A N 1
ATOM 2439 C CA . GLY A 1 337 ? 17.617 -9.002 -13.711 1.00 52.62 337 GLY A CA 1
ATOM 2440 C C . GLY A 1 337 ? 16.776 -7.732 -13.617 1.00 52.62 337 GLY A C 1
ATOM 2441 O O . GLY A 1 337 ? 16.693 -7.069 -12.585 1.00 52.62 337 GLY A O 1
ATOM 2442 N N . SER A 1 338 ? 16.138 -7.383 -14.732 1.00 53.47 338 SER A N 1
ATOM 2443 C CA . SER A 1 338 ? 15.450 -6.100 -14.905 1.00 53.47 338 SER A CA 1
ATOM 2444 C C . SER A 1 338 ? 14.233 -5.886 -14.002 1.00 53.47 338 SER A C 1
ATOM 2446 O O . SER A 1 338 ? 13.801 -4.746 -13.841 1.00 53.47 338 SER A O 1
ATOM 2448 N N . GLU A 1 339 ? 13.660 -6.937 -13.423 1.00 57.69 339 GLU A N 1
ATOM 2449 C CA . GLU A 1 339 ? 12.432 -6.860 -12.630 1.00 57.69 339 GLU A CA 1
ATOM 2450 C C . GLU A 1 339 ? 12.774 -7.085 -11.155 1.00 57.69 339 GLU A C 1
ATOM 2452 O O . GLU A 1 339 ? 12.981 -8.211 -10.717 1.00 57.69 339 GLU A O 1
ATOM 2457 N N . MET A 1 340 ? 12.904 -5.976 -10.415 1.00 68.06 340 MET A N 1
ATOM 2458 C CA . MET A 1 340 ? 13.194 -5.950 -8.979 1.00 68.06 340 MET A CA 1
ATOM 2459 C C . MET A 1 340 ? 12.053 -5.276 -8.210 1.00 68.06 340 MET A C 1
ATOM 2461 O O . MET A 1 340 ? 12.023 -4.044 -8.096 1.00 68.06 340 MET A O 1
ATOM 2465 N N . ALA A 1 341 ? 11.146 -6.065 -7.637 1.00 85.62 341 ALA A N 1
ATOM 2466 C CA . ALA A 1 341 ? 10.208 -5.575 -6.628 1.00 85.62 341 ALA A CA 1
ATOM 2467 C C . ALA A 1 341 ? 10.973 -5.272 -5.325 1.00 85.62 341 ALA A C 1
ATOM 2469 O O . ALA A 1 341 ? 11.797 -6.087 -4.912 1.00 85.62 341 ALA A O 1
ATOM 2470 N N . ILE A 1 342 ? 10.724 -4.128 -4.673 1.00 88.44 342 ILE A N 1
ATOM 2471 C CA . ILE A 1 342 ? 11.399 -3.732 -3.421 1.00 88.44 342 ILE A CA 1
ATOM 2472 C C . ILE A 1 342 ? 10.405 -3.501 -2.279 1.00 88.44 342 ILE A C 1
ATOM 2474 O O . ILE A 1 342 ? 9.418 -2.786 -2.432 1.00 88.44 342 ILE A O 1
ATOM 2478 N N . PHE A 1 343 ? 10.719 -4.041 -1.099 1.00 88.19 343 PHE A N 1
ATOM 2479 C CA . PHE A 1 343 ? 10.024 -3.738 0.150 1.00 88.19 343 PHE A CA 1
ATOM 2480 C C . PHE A 1 343 ? 11.025 -3.331 1.235 1.00 88.19 343 PHE A C 1
ATOM 2482 O O . PHE A 1 343 ? 11.876 -4.120 1.652 1.00 88.19 343 PHE A O 1
ATOM 2489 N N . CYS A 1 344 ? 10.900 -2.104 1.739 1.00 85.44 344 CYS A N 1
ATOM 2490 C CA . CYS A 1 344 ? 11.725 -1.581 2.821 1.00 85.44 344 CYS A CA 1
ATOM 2491 C C . CYS A 1 344 ? 10.982 -1.631 4.160 1.00 85.44 344 CYS A C 1
ATOM 2493 O O . CYS A 1 344 ? 9.982 -0.949 4.363 1.00 85.44 344 CYS A O 1
ATOM 2495 N N . GLN A 1 345 ? 11.510 -2.415 5.100 1.00 76.88 345 GLN A N 1
ATOM 2496 C CA . GLN A 1 345 ? 10.948 -2.594 6.446 1.00 76.88 345 GLN A CA 1
ATOM 2497 C C . GLN A 1 345 ? 11.258 -1.398 7.361 1.00 76.88 345 GLN A C 1
ATOM 2499 O O . GLN A 1 345 ? 10.519 -1.105 8.298 1.00 76.88 345 GLN A O 1
ATOM 2504 N N . ALA A 1 346 ? 12.394 -0.741 7.118 1.00 75.69 346 ALA A N 1
ATOM 2505 C CA . ALA A 1 346 ? 12.874 0.433 7.834 1.00 75.69 346 ALA A CA 1
ATOM 2506 C C . ALA A 1 346 ? 13.903 1.178 6.966 1.00 75.69 346 ALA A C 1
ATOM 2508 O O . ALA A 1 346 ? 14.330 0.675 5.927 1.00 75.69 346 ALA A O 1
ATOM 2509 N N . VAL A 1 347 ? 14.338 2.358 7.415 1.00 79.94 347 VAL A N 1
ATOM 2510 C CA . VAL A 1 347 ? 15.435 3.126 6.795 1.00 79.94 347 VAL A CA 1
ATOM 2511 C C . VAL A 1 347 ? 16.654 2.224 6.543 1.00 79.94 347 VAL A C 1
ATOM 2513 O O . VAL A 1 347 ? 17.095 1.522 7.454 1.00 79.94 347 VAL A O 1
ATOM 2516 N N . MET A 1 348 ? 17.170 2.236 5.308 1.00 78.25 348 MET A N 1
ATOM 2517 C CA . MET A 1 348 ? 18.258 1.384 4.787 1.00 78.25 348 MET A CA 1
ATOM 2518 C C . MET A 1 348 ? 18.016 -0.137 4.786 1.00 78.25 348 MET A C 1
ATOM 2520 O O . MET A 1 348 ? 18.846 -0.855 4.238 1.00 78.25 348 MET A O 1
ATOM 2524 N N . ARG A 1 349 ? 16.916 -0.653 5.356 1.00 80.31 349 ARG A N 1
ATOM 2525 C CA . ARG A 1 349 ? 16.636 -2.097 5.472 1.00 80.31 349 ARG A CA 1
ATOM 2526 C C . ARG A 1 349 ? 15.577 -2.537 4.476 1.00 80.31 349 ARG A C 1
ATOM 2528 O O . ARG A 1 349 ? 14.380 -2.392 4.746 1.00 80.31 349 ARG A O 1
ATOM 2535 N N . CYS A 1 350 ? 16.018 -3.109 3.362 1.00 83.62 350 CYS A N 1
ATOM 2536 C CA . CYS A 1 350 ? 15.131 -3.518 2.280 1.00 83.62 350 CYS A CA 1
ATOM 2537 C C . CYS A 1 350 ? 15.417 -4.937 1.800 1.00 83.62 350 CYS A C 1
ATOM 2539 O O . CYS A 1 350 ? 16.567 -5.368 1.716 1.00 83.62 350 CYS A O 1
ATOM 2541 N N . LEU A 1 351 ? 14.333 -5.627 1.461 1.00 85.38 351 LEU A N 1
ATOM 2542 C CA . LEU A 1 351 ? 14.335 -6.823 0.636 1.00 85.38 351 LEU A CA 1
ATOM 2543 C C . LEU A 1 351 ? 14.003 -6.417 -0.800 1.00 85.38 351 LEU A C 1
ATOM 2545 O O . LEU A 1 351 ? 13.240 -5.477 -1.030 1.00 85.38 351 LEU A O 1
ATOM 2549 N N . MET A 1 352 ? 14.579 -7.132 -1.753 1.00 85.06 352 MET A N 1
ATOM 2550 C CA . MET A 1 352 ? 14.389 -6.972 -3.189 1.00 85.06 352 MET A CA 1
ATOM 2551 C C . MET A 1 352 ? 14.243 -8.373 -3.791 1.00 85.06 352 MET A C 1
ATOM 2553 O O . MET A 1 352 ? 14.969 -9.275 -3.381 1.00 85.06 352 MET A O 1
ATOM 2557 N N . ALA A 1 353 ? 13.331 -8.584 -4.735 1.00 82.88 353 ALA A N 1
ATOM 2558 C CA . ALA A 1 353 ? 13.128 -9.884 -5.382 1.00 82.88 353 ALA A CA 1
ATOM 2559 C C . ALA A 1 353 ? 13.115 -9.729 -6.905 1.00 82.88 353 ALA A C 1
ATOM 2561 O O . ALA A 1 353 ? 12.512 -8.777 -7.397 1.00 82.88 353 ALA A O 1
ATOM 2562 N N . GLY A 1 354 ? 13.776 -10.647 -7.621 1.00 79.94 354 GLY A N 1
ATOM 2563 C CA . GLY A 1 354 ? 13.808 -10.657 -9.086 1.00 79.94 354 GLY A CA 1
ATOM 2564 C C . GLY A 1 354 ? 14.354 -11.951 -9.702 1.00 79.94 354 GLY A C 1
ATOM 2565 O O . GLY A 1 354 ? 14.994 -12.764 -9.032 1.00 79.94 354 GLY A O 1
ATOM 2566 N N . GLY A 1 355 ? 14.100 -12.148 -10.999 1.00 67.94 355 GLY A N 1
ATOM 2567 C CA . GLY A 1 355 ? 14.735 -13.193 -11.818 1.00 67.94 355 GLY A CA 1
ATOM 2568 C C . GLY A 1 355 ? 16.040 -12.703 -12.459 1.00 67.94 355 GLY A C 1
ATOM 2569 O O . GLY A 1 355 ? 16.180 -11.517 -12.741 1.00 67.94 355 GLY A O 1
ATOM 2570 N N . THR A 1 356 ? 17.013 -13.588 -12.686 1.00 57.72 356 THR A N 1
ATOM 2571 C CA . THR A 1 356 ? 18.303 -13.280 -13.348 1.00 57.72 356 THR A CA 1
ATOM 2572 C C . THR A 1 356 ? 18.315 -13.680 -14.830 1.00 57.72 356 THR A C 1
ATOM 2574 O O . THR A 1 356 ? 17.499 -14.486 -15.283 1.00 57.72 356 THR A O 1
ATOM 2577 N N . LEU A 1 357 ? 19.309 -13.194 -15.590 1.00 50.44 357 LEU A N 1
ATOM 2578 C CA . LEU A 1 357 ? 19.627 -13.658 -16.953 1.00 50.44 357 LEU A CA 1
ATOM 2579 C C . LEU A 1 357 ? 20.177 -15.105 -16.956 1.00 50.44 357 LEU A C 1
ATOM 2581 O O . LEU A 1 357 ? 21.349 -15.355 -17.235 1.00 50.44 357 LEU A O 1
ATOM 2585 N N . GLY A 1 358 ? 19.310 -16.062 -16.626 1.00 52.50 358 GLY A N 1
ATOM 2586 C CA . GLY A 1 358 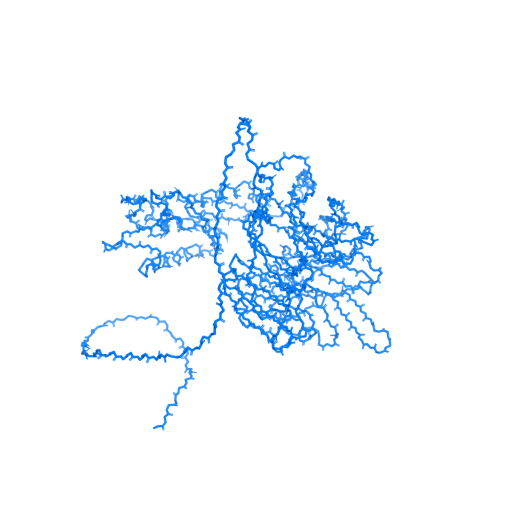? 19.641 -17.478 -16.453 1.00 52.50 358 GLY A CA 1
ATOM 2587 C C . GLY A 1 358 ? 18.572 -18.322 -15.745 1.00 52.50 358 GLY A C 1
ATOM 2588 O O . GLY A 1 358 ? 18.848 -19.483 -15.448 1.00 52.50 358 GLY A O 1
ATOM 2589 N N . ASN A 1 359 ? 17.379 -17.774 -15.473 1.00 56.97 359 ASN A N 1
ATOM 2590 C CA . ASN A 1 359 ? 16.282 -18.421 -14.733 1.00 56.97 359 ASN A CA 1
ATOM 2591 C C . ASN A 1 359 ? 16.642 -18.801 -13.275 1.00 56.97 359 ASN A C 1
ATOM 2593 O O . ASN A 1 359 ? 16.037 -19.709 -12.696 1.00 56.97 359 ASN A O 1
ATOM 2597 N N . ILE A 1 360 ? 17.638 -18.133 -12.676 1.00 63.88 360 ILE A N 1
ATOM 2598 C CA . ILE A 1 360 ? 17.903 -18.210 -11.233 1.00 63.88 360 ILE A CA 1
ATOM 2599 C C . ILE A 1 360 ? 17.148 -17.061 -10.567 1.00 63.88 360 ILE A C 1
ATOM 2601 O O . ILE A 1 360 ? 17.320 -15.900 -10.937 1.00 63.88 360 ILE A O 1
ATOM 2605 N N . SER A 1 361 ? 16.310 -17.404 -9.602 1.00 74.00 361 SER A N 1
ATOM 2606 C CA . SER A 1 361 ? 15.448 -16.480 -8.871 1.00 74.00 361 SER A CA 1
ATOM 2607 C C . SER A 1 361 ? 16.122 -16.080 -7.564 1.00 74.00 361 SER A C 1
ATOM 2609 O O . SER A 1 361 ? 16.459 -16.945 -6.749 1.00 74.00 361 SER A O 1
ATOM 2611 N N . GLU A 1 362 ? 16.333 -14.782 -7.369 1.00 76.19 362 GLU A N 1
ATOM 2612 C CA . GLU A 1 362 ? 17.156 -14.244 -6.288 1.00 76.19 362 GLU A CA 1
ATOM 2613 C C . GLU A 1 362 ? 16.354 -13.291 -5.399 1.00 76.19 362 GLU A C 1
ATOM 2615 O O . GLU A 1 362 ? 15.644 -12.401 -5.876 1.00 76.19 362 GLU A O 1
ATOM 2620 N N . ILE A 1 363 ? 16.504 -13.464 -4.085 1.00 79.44 363 ILE A N 1
ATOM 2621 C CA . ILE A 1 363 ? 16.025 -12.514 -3.085 1.00 79.44 363 ILE A CA 1
ATOM 2622 C C . ILE A 1 363 ? 17.250 -11.837 -2.480 1.00 79.44 363 ILE A C 1
ATOM 2624 O O . ILE A 1 363 ? 18.108 -12.464 -1.864 1.00 79.44 363 ILE A O 1
ATOM 2628 N N . SER A 1 364 ? 17.342 -10.535 -2.698 1.00 79.50 364 SER A N 1
ATOM 2629 C CA . SER A 1 364 ? 18.439 -9.680 -2.272 1.00 79.50 364 SER A CA 1
ATOM 2630 C C . SER A 1 364 ? 18.049 -8.883 -1.030 1.00 79.50 364 SER A C 1
ATOM 2632 O O . SER A 1 364 ? 16.964 -8.311 -0.959 1.00 79.50 364 SER A O 1
ATOM 2634 N N . PHE A 1 365 ? 18.950 -8.792 -0.059 1.00 79.94 365 PHE A N 1
ATOM 2635 C CA . PHE A 1 365 ? 18.803 -7.975 1.144 1.00 79.94 365 PHE A CA 1
ATOM 2636 C C . PHE A 1 365 ? 19.893 -6.902 1.207 1.00 79.94 365 PHE A C 1
ATOM 2638 O O . PHE A 1 365 ? 21.046 -7.157 0.859 1.00 79.94 365 PHE A O 1
ATOM 2645 N N . THR A 1 366 ? 19.537 -5.719 1.708 1.00 78.94 366 THR A N 1
ATOM 2646 C CA . THR A 1 366 ? 20.484 -4.666 2.092 1.00 78.94 366 THR A CA 1
ATOM 2647 C C . THR A 1 366 ? 20.132 -4.072 3.456 1.00 78.94 366 THR A C 1
ATOM 2649 O O . THR A 1 366 ? 18.967 -4.044 3.866 1.00 78.94 366 THR A O 1
ATOM 2652 N N . SER A 1 367 ? 21.153 -3.559 4.144 1.00 82.19 367 SER A N 1
ATOM 2653 C CA . SER A 1 367 ? 21.032 -2.789 5.388 1.00 82.19 367 SER A CA 1
ATOM 2654 C C . SER A 1 367 ? 21.707 -1.409 5.328 1.00 82.19 367 SER A C 1
ATOM 2656 O O . SER A 1 367 ? 21.863 -0.774 6.371 1.00 82.19 367 SER A O 1
ATOM 2658 N N . ASP A 1 368 ? 22.143 -0.964 4.144 1.00 76.31 368 ASP A N 1
ATOM 2659 C CA . ASP A 1 368 ? 22.994 0.221 3.933 1.00 76.31 368 ASP A CA 1
ATOM 2660 C C . ASP A 1 368 ? 22.677 0.995 2.628 1.00 76.31 368 ASP A C 1
ATOM 2662 O O . ASP A 1 368 ? 23.557 1.621 2.029 1.00 76.31 368 ASP A O 1
ATOM 2666 N N . GLY A 1 369 ? 21.422 0.935 2.167 1.00 74.38 369 GLY A N 1
ATOM 2667 C CA . GLY A 1 369 ? 20.966 1.647 0.961 1.00 74.38 369 GLY A CA 1
ATOM 2668 C C . GLY A 1 369 ? 21.454 1.035 -0.358 1.00 74.38 369 GLY A C 1
ATOM 2669 O O . GLY A 1 369 ? 21.617 1.737 -1.355 1.00 74.38 369 GLY A O 1
ATOM 2670 N N . GLY A 1 370 ? 21.718 -0.274 -0.369 1.00 78.31 370 GLY A N 1
ATOM 2671 C CA . GLY A 1 370 ? 22.256 -0.992 -1.528 1.00 78.31 370 GLY A CA 1
ATOM 2672 C C . GLY A 1 370 ? 23.754 -0.770 -1.747 1.00 78.31 370 GLY A C 1
ATOM 2673 O O . GLY A 1 370 ? 24.260 -1.093 -2.818 1.00 78.31 370 GLY A O 1
ATOM 2674 N N . SER A 1 371 ? 24.468 -0.222 -0.758 1.00 80.31 371 SER A N 1
ATOM 2675 C CA . SER A 1 371 ? 25.933 -0.090 -0.802 1.00 80.31 371 SER A CA 1
ATOM 2676 C C . SER A 1 371 ? 26.611 -1.461 -0.666 1.00 80.31 371 SER A C 1
ATOM 2678 O O . SER A 1 371 ? 27.681 -1.698 -1.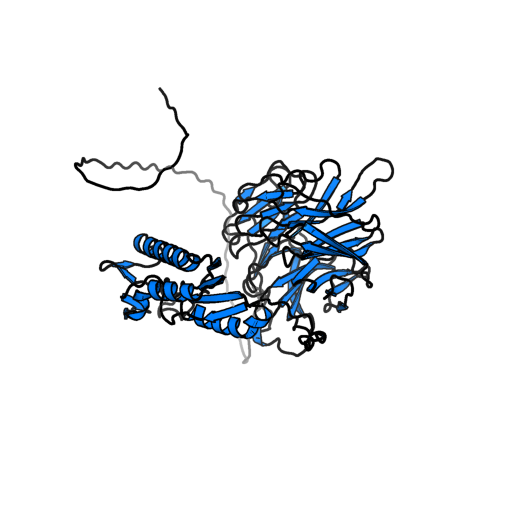226 1.00 80.31 371 SER A O 1
ATOM 2680 N N . SER A 1 372 ? 25.950 -2.387 0.029 1.00 79.62 372 SER A N 1
ATOM 2681 C CA . SER A 1 372 ? 26.172 -3.823 -0.025 1.00 79.62 372 SER A CA 1
ATOM 2682 C C . SER A 1 372 ? 24.840 -4.569 -0.163 1.00 79.62 372 SER A C 1
ATOM 2684 O O . SER A 1 372 ? 23.782 -4.122 0.296 1.00 79.62 372 SER A O 1
ATOM 2686 N N . ILE A 1 373 ? 24.898 -5.714 -0.846 1.00 77.00 373 ILE A N 1
ATOM 2687 C CA . ILE A 1 373 ? 23.756 -6.588 -1.114 1.00 77.00 373 ILE A CA 1
ATOM 2688 C C . ILE A 1 373 ? 24.176 -8.029 -0.815 1.00 77.00 373 ILE A C 1
ATOM 2690 O O . ILE A 1 373 ? 25.202 -8.499 -1.310 1.00 77.00 373 ILE A O 1
ATOM 2694 N N . SER A 1 374 ? 23.381 -8.729 -0.008 1.00 76.75 374 SER A N 1
ATOM 2695 C CA . SER A 1 374 ? 23.494 -10.172 0.235 1.00 76.75 374 SER A CA 1
ATOM 2696 C C . SER A 1 374 ? 22.347 -10.905 -0.452 1.00 76.75 374 SER A C 1
ATOM 2698 O O . SER A 1 374 ? 21.205 -10.466 -0.334 1.00 76.75 374 SER A O 1
ATOM 2700 N N . VAL A 1 375 ? 22.632 -12.022 -1.124 1.00 76.19 375 VAL A N 1
ATOM 2701 C CA . VAL A 1 375 ? 21.640 -12.784 -1.899 1.00 76.19 375 VAL A CA 1
ATOM 2702 C C . VAL A 1 375 ? 21.303 -14.115 -1.228 1.00 76.19 375 VAL A C 1
ATOM 2704 O O . VAL A 1 375 ? 22.197 -14.869 -0.843 1.00 76.19 375 VAL A O 1
ATOM 2707 N N . GLU A 1 376 ? 20.010 -14.416 -1.153 1.00 75.12 376 GLU A N 1
ATOM 2708 C CA . GLU A 1 376 ? 19.432 -15.716 -0.818 1.00 75.12 376 GLU A CA 1
ATOM 2709 C C . GLU A 1 376 ? 18.723 -16.298 -2.054 1.00 75.12 376 GLU A C 1
ATOM 2711 O O . GLU A 1 376 ? 18.103 -15.576 -2.838 1.00 75.12 376 GLU A O 1
ATOM 2716 N N . THR A 1 377 ? 18.798 -17.617 -2.241 1.00 74.25 377 THR A N 1
ATOM 2717 C CA . THR A 1 377 ? 18.081 -18.321 -3.315 1.00 74.25 377 THR A CA 1
ATOM 2718 C C . THR A 1 377 ? 16.757 -18.891 -2.811 1.00 74.25 377 THR A C 1
ATOM 2720 O O . THR A 1 377 ? 16.674 -19.427 -1.703 1.00 74.25 377 THR A O 1
ATOM 2723 N N . VAL A 1 378 ? 15.711 -18.819 -3.637 1.00 74.50 378 VAL A N 1
ATOM 2724 C CA . VAL A 1 378 ? 14.430 -19.484 -3.340 1.00 74.50 378 VAL A CA 1
ATOM 2725 C C . VAL A 1 378 ? 14.502 -20.999 -3.602 1.00 74.50 378 VAL A C 1
ATOM 2727 O O . VAL A 1 378 ? 15.266 -21.447 -4.464 1.00 74.50 378 VAL A O 1
ATOM 2730 N N . PRO A 1 379 ? 13.702 -21.822 -2.893 1.00 74.62 379 PRO A N 1
ATOM 2731 C CA . PRO A 1 379 ? 13.520 -23.233 -3.223 1.00 74.62 379 PRO A CA 1
ATOM 2732 C C . PRO A 1 379 ? 13.027 -23.444 -4.655 1.00 74.62 379 PRO A C 1
ATOM 2734 O O . PRO A 1 379 ? 12.233 -22.661 -5.158 1.00 74.62 379 PRO A O 1
ATOM 2737 N N . SER A 1 380 ? 13.425 -24.561 -5.266 1.00 72.75 380 SER A N 1
ATOM 2738 C CA . SER A 1 380 ? 12.925 -24.983 -6.581 1.00 72.75 380 SER A CA 1
ATOM 2739 C C . SER A 1 380 ? 11.408 -25.270 -6.555 1.00 72.75 380 SER A C 1
ATOM 2741 O O . SER A 1 380 ? 10.939 -25.877 -5.584 1.00 72.75 380 SER A O 1
ATOM 2743 N N . PRO A 1 381 ? 10.639 -24.914 -7.606 1.00 72.00 381 PRO A N 1
ATOM 2744 C CA . PRO A 1 381 ? 11.079 -24.276 -8.854 1.00 72.00 381 PRO A CA 1
ATOM 2745 C C . PRO A 1 381 ? 11.455 -22.803 -8.664 1.00 72.00 381 PRO A C 1
ATOM 2747 O O . PRO A 1 381 ? 11.029 -22.181 -7.703 1.00 72.00 381 PRO A O 1
ATOM 2750 N N . SER A 1 382 ? 12.240 -22.255 -9.591 1.00 73.19 382 SER A N 1
ATOM 2751 C CA . SER A 1 382 ? 12.695 -20.861 -9.598 1.00 73.19 382 SER A CA 1
ATOM 2752 C C . SER A 1 382 ? 11.992 -20.071 -10.724 1.00 73.19 382 SER A C 1
ATOM 2754 O O . SER A 1 382 ? 12.484 -20.061 -11.853 1.00 73.19 382 SER A O 1
ATOM 2756 N N . PRO A 1 383 ? 10.804 -19.487 -10.466 1.00 75.50 383 PRO A N 1
ATOM 2757 C CA . PRO A 1 383 ? 10.098 -18.613 -11.402 1.00 75.50 383 PRO A CA 1
ATOM 2758 C C . PRO A 1 383 ? 10.653 -17.184 -11.366 1.00 75.50 383 PRO A C 1
ATOM 2760 O O . PRO A 1 383 ? 11.247 -16.771 -10.367 1.00 75.50 383 PRO A O 1
ATOM 2763 N N . ASP A 1 384 ? 10.414 -16.402 -12.411 1.00 77.06 384 ASP A N 1
ATOM 2764 C CA . ASP A 1 384 ? 10.759 -14.979 -12.404 1.00 77.06 384 ASP A CA 1
ATOM 2765 C C . ASP A 1 384 ? 9.914 -14.265 -11.318 1.00 77.06 384 ASP A C 1
ATOM 2767 O O . ASP A 1 384 ? 8.719 -14.537 -11.178 1.00 77.06 384 ASP A O 1
ATOM 2771 N N . LEU A 1 385 ? 10.564 -13.489 -10.435 1.00 79.00 385 LEU A N 1
ATOM 2772 C CA . LEU A 1 385 ? 9.991 -13.026 -9.155 1.00 79.00 385 LEU A CA 1
ATOM 2773 C C . LEU A 1 385 ? 9.395 -11.614 -9.264 1.00 79.00 385 LEU A C 1
ATOM 2775 O O . LEU A 1 385 ? 10.019 -10.626 -8.885 1.00 79.00 385 LEU A O 1
ATOM 2779 N N . ASP A 1 386 ? 8.168 -11.547 -9.766 1.00 76.62 386 ASP A N 1
ATOM 2780 C CA . ASP A 1 386 ? 7.467 -10.305 -10.113 1.00 76.62 386 ASP A CA 1
ATOM 2781 C C . ASP A 1 386 ? 7.031 -9.448 -8.903 1.00 76.62 386 ASP A C 1
ATOM 2783 O O . ASP A 1 386 ? 6.759 -8.255 -9.061 1.00 76.62 386 ASP A O 1
ATOM 2787 N N . GLN A 1 387 ? 6.873 -10.039 -7.709 1.00 79.44 387 GLN A N 1
ATOM 2788 C CA . GLN A 1 387 ? 6.227 -9.401 -6.550 1.00 79.44 387 GLN A CA 1
ATOM 2789 C C . GLN A 1 387 ? 6.913 -9.731 -5.215 1.00 79.44 387 GLN A C 1
ATOM 2791 O O . GLN A 1 387 ? 7.283 -10.874 -4.948 1.00 79.44 387 GLN A O 1
ATOM 2796 N N . LEU A 1 388 ? 6.984 -8.737 -4.325 1.00 82.31 388 LEU A N 1
ATOM 2797 C CA . LEU A 1 388 ? 7.470 -8.855 -2.947 1.00 82.31 388 LEU A CA 1
ATOM 2798 C C . LEU A 1 388 ? 6.617 -7.970 -2.031 1.00 82.31 388 LEU A C 1
ATOM 2800 O O . LEU A 1 388 ? 6.580 -6.756 -2.214 1.00 82.31 388 LEU A O 1
ATOM 2804 N N . GLN A 1 389 ? 5.994 -8.569 -1.016 1.00 79.06 389 GLN A N 1
ATOM 2805 C CA . GLN A 1 389 ? 5.246 -7.862 0.023 1.00 79.06 389 GLN A CA 1
ATOM 2806 C C . GLN A 1 389 ? 5.541 -8.480 1.394 1.00 79.06 389 GLN A C 1
ATOM 2808 O O . GLN A 1 389 ? 5.480 -9.697 1.568 1.00 79.06 389 GLN A O 1
ATOM 2813 N N . CYS A 1 390 ? 5.824 -7.645 2.394 1.00 72.56 390 CYS A N 1
ATOM 2814 C CA . CYS A 1 390 ? 5.968 -8.081 3.783 1.00 72.56 390 CYS A CA 1
ATOM 2815 C C . CYS A 1 390 ? 4.925 -7.401 4.667 1.00 72.56 390 CYS A C 1
ATOM 2817 O O . CYS A 1 390 ? 4.623 -6.222 4.488 1.00 72.56 390 CYS A O 1
ATOM 2819 N N . GLY A 1 391 ? 4.403 -8.119 5.660 1.00 59.25 391 GLY A N 1
ATOM 2820 C CA . GLY A 1 391 ? 3.521 -7.528 6.662 1.00 59.25 391 GLY A CA 1
ATOM 2821 C C . GLY A 1 391 ? 4.242 -7.269 7.979 1.00 59.25 391 GLY A C 1
ATOM 2822 O O . GLY A 1 391 ? 5.006 -8.099 8.474 1.00 59.25 391 GLY A O 1
ATOM 2823 N N . VAL A 1 392 ? 3.944 -6.127 8.594 1.00 48.38 392 VAL A N 1
ATOM 2824 C CA . VAL A 1 392 ? 4.365 -5.827 9.966 1.00 48.38 392 VAL A CA 1
ATOM 2825 C C . VAL A 1 392 ? 3.490 -6.584 10.968 1.00 48.38 392 VAL A C 1
ATOM 2827 O O . VAL A 1 392 ? 2.284 -6.366 11.062 1.00 48.38 392 VAL A O 1
ATOM 2830 N N . GLY A 1 393 ? 4.116 -7.485 11.723 1.00 45.38 393 GLY A N 1
ATOM 2831 C CA . GLY A 1 393 ? 3.496 -8.308 12.761 1.00 45.38 393 GLY A CA 1
ATOM 2832 C C . GLY A 1 393 ? 4.509 -8.690 13.852 1.00 45.38 393 GLY A C 1
ATOM 2833 O O . GLY A 1 393 ? 5.663 -8.261 13.792 1.00 45.38 393 GLY A O 1
ATOM 2834 N N . PRO A 1 394 ? 4.112 -9.491 14.861 1.00 39.38 394 PRO A N 1
ATOM 2835 C CA . PRO A 1 394 ? 5.009 -9.921 15.944 1.00 39.38 394 PRO A CA 1
ATOM 2836 C C . PRO A 1 394 ? 6.127 -10.869 15.471 1.00 39.38 394 PRO A C 1
ATOM 2838 O O . PRO A 1 394 ? 7.150 -10.995 16.138 1.00 39.38 394 PRO A O 1
ATOM 2841 N N . VAL A 1 395 ? 5.941 -11.502 14.311 1.00 46.03 395 VAL A N 1
ATOM 2842 C CA . VAL A 1 395 ? 6.994 -12.094 13.480 1.00 46.03 395 VAL A CA 1
ATOM 2843 C C . VAL A 1 395 ? 6.909 -11.385 12.131 1.00 46.03 395 VAL A C 1
ATOM 2845 O O . VAL A 1 395 ? 5.800 -11.170 11.634 1.00 46.03 395 VAL A O 1
ATOM 2848 N N . LEU A 1 396 ? 8.049 -10.999 11.552 1.00 53.66 396 LEU A N 1
ATOM 2849 C CA . LEU A 1 396 ? 8.053 -10.424 10.211 1.00 53.66 396 LEU A CA 1
ATOM 2850 C C . LEU A 1 396 ? 8.005 -11.559 9.191 1.00 53.66 396 LEU A C 1
ATOM 2852 O O . LEU A 1 396 ? 8.895 -12.409 9.130 1.00 53.66 396 LEU A O 1
ATOM 2856 N N . TRP A 1 397 ? 6.923 -11.561 8.426 1.00 63.72 397 TRP A N 1
ATOM 2857 C CA . TRP A 1 397 ? 6.648 -12.511 7.365 1.00 63.72 397 TRP A CA 1
ATOM 2858 C C . TRP A 1 397 ? 6.683 -11.744 6.042 1.00 63.72 397 TRP A C 1
ATOM 2860 O O . TRP A 1 397 ? 6.141 -10.638 5.927 1.00 63.72 397 TRP A O 1
ATOM 2870 N N . CYS A 1 398 ? 7.338 -12.330 5.052 1.00 71.25 398 CYS A N 1
ATOM 2871 C CA . CYS A 1 398 ? 7.352 -11.829 3.688 1.00 71.25 398 CYS A CA 1
ATOM 2872 C C . CYS A 1 398 ? 6.815 -12.907 2.760 1.00 71.25 398 CYS A C 1
ATOM 2874 O O . CYS A 1 398 ? 7.204 -14.071 2.882 1.00 71.25 398 CYS A O 1
ATOM 2876 N N . ILE A 1 399 ? 5.959 -12.502 1.824 1.00 74.00 399 ILE A N 1
ATOM 2877 C CA . ILE A 1 399 ? 5.621 -13.283 0.643 1.00 74.00 399 ILE A CA 1
ATOM 2878 C C . ILE A 1 399 ? 6.329 -12.653 -0.550 1.00 74.00 399 ILE A C 1
ATOM 2880 O O . ILE A 1 399 ? 6.144 -11.477 -0.862 1.00 74.00 399 ILE A O 1
ATOM 2884 N N . VAL A 1 400 ? 7.114 -13.473 -1.234 1.00 77.62 400 VAL A N 1
ATOM 2885 C CA . VAL A 1 400 ? 7.531 -13.226 -2.613 1.00 77.62 400 VAL A CA 1
ATOM 2886 C C . VAL A 1 400 ? 6.691 -14.123 -3.508 1.00 77.62 400 VAL A C 1
ATOM 2888 O O . VAL A 1 400 ? 6.456 -15.285 -3.163 1.00 77.62 400 VAL A O 1
ATOM 2891 N N . SER A 1 401 ? 6.235 -13.613 -4.647 1.00 78.81 401 SER A N 1
ATOM 2892 C CA . SER A 1 401 ? 5.594 -14.442 -5.664 1.00 78.81 401 SER A CA 1
ATOM 2893 C C . SER A 1 401 ? 6.150 -14.182 -7.054 1.00 78.81 401 SER A C 1
ATOM 2895 O O . SER A 1 401 ? 6.577 -13.078 -7.389 1.00 78.81 401 SER A O 1
ATOM 2897 N N . GLY A 1 402 ? 6.181 -15.252 -7.843 1.00 79.62 402 GLY A N 1
ATOM 2898 C CA . GLY A 1 402 ? 6.758 -15.260 -9.177 1.00 79.62 402 GLY A CA 1
ATOM 2899 C C . GLY A 1 402 ? 6.077 -16.271 -10.084 1.00 79.62 402 GLY A C 1
ATOM 2900 O O . GLY A 1 402 ? 5.532 -17.271 -9.603 1.00 79.62 402 GLY A O 1
ATOM 2901 N N . SER A 1 403 ? 6.107 -16.006 -11.388 1.00 77.62 403 SER A N 1
ATOM 2902 C CA . SER A 1 403 ? 5.373 -16.770 -12.404 1.00 77.62 403 SER A CA 1
ATOM 2903 C C . SER A 1 403 ? 6.306 -17.512 -13.361 1.00 77.62 403 SER A C 1
ATOM 2905 O O . SER A 1 403 ? 7.450 -17.118 -13.581 1.00 77.62 403 SER A O 1
ATOM 2907 N N . ASN A 1 404 ? 5.833 -18.609 -13.954 1.00 78.25 404 ASN A N 1
ATOM 2908 C CA . ASN A 1 404 ? 6.544 -19.247 -15.063 1.00 78.25 404 ASN A CA 1
ATOM 2909 C C . ASN A 1 404 ? 6.313 -18.501 -16.385 1.00 78.25 404 ASN A C 1
ATOM 2911 O O . ASN A 1 404 ? 5.300 -17.838 -16.578 1.00 78.25 404 ASN A O 1
ATOM 2915 N N . GLN A 1 405 ? 7.235 -18.688 -17.333 1.00 76.44 405 GLN A N 1
ATOM 2916 C CA . GLN A 1 405 ? 7.286 -17.990 -18.629 1.00 76.44 405 GLN A CA 1
ATOM 2917 C C . GLN A 1 405 ? 6.094 -18.266 -19.578 1.00 76.44 405 GLN A C 1
ATOM 2919 O O . GLN A 1 405 ? 6.041 -17.703 -20.669 1.00 76.44 405 GLN A O 1
ATOM 2924 N N . ASP A 1 406 ? 5.143 -19.125 -19.191 1.00 76.06 406 ASP A N 1
ATOM 2925 C CA . ASP A 1 406 ? 3.871 -19.361 -19.895 1.00 76.06 406 ASP A CA 1
ATOM 2926 C C . ASP A 1 406 ? 2.630 -18.823 -19.140 1.00 76.06 406 ASP A C 1
ATOM 2928 O O . ASP A 1 406 ? 1.498 -19.048 -19.573 1.00 76.06 406 ASP A O 1
ATOM 2932 N N . ASN A 1 407 ? 2.838 -18.100 -18.030 1.00 75.25 407 ASN A N 1
ATOM 2933 C CA . ASN A 1 407 ? 1.825 -17.516 -17.142 1.00 75.25 407 ASN A CA 1
ATOM 2934 C C . ASN A 1 407 ? 0.778 -18.522 -16.605 1.00 75.25 407 ASN A C 1
ATOM 2936 O O . ASN A 1 407 ? -0.329 -18.134 -16.218 1.00 75.25 407 ASN A O 1
ATOM 2940 N N . SER A 1 408 ? 1.082 -19.825 -16.581 1.00 77.44 408 SER A N 1
ATOM 2941 C CA . SER A 1 408 ? 0.145 -20.850 -16.099 1.00 77.44 408 SER A CA 1
ATOM 2942 C C . SER A 1 408 ? 0.145 -21.036 -14.580 1.00 77.44 408 SER A C 1
ATOM 2944 O O . SER A 1 408 ? -0.845 -21.524 -14.029 1.00 77.44 408 SER A O 1
ATOM 2946 N N . THR A 1 409 ? 1.244 -20.695 -13.903 1.00 78.25 409 THR A N 1
ATOM 2947 C CA . THR A 1 409 ? 1.458 -20.970 -12.478 1.00 78.25 409 THR A CA 1
ATOM 2948 C C . THR A 1 409 ? 2.244 -19.848 -11.803 1.00 78.25 409 THR A C 1
ATOM 2950 O O . THR A 1 409 ? 3.341 -19.499 -12.234 1.00 78.25 409 THR A O 1
ATOM 2953 N N . THR A 1 410 ? 1.711 -19.350 -10.687 1.00 78.81 410 THR A N 1
ATOM 2954 C CA . THR A 1 410 ? 2.421 -18.504 -9.724 1.00 78.81 410 THR A CA 1
ATOM 2955 C C . THR A 1 410 ? 2.790 -19.346 -8.505 1.00 78.81 410 THR A C 1
ATOM 2957 O O . THR A 1 410 ? 1.947 -20.089 -7.993 1.00 78.81 410 THR A O 1
ATOM 2960 N N . TRP A 1 411 ? 4.015 -19.206 -8.003 1.00 74.38 411 TRP A N 1
ATOM 2961 C CA . TRP A 1 411 ? 4.445 -19.770 -6.719 1.00 74.38 411 TRP A CA 1
ATOM 2962 C C . TRP A 1 411 ? 4.547 -18.677 -5.662 1.00 74.38 411 TRP A C 1
ATOM 2964 O O . TRP A 1 411 ? 4.924 -17.549 -5.972 1.00 74.38 411 TRP A O 1
ATOM 2974 N N . PHE A 1 412 ? 4.240 -19.028 -4.413 1.00 73.44 412 PHE A N 1
ATOM 2975 C CA . PHE A 1 412 ? 4.425 -18.162 -3.252 1.00 73.44 412 PHE A CA 1
ATOM 2976 C C . PHE A 1 412 ? 5.530 -18.714 -2.354 1.00 73.44 412 PHE A C 1
ATOM 2978 O O . PHE A 1 412 ? 5.466 -19.868 -1.916 1.00 73.44 412 PHE A O 1
ATOM 2985 N N . TYR A 1 413 ? 6.495 -17.865 -2.016 1.00 72.50 413 TYR A N 1
ATOM 2986 C CA . TYR A 1 413 ? 7.582 -18.163 -1.095 1.00 72.50 413 TYR A CA 1
ATOM 2987 C C . TYR A 1 413 ? 7.392 -17.345 0.171 1.00 72.50 413 TYR A C 1
ATOM 2989 O O . TYR A 1 413 ? 7.422 -16.117 0.135 1.00 72.50 413 TYR A O 1
ATOM 2997 N N . GLY A 1 414 ? 7.182 -18.038 1.285 1.00 68.62 414 GLY A N 1
ATOM 2998 C CA . GLY A 1 414 ? 7.115 -17.447 2.609 1.00 68.62 414 GLY A CA 1
ATOM 2999 C C . GLY A 1 414 ? 8.464 -17.552 3.303 1.00 68.62 414 GLY A C 1
ATOM 3000 O O . GLY A 1 414 ? 9.051 -18.634 3.352 1.00 68.62 414 GLY A O 1
ATOM 3001 N N . ALA A 1 415 ? 8.920 -16.457 3.899 1.00 66.88 415 ALA A N 1
ATOM 3002 C CA . ALA A 1 415 ? 9.933 -16.499 4.944 1.00 66.88 415 ALA A CA 1
ATOM 3003 C C . ALA A 1 415 ? 9.399 -15.815 6.200 1.00 66.88 415 ALA A C 1
ATOM 3005 O O . ALA A 1 415 ? 8.999 -14.650 6.165 1.00 66.88 415 ALA A O 1
ATOM 3006 N N . ASN A 1 416 ? 9.478 -16.520 7.331 1.00 60.28 416 ASN A N 1
ATOM 3007 C CA . ASN A 1 416 ? 9.665 -15.854 8.613 1.00 60.28 416 ASN A CA 1
ATOM 3008 C C . ASN A 1 416 ? 11.101 -15.330 8.595 1.00 60.28 416 ASN A C 1
ATOM 3010 O O . ASN A 1 416 ? 12.025 -16.068 8.946 1.00 60.28 416 ASN A O 1
ATOM 3014 N N . THR A 1 417 ? 11.311 -14.091 8.144 1.00 50.22 417 THR A N 1
ATOM 3015 C CA . THR A 1 417 ? 12.641 -13.486 8.205 1.00 50.22 417 THR A CA 1
ATOM 3016 C C . THR A 1 417 ? 12.927 -13.194 9.671 1.00 50.22 417 THR A C 1
ATOM 3018 O O . THR A 1 417 ? 12.554 -12.145 10.205 1.00 50.22 417 THR A O 1
ATOM 3021 N N . TYR A 1 418 ? 13.549 -14.163 10.344 1.00 37.59 418 TYR A N 1
ATOM 3022 C CA . TYR A 1 418 ? 14.136 -13.962 11.658 1.00 37.59 418 TYR A CA 1
ATOM 3023 C C . TYR A 1 418 ? 15.001 -12.709 11.566 1.00 37.59 418 TYR A C 1
ATOM 3025 O O . TYR A 1 418 ? 15.786 -12.578 10.622 1.00 37.59 418 TYR A O 1
ATOM 3033 N N . THR A 1 419 ? 14.851 -11.772 12.503 1.00 33.25 419 THR A N 1
ATOM 3034 C CA . THR A 1 419 ? 15.783 -10.648 12.575 1.00 33.25 419 THR A CA 1
ATOM 3035 C C . THR A 1 419 ? 17.190 -11.240 12.639 1.00 33.25 419 THR A C 1
ATOM 3037 O O . THR A 1 419 ? 17.444 -12.037 13.547 1.00 33.25 419 THR A O 1
ATOM 3040 N N . PRO A 1 420 ? 18.110 -10.908 11.707 1.00 29.78 420 PRO A N 1
ATOM 3041 C CA . PRO A 1 420 ? 19.510 -11.257 11.889 1.00 29.78 420 PRO A CA 1
ATOM 3042 C C . PRO A 1 420 ? 19.891 -10.780 13.285 1.00 29.78 420 PRO A C 1
ATOM 3044 O O . PRO A 1 420 ? 19.628 -9.611 13.592 1.00 29.78 420 PRO A O 1
ATOM 3047 N N . GLU A 1 421 ? 20.354 -11.718 14.126 1.00 27.06 421 GLU A N 1
ATOM 3048 C CA . GLU A 1 421 ? 20.548 -11.561 15.576 1.00 27.06 421 GLU A CA 1
ATOM 3049 C C . GLU A 1 421 ? 20.968 -10.126 15.872 1.00 27.06 421 GLU A C 1
ATOM 3051 O O . GLU A 1 421 ? 22.055 -9.752 15.437 1.00 27.06 421 GLU A O 1
ATOM 3056 N N . VAL A 1 422 ? 20.079 -9.326 16.499 1.00 29.25 422 VAL A N 1
ATOM 3057 C CA . VAL A 1 422 ? 20.180 -7.850 16.535 1.00 29.25 422 VAL A CA 1
ATOM 3058 C C . VAL A 1 422 ? 21.633 -7.471 16.822 1.00 29.25 422 VAL A C 1
ATOM 3060 O O . VAL A 1 422 ? 22.040 -7.655 17.973 1.00 29.25 422 VAL A O 1
ATOM 3063 N N . PRO A 1 423 ? 22.420 -7.023 15.811 1.00 27.14 423 PRO A N 1
ATOM 3064 C CA . PRO A 1 423 ? 23.870 -7.196 15.844 1.00 27.14 423 PRO A CA 1
ATOM 3065 C C . PRO A 1 423 ? 24.419 -6.524 17.076 1.00 27.14 423 PRO A C 1
ATOM 3067 O O . PRO A 1 423 ? 24.277 -5.313 17.182 1.00 27.14 423 PRO A O 1
ATOM 3070 N N . ASN A 1 424 ? 24.918 -7.325 18.023 1.00 30.27 424 ASN A N 1
ATOM 3071 C CA . ASN A 1 424 ? 24.852 -7.014 19.451 1.00 30.27 424 ASN A CA 1
ATOM 3072 C C . ASN A 1 424 ? 25.286 -5.565 19.724 1.00 30.27 424 ASN A C 1
ATOM 3074 O O . ASN A 1 424 ? 26.485 -5.280 19.746 1.00 30.27 424 ASN A O 1
ATOM 3078 N N . LEU A 1 425 ? 24.310 -4.646 19.853 1.00 32.12 425 LEU A N 1
ATOM 3079 C CA . LEU A 1 425 ? 24.545 -3.196 19.807 1.00 32.12 425 LEU A CA 1
ATOM 3080 C C . LEU A 1 425 ? 25.065 -2.694 21.159 1.00 32.12 425 LEU A C 1
ATOM 3082 O O . LEU A 1 425 ? 24.517 -1.795 21.797 1.00 32.12 425 LEU A O 1
ATOM 3086 N N . VAL A 1 426 ? 26.249 -3.199 21.506 1.00 31.33 426 VAL A N 1
ATOM 3087 C CA . VAL A 1 426 ? 27.419 -2.334 21.653 1.00 31.33 426 VAL A CA 1
ATOM 3088 C C . VAL A 1 426 ? 27.348 -1.268 20.555 1.00 31.33 426 VAL A C 1
ATOM 3090 O O . VAL A 1 426 ? 27.834 -1.452 19.440 1.00 31.33 426 VAL A O 1
ATOM 3093 N N . ALA A 1 427 ? 26.666 -0.163 20.860 1.00 35.31 427 ALA A N 1
ATOM 3094 C CA . ALA A 1 427 ? 26.655 1.012 20.006 1.00 35.31 427 ALA A CA 1
ATOM 3095 C C . ALA A 1 427 ? 28.111 1.376 19.664 1.00 35.31 427 ALA A C 1
ATOM 3097 O O . ALA A 1 427 ? 28.976 1.202 20.534 1.00 35.31 427 ALA A O 1
ATOM 3098 N N . PRO A 1 428 ? 28.405 1.869 18.442 1.00 31.39 428 PRO A N 1
ATOM 3099 C CA . PRO A 1 428 ? 29.757 2.284 18.074 1.00 31.39 428 PRO A CA 1
ATOM 3100 C C . PRO A 1 428 ? 30.275 3.204 19.173 1.00 31.39 428 PRO A C 1
ATOM 3102 O O . PRO A 1 428 ? 29.636 4.217 19.451 1.00 31.39 428 PRO A O 1
ATOM 3105 N N . ALA A 1 429 ? 31.338 2.774 19.865 1.00 31.02 429 ALA A N 1
ATOM 3106 C CA . ALA A 1 429 ? 31.614 3.219 21.228 1.00 31.02 429 ALA A CA 1
ATOM 3107 C C . ALA A 1 429 ? 31.683 4.747 21.289 1.00 31.02 429 ALA A C 1
ATOM 3109 O O . ALA A 1 429 ? 32.669 5.350 20.857 1.00 31.02 429 ALA A O 1
ATOM 3110 N N . ILE A 1 430 ? 30.605 5.364 21.789 1.00 32.06 430 ILE A N 1
ATOM 3111 C CA . ILE A 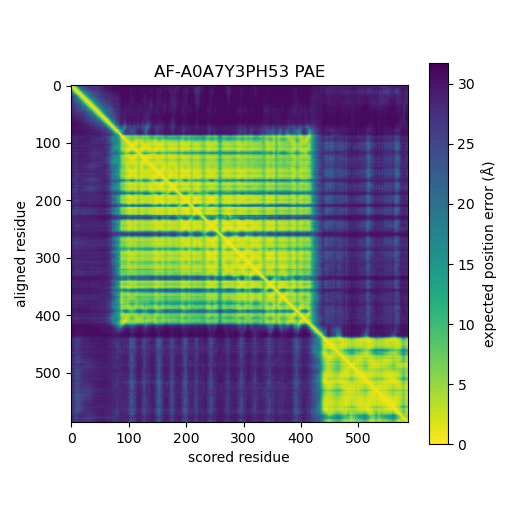1 430 ? 30.462 6.815 21.777 1.00 32.06 430 ILE A CA 1
ATOM 3112 C C . ILE A 1 430 ? 31.525 7.347 22.725 1.00 32.06 430 ILE A C 1
ATOM 3114 O O . ILE A 1 430 ? 31.393 7.257 23.947 1.00 32.06 430 ILE A O 1
ATOM 3118 N N . SER A 1 431 ? 32.597 7.881 22.133 1.00 30.77 431 SER A N 1
ATOM 3119 C CA . SER A 1 431 ? 33.592 8.695 22.827 1.00 30.77 431 SER A CA 1
ATOM 3120 C C . SER A 1 431 ? 32.806 9.675 23.707 1.00 30.77 431 SER A C 1
ATOM 3122 O O . SER A 1 431 ? 31.979 10.376 23.123 1.00 30.77 431 SER A O 1
ATOM 3124 N N . PRO A 1 432 ? 32.954 9.702 25.054 1.00 33.34 432 PRO A N 1
ATOM 3125 C CA . PRO A 1 432 ? 31.940 10.268 25.972 1.00 33.34 432 PRO A CA 1
ATOM 3126 C C . PRO A 1 432 ? 31.662 11.788 25.911 1.00 33.34 432 PRO A C 1
ATOM 3128 O O . PRO A 1 432 ? 31.227 12.385 26.892 1.00 33.34 432 PRO A O 1
ATOM 3131 N N . SER A 1 433 ? 31.924 12.433 24.780 1.00 34.91 433 SER A N 1
ATOM 3132 C CA . SER A 1 433 ? 31.963 13.870 24.546 1.00 34.91 433 SER A CA 1
ATOM 3133 C C . SER A 1 433 ? 31.056 14.316 23.384 1.00 34.91 433 SER A C 1
ATOM 3135 O O . SER A 1 433 ? 31.474 15.153 22.586 1.00 34.91 433 SER A O 1
ATOM 3137 N N . SER A 1 434 ? 29.833 13.777 23.266 1.00 36.94 434 SER A N 1
ATOM 3138 C CA . SER A 1 434 ? 28.788 14.338 22.376 1.00 36.94 434 SER A CA 1
ATOM 3139 C C . SER A 1 434 ? 27.336 13.888 22.657 1.00 36.94 434 SER A C 1
ATOM 3141 O O . SER A 1 434 ? 26.507 13.904 21.750 1.00 36.94 434 SER A O 1
ATOM 3143 N N . GLN A 1 435 ? 26.960 13.551 23.901 1.00 34.50 435 GLN A N 1
ATOM 3144 C CA . GLN A 1 435 ? 25.529 13.450 24.246 1.00 34.50 435 GLN A CA 1
ATOM 3145 C C . GLN A 1 435 ? 24.887 14.848 24.321 1.00 34.50 435 GLN A C 1
ATOM 3147 O O . GLN A 1 435 ? 24.949 15.520 25.350 1.00 34.50 435 GLN A O 1
ATOM 3152 N N . SER A 1 436 ? 24.255 15.289 23.232 1.00 40.75 436 SER A N 1
ATOM 3153 C CA . SER A 1 436 ? 23.342 16.436 23.225 1.00 40.75 436 SER A CA 1
ATOM 3154 C C . SER A 1 436 ? 21.913 15.979 23.539 1.00 40.75 436 SER A C 1
ATOM 3156 O O . SER A 1 436 ? 21.350 15.132 22.853 1.00 40.75 436 SER A O 1
ATOM 3158 N N . ASN A 1 437 ? 21.335 16.546 24.601 1.00 42.09 437 ASN A N 1
ATOM 3159 C CA . ASN A 1 437 ? 20.036 16.174 25.174 1.00 42.09 437 ASN A CA 1
ATOM 3160 C C . ASN A 1 437 ? 18.913 15.946 24.138 1.00 42.09 437 ASN A C 1
ATOM 3162 O O . ASN A 1 437 ? 18.347 16.906 23.614 1.00 42.09 437 ASN A O 1
ATOM 3166 N N . LEU A 1 438 ? 18.506 14.688 23.957 1.00 49.44 438 LEU A N 1
ATOM 3167 C CA . LEU A 1 438 ? 17.182 14.322 23.454 1.00 49.44 438 LEU A CA 1
ATOM 3168 C C . LEU A 1 438 ? 16.426 13.620 24.584 1.00 49.44 438 LEU A C 1
ATOM 3170 O O . LEU A 1 438 ? 16.760 12.502 24.969 1.00 49.44 438 LEU A O 1
ATOM 3174 N N . ASN A 1 439 ? 15.422 14.301 25.137 1.00 63.78 439 ASN A N 1
ATOM 3175 C CA . ASN A 1 439 ? 14.514 13.701 26.112 1.00 63.78 439 ASN A CA 1
ATOM 3176 C C . ASN A 1 439 ? 13.567 12.725 25.389 1.00 63.78 439 ASN A C 1
ATOM 3178 O O . ASN A 1 439 ? 13.115 13.057 24.288 1.00 63.78 439 ASN A O 1
ATOM 3182 N N . PRO A 1 440 ? 13.225 11.567 25.985 1.00 71.19 440 PRO A N 1
ATOM 3183 C CA . PRO A 1 440 ? 12.265 10.648 25.387 1.00 71.19 440 PRO A CA 1
ATOM 3184 C C . PRO A 1 440 ? 10.883 11.299 25.252 1.00 71.19 440 PRO A C 1
ATOM 3186 O O . PRO A 1 440 ? 10.483 12.152 26.048 1.00 71.19 440 PRO A O 1
ATOM 3189 N N . ILE A 1 441 ? 10.144 10.891 24.225 1.00 81.62 441 ILE A N 1
ATOM 3190 C CA . ILE A 1 441 ? 8.812 11.412 23.926 1.00 81.62 441 ILE A CA 1
ATOM 3191 C C . ILE A 1 441 ? 7.785 10.669 24.788 1.00 81.62 441 ILE A C 1
ATOM 3193 O O . ILE A 1 441 ? 7.573 9.465 24.631 1.00 81.62 441 ILE A O 1
ATOM 3197 N N . ASN A 1 442 ? 7.124 11.395 25.692 1.00 84.69 442 ASN A N 1
ATOM 3198 C CA . ASN A 1 442 ? 6.067 10.842 26.540 1.00 84.69 442 ASN A CA 1
ATOM 3199 C C . ASN A 1 442 ? 4.867 10.393 25.694 1.00 84.69 442 ASN A C 1
ATOM 3201 O O . ASN A 1 442 ? 4.245 11.204 24.999 1.00 84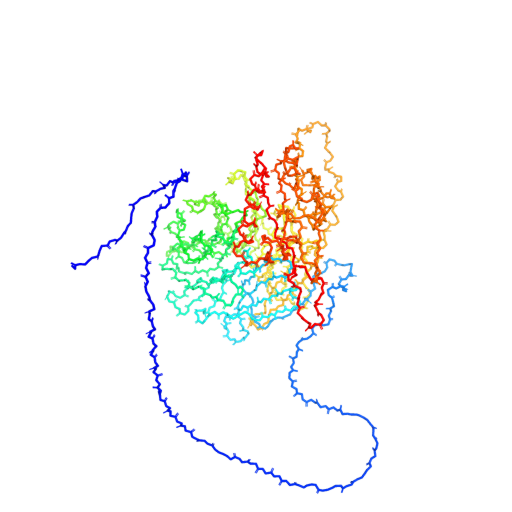.69 442 ASN A O 1
ATOM 3205 N N . ALA A 1 443 ? 4.497 9.123 25.818 1.00 89.62 443 ALA A N 1
ATOM 3206 C CA . ALA A 1 443 ? 3.330 8.523 25.191 1.00 89.62 443 ALA A CA 1
ATOM 3207 C C . ALA A 1 443 ? 2.451 7.832 26.245 1.00 89.62 443 ALA A C 1
ATOM 3209 O O . ALA A 1 443 ? 2.951 7.339 27.256 1.00 89.62 443 ALA A O 1
ATOM 3210 N N . LEU A 1 444 ? 1.139 7.773 26.021 1.00 91.00 444 LEU A N 1
ATOM 3211 C CA . LEU A 1 444 ? 0.216 7.032 26.885 1.00 91.00 444 LEU A CA 1
ATOM 3212 C C . LEU A 1 444 ? -0.605 6.013 26.102 1.00 91.00 444 LEU A C 1
ATOM 3214 O O . LEU A 1 444 ? -0.957 6.250 24.950 1.00 91.00 444 LEU A O 1
ATOM 3218 N N . VAL A 1 445 ? -0.945 4.910 26.767 1.00 91.75 445 VAL A N 1
ATOM 3219 C CA . VAL A 1 445 ? -1.971 3.958 26.326 1.00 91.75 445 VAL A CA 1
ATOM 3220 C C . VAL A 1 445 ? -3.143 4.020 27.303 1.00 91.75 445 VAL A C 1
ATOM 3222 O O . VAL A 1 445 ? -2.951 3.911 28.521 1.00 91.75 445 VAL A O 1
ATOM 3225 N N . LEU A 1 446 ? -4.337 4.222 26.751 1.00 92.88 446 LEU A N 1
ATOM 3226 C CA . LEU A 1 446 ? -5.622 4.331 27.434 1.00 92.88 446 LEU A CA 1
ATOM 3227 C C . LEU A 1 446 ? -6.661 3.440 26.748 1.00 92.88 446 LEU A C 1
ATOM 3229 O O . LEU A 1 446 ? -6.530 3.106 25.571 1.00 92.88 446 LEU A O 1
ATOM 3233 N N . GLY A 1 447 ? -7.703 3.078 27.494 1.00 91.25 447 GLY A N 1
ATOM 3234 C CA . GLY A 1 447 ? -8.708 2.116 27.054 1.00 91.25 447 GLY A CA 1
ATOM 3235 C C . GLY A 1 447 ? -9.022 1.080 28.122 1.00 91.25 447 GLY A C 1
ATOM 3236 O O . GLY A 1 447 ? -8.777 1.325 29.306 1.00 91.25 447 GLY A O 1
ATOM 3237 N N . ASP A 1 448 ? -9.510 -0.084 27.702 1.00 89.12 448 ASP A N 1
ATOM 3238 C CA . ASP A 1 448 ? -9.938 -1.163 28.591 1.00 89.12 448 ASP A CA 1
ATOM 3239 C C . ASP A 1 448 ? -8.829 -2.210 28.894 1.00 89.12 448 ASP A C 1
ATOM 3241 O O . ASP A 1 448 ? -7.623 -1.947 28.860 1.00 89.12 448 ASP A O 1
ATOM 3245 N N . SER A 1 449 ? -9.251 -3.430 29.228 1.00 87.38 449 SER A N 1
ATOM 3246 C CA . SER A 1 449 ? -8.476 -4.679 29.240 1.00 87.38 449 SER A CA 1
ATOM 3247 C C . SER A 1 449 ? -7.580 -4.891 28.010 1.00 87.38 449 SER A C 1
ATOM 3249 O O . SER A 1 449 ? -6.405 -5.217 28.184 1.00 87.38 449 SER A O 1
ATOM 3251 N N . ILE A 1 450 ? -8.093 -4.707 26.790 1.00 89.62 450 ILE A N 1
ATOM 3252 C CA . ILE A 1 450 ? -7.339 -4.964 25.549 1.00 89.62 450 ILE A CA 1
ATOM 3253 C C . ILE A 1 450 ? -6.211 -3.932 25.405 1.00 89.62 450 ILE A C 1
ATOM 3255 O O . ILE A 1 450 ? -5.041 -4.292 25.239 1.00 89.62 450 ILE A O 1
ATOM 3259 N N . ALA A 1 451 ? -6.533 -2.650 25.608 1.00 89.00 451 ALA A N 1
ATOM 3260 C CA . ALA A 1 451 ? -5.551 -1.568 25.680 1.00 89.00 451 ALA A CA 1
ATOM 3261 C C . ALA A 1 451 ? -4.473 -1.827 26.752 1.00 89.00 451 ALA A C 1
ATOM 3263 O O . ALA A 1 451 ? -3.288 -1.560 26.530 1.00 89.00 451 ALA A O 1
ATOM 3264 N N . LYS A 1 452 ? -4.850 -2.421 27.898 1.00 81.06 452 LYS A N 1
ATOM 3265 C CA . LYS A 1 452 ? -3.894 -2.815 28.943 1.00 81.06 452 LYS A CA 1
ATOM 3266 C C . LYS A 1 452 ? -2.843 -3.789 28.416 1.00 81.06 452 LYS A C 1
ATOM 3268 O O . LYS A 1 452 ? -1.669 -3.591 28.725 1.00 81.06 452 LYS A O 1
ATOM 3273 N N . VAL A 1 453 ? -3.238 -4.798 27.637 1.00 84.12 453 VAL A N 1
ATOM 3274 C CA . VAL A 1 453 ? -2.324 -5.810 27.079 1.00 84.12 453 VAL A CA 1
ATOM 3275 C C . VAL A 1 453 ? -1.400 -5.195 26.025 1.00 84.12 453 VAL A C 1
ATOM 3277 O O . VAL A 1 453 ? -0.183 -5.362 26.120 1.00 84.12 453 VAL A O 1
ATOM 3280 N N . ILE A 1 454 ? -1.931 -4.399 25.090 1.00 82.75 454 ILE A N 1
ATOM 3281 C CA . ILE A 1 454 ? -1.113 -3.699 24.079 1.00 82.75 454 ILE A CA 1
ATOM 3282 C C . ILE A 1 454 ? -0.081 -2.782 24.753 1.00 82.75 454 ILE A C 1
ATOM 3284 O O . ILE A 1 454 ? 1.109 -2.826 24.434 1.00 82.75 454 ILE A O 1
ATOM 3288 N N . GLY A 1 455 ? -0.503 -2.010 25.759 1.00 80.12 455 GLY A N 1
ATOM 3289 C CA . GLY A 1 455 ? 0.388 -1.147 26.531 1.00 80.12 455 GLY A CA 1
ATOM 3290 C C . GLY A 1 455 ? 1.392 -1.885 27.428 1.00 80.12 455 GLY A C 1
ATOM 3291 O O . GLY A 1 455 ? 2.290 -1.240 27.962 1.00 80.12 455 GLY A O 1
ATOM 3292 N N . ILE A 1 456 ? 1.263 -3.202 27.636 1.00 77.31 456 ILE A N 1
ATOM 3293 C CA . ILE A 1 456 ? 2.322 -4.028 28.245 1.00 77.31 456 ILE A CA 1
ATOM 3294 C C . ILE A 1 456 ? 3.366 -4.387 27.182 1.00 77.31 456 ILE A C 1
ATOM 3296 O O . ILE A 1 456 ? 4.555 -4.237 27.447 1.00 77.31 456 ILE A O 1
ATOM 3300 N N . GLY A 1 457 ? 2.943 -4.776 25.973 1.00 77.06 457 GLY A N 1
ATOM 3301 C CA . GLY A 1 457 ? 3.851 -5.072 24.858 1.00 77.06 457 GLY A CA 1
ATOM 3302 C C . GLY A 1 457 ? 4.708 -3.869 24.445 1.00 77.06 457 GLY A C 1
ATOM 3303 O O . GLY A 1 457 ? 5.932 -3.969 24.389 1.00 77.06 457 GLY A O 1
ATOM 3304 N N . LEU A 1 458 ? 4.088 -2.699 24.249 1.00 76.25 458 LEU A N 1
ATOM 3305 C CA . LEU A 1 458 ? 4.788 -1.460 23.867 1.00 76.25 458 LEU A CA 1
ATOM 3306 C C . LEU A 1 458 ? 5.829 -1.003 24.909 1.00 76.25 458 LEU A C 1
ATOM 3308 O O . LEU A 1 458 ? 6.868 -0.443 24.557 1.00 76.25 458 LEU A O 1
ATOM 3312 N N . ASN A 1 459 ? 5.583 -1.280 26.192 1.00 74.00 459 ASN A N 1
ATOM 3313 C CA . ASN A 1 459 ? 6.473 -0.922 27.300 1.00 74.00 459 ASN A CA 1
ATOM 3314 C C . ASN A 1 459 ? 7.821 -1.679 27.258 1.00 74.00 459 ASN A C 1
ATOM 3316 O O . ASN A 1 459 ? 8.816 -1.165 27.769 1.00 74.00 459 ASN A O 1
ATOM 3320 N N . VAL A 1 460 ? 7.877 -2.863 26.629 1.00 71.31 460 VAL A N 1
ATOM 3321 C CA . VAL A 1 460 ? 9.096 -3.694 26.535 1.00 71.31 460 VAL A CA 1
ATOM 3322 C C . VAL A 1 460 ? 10.187 -3.020 25.694 1.00 71.31 460 VAL A C 1
ATOM 3324 O O . VAL A 1 460 ? 11.352 -3.047 26.078 1.00 71.31 460 VAL A O 1
ATOM 3327 N N . ASN A 1 461 ? 9.808 -2.366 24.589 1.00 65.38 461 ASN A N 1
ATOM 3328 C CA . ASN A 1 461 ? 10.745 -1.814 23.599 1.00 65.38 461 ASN A CA 1
ATOM 3329 C C . ASN A 1 461 ? 10.767 -0.272 23.543 1.00 65.38 461 ASN A C 1
ATOM 3331 O O . ASN A 1 461 ? 11.432 0.297 22.681 1.00 65.38 461 ASN A O 1
ATOM 3335 N N . GLN A 1 462 ? 10.060 0.423 24.443 1.00 64.44 462 GLN A N 1
ATOM 3336 C CA . GLN A 1 462 ? 9.835 1.880 24.387 1.00 64.44 462 GLN A CA 1
ATOM 3337 C C . GLN A 1 462 ? 11.105 2.722 24.143 1.00 64.44 462 GLN A C 1
ATOM 3339 O O . GLN A 1 462 ? 11.105 3.627 23.307 1.00 64.44 462 GLN A O 1
ATOM 3344 N N . SER A 1 463 ? 12.212 2.379 24.807 1.00 64.69 463 SER A N 1
ATOM 3345 C CA . SER A 1 463 ? 13.483 3.105 24.733 1.00 64.69 463 SER A CA 1
ATOM 3346 C C . SER A 1 463 ? 14.173 2.977 23.373 1.00 64.69 463 SER A C 1
ATOM 3348 O O . SER A 1 463 ? 14.850 3.915 22.961 1.00 64.69 463 SER A O 1
ATO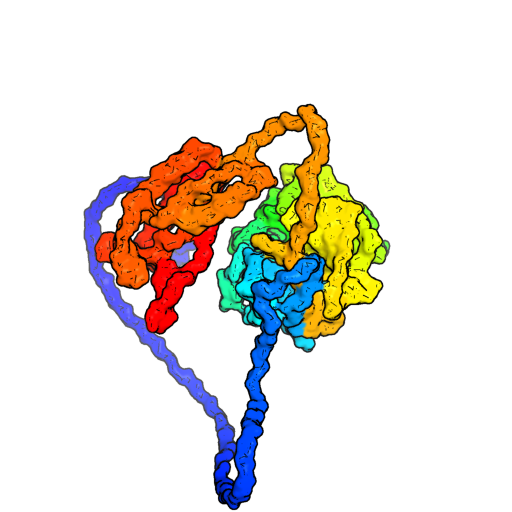M 3350 N N . ALA A 1 464 ? 13.956 1.878 22.643 1.00 62.28 464 ALA A N 1
ATOM 3351 C CA . ALA A 1 464 ? 14.464 1.697 21.281 1.00 62.28 464 ALA A CA 1
ATOM 3352 C C . ALA A 1 464 ? 13.775 2.629 20.266 1.00 62.28 464 ALA A C 1
ATOM 3354 O O . ALA A 1 464 ? 14.359 2.956 19.237 1.00 62.28 464 ALA A O 1
ATOM 3355 N N . TYR A 1 465 ? 12.562 3.098 20.578 1.00 69.94 465 TYR A N 1
ATOM 3356 C CA . TYR A 1 465 ? 11.805 4.064 19.774 1.00 69.94 465 TYR A CA 1
ATOM 3357 C C . TYR A 1 465 ? 11.947 5.513 20.273 1.00 69.94 465 TYR A C 1
ATOM 3359 O O . TYR A 1 465 ? 11.274 6.405 19.764 1.00 69.94 465 TYR A O 1
ATOM 3367 N N . GLY A 1 466 ? 12.778 5.764 21.294 1.00 75.50 466 GLY A N 1
ATOM 3368 C CA . GLY A 1 466 ? 12.871 7.077 21.944 1.00 75.50 466 GLY A CA 1
ATOM 3369 C C . GLY A 1 466 ? 11.596 7.490 22.695 1.00 75.50 466 GLY A C 1
ATOM 3370 O O . GLY A 1 466 ? 11.389 8.677 22.941 1.00 75.50 466 GLY A O 1
ATOM 3371 N N . LEU A 1 467 ? 10.734 6.531 23.048 1.00 78.75 467 LEU A N 1
ATOM 3372 C CA . LEU A 1 467 ? 9.448 6.749 23.711 1.00 78.75 467 LEU A CA 1
ATOM 3373 C C . LEU A 1 467 ? 9.532 6.440 25.212 1.00 78.75 467 LEU A C 1
ATOM 3375 O O . LEU A 1 467 ? 10.277 5.559 25.644 1.00 78.75 467 LEU A O 1
ATOM 3379 N N . GLN A 1 468 ? 8.702 7.123 26.000 1.00 80.56 468 GLN A N 1
ATOM 3380 C CA . GLN A 1 468 ? 8.385 6.737 27.375 1.00 80.56 468 GLN A CA 1
ATOM 3381 C C . GLN A 1 468 ? 6.877 6.488 27.486 1.00 80.56 468 GLN A C 1
ATOM 3383 O O . GLN A 1 468 ? 6.087 7.431 27.475 1.00 80.56 468 GLN A O 1
ATOM 3388 N N . PHE A 1 469 ? 6.476 5.218 27.571 1.00 79.06 469 PHE A N 1
ATOM 3389 C CA . PHE A 1 469 ? 5.077 4.794 27.625 1.00 79.06 469 PHE A CA 1
ATOM 3390 C C . PHE A 1 469 ? 4.554 4.698 29.064 1.00 79.06 469 PHE A C 1
ATOM 3392 O O . PHE A 1 469 ? 5.057 3.929 29.880 1.00 79.06 469 PHE A O 1
ATOM 3399 N N . GLY A 1 470 ? 3.459 5.402 29.354 1.00 78.19 470 GLY A N 1
ATOM 3400 C CA . GLY A 1 470 ? 2.606 5.125 30.512 1.00 78.19 470 GLY A CA 1
ATOM 3401 C C . GLY A 1 470 ? 1.346 4.355 30.104 1.00 78.19 470 GLY A C 1
ATOM 3402 O O . GLY A 1 470 ? 0.588 4.794 29.246 1.00 78.19 470 GLY A O 1
ATOM 3403 N N . ASN A 1 471 ? 1.080 3.214 30.737 1.00 82.75 471 ASN A N 1
ATOM 3404 C CA . ASN A 1 471 ? -0.125 2.417 30.485 1.00 82.75 471 ASN A CA 1
ATOM 3405 C C . ASN A 1 471 ? -1.173 2.688 31.576 1.00 82.75 471 ASN A C 1
ATOM 3407 O O . ASN A 1 471 ? -1.141 2.064 32.641 1.00 82.75 471 ASN A O 1
ATOM 3411 N N . GLN A 1 472 ? -2.109 3.600 31.307 1.00 83.19 472 GLN A N 1
ATOM 3412 C CA . GLN A 1 472 ? -3.157 4.026 32.247 1.00 83.19 472 GLN A CA 1
ATOM 3413 C C . GLN A 1 472 ? -4.543 3.424 31.930 1.00 83.19 472 GLN A C 1
ATOM 3415 O O . GLN A 1 472 ? -5.539 3.826 32.520 1.00 83.19 472 GLN A O 1
ATOM 3420 N N . SER A 1 473 ? -4.603 2.416 31.052 1.00 85.56 473 SER A N 1
ATOM 3421 C CA . SER A 1 473 ? -5.830 1.681 30.702 1.00 85.56 473 SER A CA 1
ATOM 3422 C C . SER A 1 473 ? -6.534 1.058 31.922 1.00 85.56 473 SER A C 1
ATOM 3424 O O . SER A 1 473 ? -5.874 0.507 32.818 1.00 85.56 473 SER A O 1
ATOM 3426 N N . ALA A 1 474 ? -7.868 1.122 31.927 1.00 78.44 474 ALA A N 1
ATOM 3427 C CA . ALA A 1 474 ? -8.771 0.748 33.010 1.00 78.44 474 ALA A CA 1
ATOM 3428 C C . ALA A 1 474 ? -9.500 -0.571 32.692 1.00 78.44 474 ALA A C 1
ATOM 3430 O O . ALA A 1 474 ? -10.493 -0.610 31.971 1.00 78.44 474 ALA A O 1
ATOM 3431 N N . ILE A 1 475 ? -9.007 -1.679 33.255 1.00 78.94 475 ILE A N 1
ATOM 3432 C CA . ILE A 1 475 ? -9.558 -3.023 33.016 1.00 78.94 475 ILE A CA 1
ATOM 3433 C C . ILE A 1 475 ? -11.051 -3.068 33.379 1.00 78.94 475 ILE A C 1
ATOM 3435 O O . ILE A 1 475 ? -11.421 -2.825 34.533 1.00 78.94 475 ILE A O 1
ATOM 3439 N N . GLY A 1 476 ? -11.883 -3.468 32.415 1.00 77.75 476 GLY A N 1
ATOM 3440 C CA . GLY A 1 476 ? -13.329 -3.608 32.590 1.00 77.75 476 GLY A CA 1
ATOM 3441 C C . GLY A 1 476 ? -14.119 -2.297 32.543 1.00 77.75 476 GLY A C 1
ATOM 3442 O O . GLY A 1 476 ? -15.183 -2.245 33.150 1.00 77.75 476 GLY A O 1
ATOM 3443 N N . CYS A 1 477 ? -13.588 -1.245 31.909 1.00 84.06 477 CYS A N 1
ATOM 3444 C CA . CYS A 1 477 ? -14.267 0.038 31.732 1.00 84.06 477 CYS A CA 1
ATOM 3445 C C . CYS A 1 477 ? -14.196 0.522 30.278 1.00 84.06 477 CYS A C 1
ATOM 3447 O O . CYS A 1 477 ? -13.105 0.647 29.726 1.00 84.06 477 CYS A O 1
ATOM 3449 N N . GLY A 1 478 ? -15.355 0.875 29.722 1.00 86.69 478 GLY A N 1
ATOM 3450 C CA . GLY A 1 478 ? -15.491 1.674 28.503 1.00 86.69 478 GLY A CA 1
ATOM 3451 C C . GLY A 1 478 ? -15.702 3.169 28.778 1.00 86.69 478 GLY A C 1
ATOM 3452 O O . GLY A 1 478 ? -15.678 3.620 29.927 1.00 86.69 478 GLY A O 1
ATOM 3453 N N . ILE A 1 479 ? -15.973 3.927 27.717 1.00 91.94 479 ILE A N 1
ATOM 3454 C CA . ILE A 1 479 ? -16.235 5.376 27.707 1.00 91.94 479 ILE A CA 1
ATOM 3455 C C . ILE A 1 479 ? -17.731 5.737 27.665 1.00 91.94 479 ILE A C 1
ATOM 3457 O O . ILE A 1 479 ? -18.087 6.915 27.674 1.00 91.94 479 ILE A O 1
ATOM 3461 N N . VAL A 1 480 ? -18.651 4.770 27.671 1.00 87.25 480 VAL A N 1
ATOM 3462 C CA . VAL A 1 480 ? -20.094 5.071 27.815 1.00 87.25 480 VAL A CA 1
ATOM 3463 C C . VAL A 1 480 ? -20.504 5.416 29.251 1.00 87.25 480 VAL A C 1
ATOM 3465 O O . VAL A 1 480 ? -21.442 6.179 29.457 1.00 87.25 480 VAL A O 1
ATOM 3468 N N . GLY A 1 481 ? -19.813 4.880 30.264 1.00 81.19 481 GLY A N 1
ATOM 3469 C CA . GLY A 1 481 ? -20.082 5.155 31.686 1.00 81.19 481 GLY A CA 1
ATOM 3470 C C . GLY A 1 481 ? -21.435 4.660 32.237 1.00 81.19 481 GLY A C 1
ATOM 3471 O O . GLY A 1 481 ? -21.723 4.888 33.412 1.00 81.19 481 GLY A O 1
ATOM 3472 N N . ILE A 1 482 ? -22.259 3.984 31.428 1.00 86.69 482 ILE A N 1
ATOM 3473 C CA . ILE A 1 482 ? -23.593 3.490 31.811 1.00 86.69 482 ILE A CA 1
ATOM 3474 C C . ILE A 1 482 ? -23.457 2.322 32.822 1.00 86.69 482 ILE A C 1
ATOM 3476 O O . ILE A 1 482 ? -22.578 1.465 32.654 1.00 86.69 482 ILE A O 1
ATOM 3480 N N . PRO A 1 483 ? -24.296 2.264 33.882 1.00 84.06 483 PRO A N 1
ATOM 3481 C CA . PRO A 1 483 ? -24.122 1.309 34.976 1.00 84.06 483 PRO A CA 1
ATOM 3482 C C . PRO A 1 483 ? -24.731 -0.082 34.749 1.00 84.06 483 PRO A C 1
ATOM 3484 O O . PRO A 1 483 ? -24.284 -1.007 35.417 1.00 84.06 483 PRO A O 1
ATOM 3487 N N . THR A 1 484 ? -25.711 -0.270 33.859 1.00 91.69 484 THR A N 1
ATOM 3488 C CA . THR A 1 484 ? -26.416 -1.560 33.690 1.00 91.69 484 THR A CA 1
ATOM 3489 C C . THR A 1 484 ? -26.293 -2.067 32.256 1.00 91.69 484 THR A C 1
ATOM 3491 O O . THR A 1 484 ? -26.592 -1.324 31.322 1.00 91.69 484 THR A O 1
ATOM 3494 N N . TYR A 1 485 ? -25.885 -3.325 32.081 1.00 93.31 485 TYR A N 1
ATOM 3495 C CA . TYR A 1 485 ? -25.682 -3.968 30.778 1.00 93.31 485 TYR A CA 1
ATOM 3496 C C . TYR A 1 485 ? -26.118 -5.439 30.790 1.00 93.31 485 TYR A C 1
ATOM 3498 O O . TYR A 1 485 ? -26.362 -6.006 31.855 1.00 93.31 485 TYR A O 1
ATOM 3506 N N . ILE A 1 486 ? -26.235 -6.056 29.614 1.00 91.81 486 ILE A N 1
ATOM 3507 C CA . ILE A 1 486 ? -26.505 -7.490 29.455 1.00 91.81 486 ILE A CA 1
ATOM 3508 C C . ILE A 1 486 ? -25.193 -8.207 29.138 1.00 91.81 486 ILE A C 1
ATOM 3510 O O . ILE A 1 486 ? -24.626 -7.955 28.087 1.00 91.81 486 ILE A O 1
ATOM 3514 N N . ASP A 1 487 ? -24.752 -9.119 30.004 1.00 89.44 487 ASP A N 1
ATOM 3515 C CA . ASP A 1 487 ? -23.624 -10.029 29.768 1.00 89.44 487 ASP A CA 1
ATOM 3516 C C . ASP A 1 487 ? -24.158 -11.450 29.555 1.00 89.44 487 ASP A C 1
ATOM 3518 O O . ASP A 1 487 ? -24.726 -12.070 30.465 1.00 89.44 487 ASP A O 1
ATOM 3522 N N . LYS A 1 488 ? -24.048 -11.957 28.326 1.00 87.12 488 LYS A N 1
ATOM 3523 C CA . LYS A 1 488 ? -24.497 -13.297 27.919 1.00 87.12 488 LYS A CA 1
ATOM 3524 C C . LYS A 1 488 ? -25.943 -13.616 28.306 1.00 87.12 488 LYS A C 1
ATOM 3526 O O . LYS A 1 488 ? -26.263 -14.689 28.822 1.00 87.12 488 LYS A O 1
ATOM 3531 N N . GLY A 1 489 ? -26.825 -12.640 28.087 1.00 85.94 489 GLY A N 1
ATOM 3532 C CA . GLY A 1 489 ? -28.250 -12.703 28.429 1.00 85.94 489 GLY A CA 1
ATOM 3533 C C . GLY A 1 489 ? -28.593 -12.412 29.898 1.00 85.94 489 GLY A C 1
ATOM 3534 O O . GLY A 1 489 ? -29.772 -12.414 30.246 1.00 85.94 489 GLY A O 1
ATOM 3535 N N . ASN A 1 490 ? -27.609 -12.139 30.761 1.00 89.56 490 ASN A N 1
ATOM 3536 C CA . ASN A 1 490 ? -27.810 -11.833 32.182 1.00 89.56 490 ASN A CA 1
ATOM 3537 C C . ASN A 1 490 ? -27.667 -10.330 32.439 1.00 89.56 490 ASN A C 1
ATOM 3539 O O . ASN A 1 490 ? -26.757 -9.697 31.915 1.00 89.56 490 ASN A O 1
ATOM 3543 N N . VAL A 1 491 ? -28.523 -9.757 33.288 1.00 93.81 491 VAL A N 1
ATOM 3544 C CA . VAL A 1 491 ? -28.388 -8.350 33.695 1.00 93.81 491 VAL A CA 1
ATOM 3545 C C . VAL A 1 491 ? -27.225 -8.201 34.677 1.00 93.81 491 VAL A C 1
ATOM 3547 O O . VAL A 1 491 ? -27.258 -8.750 35.779 1.00 93.81 491 VAL A O 1
ATOM 3550 N N . SER A 1 492 ? -26.228 -7.416 34.277 1.00 91.50 492 SER A N 1
ATOM 3551 C CA . SER A 1 492 ? -24.982 -7.151 34.992 1.00 91.50 492 SER A CA 1
ATOM 3552 C C . SER A 1 492 ? -24.828 -5.663 35.312 1.00 91.50 492 SER A C 1
ATOM 3554 O O . SER A 1 492 ? -25.325 -4.786 34.602 1.00 91.50 492 SER A O 1
ATOM 3556 N N . THR A 1 493 ? -24.111 -5.358 36.397 1.00 89.69 493 THR A N 1
ATOM 3557 C CA . THR A 1 493 ? -23.800 -3.979 36.807 1.00 89.69 493 THR A CA 1
ATOM 3558 C C . THR A 1 493 ? -22.320 -3.672 36.592 1.00 89.69 493 THR A C 1
ATOM 3560 O O . THR A 1 493 ? -21.438 -4.441 36.977 1.00 89.69 493 THR A O 1
ATOM 3563 N N . ASN A 1 494 ? -22.047 -2.537 35.958 1.00 81.50 494 ASN A N 1
ATOM 3564 C CA . ASN A 1 494 ? -20.715 -2.031 35.666 1.00 81.50 494 ASN A CA 1
ATOM 3565 C C . ASN A 1 494 ? -20.025 -1.534 36.951 1.00 81.50 494 ASN A C 1
ATOM 3567 O O . ASN A 1 494 ? -20.672 -1.174 37.938 1.00 81.50 494 ASN A O 1
ATOM 3571 N N . ARG A 1 495 ? -18.690 -1.497 36.960 1.00 80.06 495 ARG A N 1
ATOM 3572 C CA . ARG A 1 495 ? -17.923 -1.035 38.125 1.00 80.06 495 ARG A CA 1
ATOM 3573 C C . ARG A 1 495 ? -18.148 0.468 38.292 1.00 80.06 495 ARG A C 1
ATOM 3575 O O . ARG A 1 495 ? -17.978 1.226 37.342 1.00 80.06 495 ARG A O 1
ATOM 3582 N N . THR A 1 496 ? -18.455 0.928 39.504 1.00 79.62 496 THR A N 1
ATOM 3583 C CA . THR A 1 496 ? -18.745 2.353 39.788 1.00 79.62 496 THR A CA 1
ATOM 3584 C C . THR A 1 496 ? -17.619 3.300 39.357 1.00 79.62 496 THR A C 1
ATOM 3586 O O . THR A 1 496 ? -17.875 4.430 38.952 1.00 79.62 496 THR A O 1
ATOM 3589 N N . GLN A 1 497 ? -16.373 2.821 39.370 1.00 77.69 497 GLN A N 1
ATOM 3590 C CA . GLN A 1 497 ? -15.195 3.528 38.863 1.00 77.69 497 GLN A CA 1
ATOM 3591 C C . GLN A 1 497 ? -15.221 3.817 37.349 1.00 77.69 497 GLN A C 1
ATOM 3593 O O . GLN A 1 497 ? -14.553 4.745 36.912 1.00 77.69 497 GLN A O 1
ATOM 3598 N N . CYS A 1 498 ? -15.979 3.075 36.536 1.00 84.50 498 CYS A N 1
ATOM 3599 C CA . CYS A 1 498 ? -16.047 3.303 35.089 1.00 84.50 498 CYS A CA 1
ATOM 3600 C C . CYS A 1 498 ? -16.874 4.548 34.729 1.00 84.50 498 CYS A C 1
ATOM 3602 O O . CYS A 1 498 ? -16.662 5.148 33.682 1.00 84.50 498 CYS A O 1
ATOM 3604 N N . ALA A 1 499 ? -17.755 5.006 35.626 1.00 83.38 499 ALA A N 1
ATOM 3605 C CA . ALA A 1 499 ? -18.510 6.249 35.455 1.00 83.38 499 ALA A CA 1
ATOM 3606 C C . ALA A 1 499 ? -17.659 7.528 35.637 1.00 83.38 499 ALA A C 1
ATOM 3608 O O . ALA A 1 499 ? -18.180 8.629 35.489 1.00 83.38 499 ALA A O 1
ATOM 3609 N N . SER A 1 500 ? -16.364 7.411 35.972 1.00 81.25 500 SER A N 1
ATOM 3610 C CA . SER A 1 500 ? -15.437 8.547 36.136 1.00 81.25 500 SER A CA 1
ATOM 3611 C C . SER A 1 500 ? -14.324 8.600 35.081 1.00 81.25 500 SER A C 1
ATOM 3613 O O . SER A 1 500 ? -13.301 9.259 35.293 1.00 81.25 500 SER A O 1
ATOM 3615 N N . TRP A 1 501 ? -14.500 7.923 33.940 1.00 88.75 501 TRP A N 1
ATOM 3616 C CA . TRP A 1 501 ? -13.477 7.814 32.893 1.00 88.75 501 TRP A CA 1
ATOM 3617 C C . TRP A 1 501 ? -12.993 9.180 32.372 1.00 88.75 501 TRP A C 1
ATOM 3619 O O . TRP A 1 501 ? -11.798 9.338 32.131 1.00 88.75 501 TRP A O 1
ATOM 3629 N N . GLN A 1 502 ? -13.855 10.206 32.296 1.00 88.56 502 GLN A N 1
ATOM 3630 C CA . GLN A 1 502 ? -13.439 11.560 31.899 1.00 88.56 502 GLN A CA 1
ATOM 3631 C C . GLN A 1 502 ? -12.399 12.134 32.867 1.00 88.56 502 GLN A C 1
ATOM 3633 O O . GLN A 1 502 ? -11.395 12.699 32.438 1.00 88.56 502 GLN A O 1
ATOM 3638 N N . SER A 1 503 ? -12.603 11.958 34.176 1.00 80.62 503 SER A N 1
ATOM 3639 C CA . SER A 1 503 ? -11.661 12.398 35.212 1.00 80.62 503 SER A CA 1
ATOM 3640 C C . SER A 1 503 ? -10.345 11.617 35.150 1.00 80.62 503 SER A C 1
ATOM 3642 O O . SER A 1 503 ? -9.279 12.182 35.400 1.00 80.62 503 SER A O 1
ATOM 3644 N N . GLN A 1 504 ? -10.398 10.337 34.770 1.00 82.62 504 GLN A N 1
ATOM 3645 C CA . GLN A 1 504 ? -9.208 9.510 34.544 1.00 82.62 504 GLN A CA 1
ATOM 3646 C C . GLN A 1 504 ? -8.424 10.005 33.319 1.00 82.62 504 GLN A C 1
ATOM 3648 O O . GLN A 1 504 ? -7.213 10.182 33.406 1.00 82.62 504 GLN A O 1
ATOM 3653 N N . PHE A 1 505 ? -9.098 10.333 32.212 1.00 91.94 505 PHE A N 1
ATOM 3654 C CA . PHE A 1 505 ? -8.461 10.851 30.992 1.00 91.94 505 PHE A CA 1
ATOM 3655 C C . PHE A 1 505 ? -7.913 12.279 31.186 1.00 91.94 505 PHE A C 1
ATOM 3657 O O . PHE A 1 505 ? -6.816 12.585 30.717 1.00 91.94 505 PHE A O 1
ATOM 3664 N N . LEU A 1 506 ? -8.609 13.132 31.948 1.00 84.31 506 LEU A N 1
ATOM 3665 C CA . LEU A 1 506 ? -8.107 14.445 32.384 1.00 84.31 506 LEU A CA 1
ATOM 3666 C C . LEU A 1 506 ? -6.866 14.323 33.288 1.00 84.31 506 LEU A C 1
ATOM 3668 O O . LEU A 1 506 ? -5.952 15.139 33.194 1.00 84.31 506 LEU A O 1
ATOM 3672 N N . THR A 1 507 ? -6.798 13.287 34.129 1.00 79.56 507 THR A N 1
ATOM 3673 C CA . THR A 1 507 ? -5.589 12.979 34.915 1.00 79.56 507 THR A CA 1
ATOM 3674 C C . THR A 1 507 ? -4.468 12.454 34.009 1.00 79.56 507 THR A C 1
ATOM 3676 O O . THR A 1 507 ? -3.316 12.854 34.147 1.00 79.56 507 THR A O 1
ATOM 3679 N N . ALA A 1 508 ? -4.789 11.621 33.017 1.00 80.38 508 ALA A N 1
ATOM 3680 C CA . ALA A 1 508 ? -3.815 11.087 32.069 1.00 80.38 508 ALA A CA 1
ATOM 3681 C C . ALA A 1 508 ? -3.121 12.200 31.258 1.00 80.38 508 ALA A C 1
ATOM 3683 O O . ALA A 1 508 ? -1.891 12.241 31.183 1.00 80.38 508 ALA A O 1
ATOM 3684 N N . VAL A 1 509 ? -3.869 13.171 30.719 1.00 85.50 509 VAL A N 1
ATOM 3685 C CA . VAL A 1 509 ? -3.256 14.291 29.979 1.00 85.50 509 VAL A CA 1
ATOM 3686 C C . VAL A 1 509 ? -2.502 15.292 30.856 1.00 85.50 509 VAL A C 1
ATOM 3688 O O . VAL A 1 509 ? -1.676 16.037 30.321 1.00 85.50 509 VAL A O 1
ATOM 3691 N N . SER A 1 510 ? -2.691 15.302 32.184 1.00 79.12 510 SER A N 1
ATOM 3692 C CA . SER A 1 510 ? -1.910 16.182 33.069 1.00 79.12 510 SER A CA 1
ATOM 3693 C C . SER A 1 510 ? -0.433 15.778 33.171 1.00 79.12 510 SER A C 1
ATOM 3695 O O . SER A 1 510 ? 0.398 16.605 33.531 1.00 79.12 510 SER A O 1
ATOM 3697 N N . TYR A 1 511 ? -0.081 14.542 32.792 1.00 76.50 511 TYR A N 1
ATOM 3698 C CA . TYR A 1 511 ? 1.313 14.082 32.677 1.00 76.50 511 TYR A CA 1
ATOM 3699 C C . TYR A 1 511 ? 2.033 14.585 31.404 1.00 76.50 511 TYR A C 1
ATOM 3701 O O . TYR A 1 511 ? 3.184 14.225 31.158 1.00 76.50 511 TYR A O 1
ATOM 3709 N N . GLY A 1 512 ? 1.374 15.417 30.589 1.00 82.12 512 GLY A N 1
ATOM 3710 C CA . GLY A 1 512 ? 1.956 16.050 29.402 1.00 82.12 512 GLY A CA 1
ATOM 3711 C C . GLY A 1 512 ? 2.386 15.094 28.276 1.00 82.12 512 GLY A C 1
ATOM 3712 O O . GLY A 1 512 ? 3.485 15.283 27.743 1.00 82.12 512 GLY A O 1
ATOM 3713 N N . PRO A 1 513 ? 1.578 14.082 27.891 1.00 90.19 513 PRO A N 1
ATOM 3714 C CA . PRO A 1 513 ? 1.889 13.234 26.743 1.00 90.19 513 PRO A CA 1
ATOM 3715 C C . PRO A 1 513 ? 1.981 14.044 25.444 1.00 90.19 513 PRO A C 1
ATOM 3717 O O . PRO A 1 513 ? 1.361 15.097 25.293 1.00 90.19 513 PRO A O 1
ATOM 3720 N N . LYS A 1 514 ? 2.735 13.518 24.478 1.00 89.25 514 LYS A N 1
ATOM 3721 C CA . LYS A 1 514 ? 2.754 13.980 23.081 1.00 89.25 514 LYS A CA 1
ATOM 3722 C C . LYS A 1 514 ? 2.020 13.031 22.143 1.00 89.25 514 LYS A C 1
ATOM 3724 O O . LYS A 1 514 ? 1.525 13.477 21.115 1.00 89.25 514 LYS A O 1
ATOM 3729 N N . ILE A 1 515 ? 1.898 11.763 22.528 1.00 91.56 515 ILE A N 1
ATOM 3730 C CA . ILE A 1 515 ? 1.116 10.741 21.830 1.00 91.56 515 ILE A CA 1
ATOM 3731 C C . ILE A 1 515 ? 0.165 10.100 22.844 1.00 91.56 515 ILE A C 1
ATOM 3733 O O . ILE A 1 515 ? 0.576 9.778 23.960 1.00 91.56 515 ILE A O 1
ATOM 3737 N N . VAL A 1 516 ? -1.093 9.891 22.466 1.00 94.88 516 VAL A N 1
ATOM 3738 C CA . VAL A 1 516 ? -2.047 9.089 23.239 1.00 94.88 516 VAL A CA 1
ATOM 3739 C C . VAL A 1 516 ? -2.674 8.055 22.319 1.00 94.88 516 VAL A C 1
ATOM 3741 O O . VAL A 1 516 ? -3.335 8.410 21.350 1.00 94.88 516 VAL A O 1
ATOM 3744 N N . VAL A 1 517 ? -2.480 6.780 22.636 1.00 94.06 517 VAL A N 1
ATOM 3745 C CA . VAL A 1 517 ? -3.148 5.651 21.989 1.00 94.06 517 VAL A CA 1
ATOM 3746 C C . VAL A 1 517 ? -4.407 5.331 22.789 1.00 94.06 517 VAL A C 1
ATOM 3748 O O . VAL A 1 517 ? -4.314 5.048 23.985 1.00 94.06 517 VAL A O 1
ATOM 3751 N N . LEU A 1 518 ? -5.570 5.384 22.142 1.00 95.75 518 LEU A N 1
ATOM 3752 C CA . LEU A 1 518 ? -6.860 5.002 22.711 1.00 95.75 518 LEU A CA 1
ATOM 3753 C C . LEU A 1 518 ? -7.402 3.777 21.967 1.00 95.75 518 LEU A C 1
ATOM 3755 O O . LEU A 1 518 ? -7.644 3.849 20.763 1.00 95.75 518 LEU A O 1
ATOM 3759 N N . LEU A 1 519 ? -7.633 2.684 22.695 1.00 94.31 519 LEU A N 1
ATOM 3760 C CA . LEU A 1 519 ? -8.390 1.527 22.211 1.00 94.31 519 LEU A CA 1
ATOM 3761 C C . LEU A 1 519 ? -9.621 1.345 23.101 1.00 94.31 519 LEU A C 1
ATOM 3763 O O . LEU A 1 519 ? -9.503 1.147 24.306 1.00 94.31 519 LEU A O 1
ATOM 3767 N N . VAL A 1 520 ? -10.795 1.442 22.490 1.00 92.25 520 VAL A N 1
ATOM 3768 C CA . VAL A 1 520 ? -12.118 1.213 23.088 1.00 92.25 520 VAL A CA 1
ATOM 3769 C C . VAL A 1 520 ? -12.969 0.454 22.069 1.00 92.25 520 VAL A C 1
ATOM 3771 O O . VAL A 1 520 ? -12.601 0.397 20.896 1.00 92.25 520 VAL A O 1
ATOM 3774 N N . GLY A 1 521 ? -14.076 -0.138 22.505 1.00 89.44 521 GLY A N 1
ATOM 3775 C CA . GLY A 1 521 ? -14.893 -1.035 21.688 1.00 89.44 521 GLY A CA 1
ATOM 3776 C C . GLY A 1 521 ? -15.487 -2.163 22.525 1.00 89.44 521 GLY A C 1
ATOM 3777 O O . GLY A 1 521 ? -16.705 -2.318 22.582 1.00 89.44 521 GLY A O 1
ATOM 3778 N N . ARG A 1 522 ? -14.654 -2.880 23.296 1.00 89.31 522 ARG A N 1
ATOM 3779 C CA . ARG A 1 522 ? -15.113 -4.107 23.970 1.00 89.31 522 ARG A CA 1
ATOM 3780 C C . ARG A 1 522 ? -16.147 -3.880 25.068 1.00 89.31 522 ARG A C 1
ATOM 3782 O O . ARG A 1 522 ? -16.839 -4.811 25.453 1.00 89.31 522 ARG A O 1
ATOM 3789 N N . TRP A 1 523 ? -16.262 -2.662 25.591 1.00 90.12 523 TRP A N 1
ATOM 3790 C CA . TRP A 1 523 ? -17.318 -2.277 26.539 1.00 90.12 523 TRP A CA 1
ATOM 3791 C C . TRP A 1 523 ? -18.370 -1.368 25.889 1.00 90.12 523 TRP A C 1
ATOM 3793 O O . TRP A 1 523 ? -19.294 -0.911 26.547 1.00 90.12 523 TRP A O 1
ATOM 3803 N N . GLU A 1 524 ? -18.241 -1.134 24.589 1.00 92.44 524 GLU A N 1
ATOM 3804 C CA . GLU A 1 524 ? -19.135 -0.374 23.724 1.00 92.44 524 GLU A CA 1
ATOM 3805 C C . GLU A 1 524 ? -19.989 -1.303 22.832 1.00 92.44 524 GLU A C 1
ATOM 3807 O O . GLU A 1 524 ? -21.030 -0.878 22.342 1.00 92.44 524 GLU A O 1
ATOM 3812 N N . SER A 1 525 ? -19.597 -2.572 22.642 1.00 91.19 525 SER A N 1
ATOM 3813 C CA . SER A 1 525 ? -20.392 -3.594 21.937 1.00 91.19 525 SER A CA 1
ATOM 3814 C C . SER A 1 525 ? -21.602 -4.092 22.741 1.00 91.19 525 SER A C 1
ATOM 3816 O O . SER A 1 525 ? -22.603 -4.525 22.171 1.00 91.19 525 SER A O 1
ATOM 3818 N N . TYR A 1 526 ? -21.524 -4.027 24.072 1.00 91.75 526 TYR A N 1
ATOM 3819 C CA . TYR A 1 526 ? -22.530 -4.565 24.985 1.00 91.75 526 TYR A CA 1
ATOM 3820 C C . TYR A 1 526 ? -23.891 -3.854 24.889 1.00 91.75 526 TYR A C 1
ATOM 3822 O O . TYR A 1 526 ? -23.986 -2.653 24.645 1.00 91.75 526 TYR A O 1
ATOM 3830 N N . THR A 1 527 ? -24.974 -4.590 25.160 1.00 93.25 527 THR A N 1
ATOM 3831 C CA . THR A 1 527 ? -26.323 -4.004 25.266 1.00 93.25 527 THR A CA 1
ATOM 3832 C C . THR A 1 527 ? -26.508 -3.345 26.636 1.00 93.25 527 THR A C 1
ATOM 3834 O O . THR A 1 527 ? -26.349 -4.000 27.664 1.00 93.25 527 THR A O 1
ATOM 3837 N N . TYR A 1 528 ? -26.889 -2.068 26.662 1.00 93.00 528 TYR A N 1
ATOM 3838 C CA . TYR A 1 528 ? -27.013 -1.227 27.858 1.00 93.00 528 TYR A CA 1
ATOM 3839 C C . TYR A 1 528 ? -28.456 -0.817 28.170 1.00 93.00 528 TYR A C 1
ATOM 3841 O O . TYR A 1 528 ? -29.283 -0.674 27.271 1.00 93.00 528 TYR A O 1
ATOM 3849 N N . GLU A 1 529 ? -28.754 -0.566 29.447 1.00 94.62 529 GLU A N 1
ATOM 3850 C CA . GLU A 1 529 ? -30.023 0.039 29.866 1.00 94.62 529 GLU A CA 1
ATOM 3851 C C . GLU A 1 529 ? -29.936 1.572 29.811 1.00 94.62 529 GLU A C 1
ATOM 3853 O O . GLU A 1 529 ? -29.176 2.201 30.551 1.00 94.62 529 GLU A O 1
ATOM 3858 N N . VAL A 1 530 ? -30.756 2.193 28.962 1.00 91.31 530 VAL A N 1
ATOM 3859 C CA . VAL A 1 530 ? -30.900 3.649 28.851 1.00 91.31 530 VAL A CA 1
ATOM 3860 C C . VAL A 1 530 ? -32.384 3.996 28.926 1.00 91.31 530 VAL A C 1
ATOM 3862 O O . VAL A 1 530 ? -33.176 3.541 28.106 1.00 91.31 530 VAL A O 1
ATOM 3865 N N . ASN A 1 531 ? -32.783 4.810 29.910 1.00 89.50 531 ASN A N 1
ATOM 3866 C CA . ASN A 1 531 ? -34.182 5.213 30.132 1.00 89.50 531 ASN A CA 1
ATOM 3867 C C . ASN A 1 531 ? -35.161 4.013 30.179 1.00 89.50 531 ASN A C 1
ATOM 3869 O O . ASN A 1 531 ? -36.182 4.001 29.488 1.00 89.50 531 ASN A O 1
ATOM 3873 N N . ASN A 1 532 ? -34.821 2.987 30.970 1.00 90.81 532 ASN A N 1
ATOM 3874 C CA . ASN A 1 532 ? -35.561 1.723 31.119 1.00 90.81 532 ASN A CA 1
ATOM 3875 C C . ASN A 1 532 ? -35.758 0.947 29.795 1.00 90.81 532 ASN A C 1
ATOM 3877 O O . ASN A 1 532 ? -36.702 0.167 29.662 1.00 90.81 532 ASN A O 1
ATOM 3881 N N . SER A 1 533 ? -34.898 1.183 28.799 1.00 92.69 533 SER A N 1
ATOM 3882 C CA . SER A 1 533 ? -34.912 0.520 27.492 1.00 92.69 533 SER A CA 1
ATOM 3883 C C . SER A 1 533 ? -33.541 -0.082 27.200 1.00 92.69 533 SER A C 1
ATOM 3885 O O . SER A 1 533 ? -32.521 0.567 27.423 1.00 92.69 533 SER A O 1
ATOM 3887 N N . TRP A 1 534 ? -33.508 -1.308 26.680 1.00 94.44 534 TRP A N 1
ATOM 3888 C CA . TRP A 1 534 ? -32.267 -1.953 26.249 1.00 94.44 534 TRP A CA 1
ATOM 3889 C C . TRP A 1 534 ? -31.859 -1.452 24.862 1.00 94.44 534 TRP A C 1
ATOM 3891 O O . TRP A 1 534 ? -32.666 -1.481 23.931 1.00 94.44 534 TRP A O 1
ATOM 3901 N N . VAL A 1 535 ? -30.622 -0.972 24.735 1.00 93.81 535 VAL A N 1
ATOM 3902 C CA . VAL A 1 535 ? -30.062 -0.393 23.507 1.00 93.81 535 VAL A CA 1
ATOM 3903 C C . VAL A 1 535 ? -28.626 -0.876 23.279 1.00 93.81 535 VAL A C 1
ATOM 3905 O O . VAL A 1 535 ? -27.891 -1.121 24.229 1.00 93.81 535 VAL A O 1
ATOM 3908 N N . SER A 1 536 ? -28.235 -1.012 22.017 1.00 92.88 536 SER A N 1
ATOM 3909 C CA . SER A 1 536 ? -26.933 -1.516 21.556 1.00 92.88 536 SER A CA 1
ATOM 3910 C C . SER A 1 536 ? -26.445 -0.683 20.368 1.00 92.88 536 SER A C 1
ATOM 3912 O O . SER A 1 536 ? -27.178 0.187 19.888 1.00 92.88 536 SER A O 1
ATOM 3914 N N . LEU A 1 537 ? -25.255 -0.979 19.839 1.00 90.31 537 LEU A N 1
ATOM 3915 C CA . LEU A 1 537 ? -24.804 -0.440 18.549 1.00 90.31 537 LEU A CA 1
ATOM 3916 C C . LEU A 1 537 ? -25.856 -0.670 17.445 1.00 90.31 537 LEU A C 1
ATOM 3918 O O . LEU A 1 537 ? -26.541 -1.698 17.423 1.00 90.31 537 LEU A O 1
ATOM 3922 N N . GLY A 1 538 ? -26.011 0.315 16.559 1.00 89.94 538 GLY A N 1
ATOM 3923 C CA . GLY A 1 538 ? -27.064 0.373 15.541 1.00 89.94 538 GLY A CA 1
ATOM 3924 C C . GLY A 1 538 ? -28.415 0.892 16.054 1.00 89.94 538 GLY A C 1
ATOM 3925 O O . GLY A 1 538 ? -29.368 1.001 15.276 1.00 89.94 538 GLY A O 1
ATOM 3926 N N . ASN A 1 539 ? -28.534 1.212 17.348 1.00 93.75 539 ASN A N 1
ATOM 3927 C CA . ASN A 1 539 ? -29.661 1.968 17.883 1.00 93.75 539 ASN A CA 1
ATOM 3928 C C . ASN A 1 539 ? -29.321 3.471 17.890 1.00 93.75 539 ASN A C 1
ATOM 3930 O O . ASN A 1 539 ? -28.426 3.864 18.641 1.00 93.75 539 ASN A O 1
ATOM 3934 N N . PRO A 1 540 ? -30.086 4.345 17.202 1.00 90.94 540 PRO A N 1
ATOM 3935 C CA . PRO A 1 540 ? -29.758 5.770 17.089 1.00 90.94 540 PRO A CA 1
ATOM 3936 C C . PRO A 1 540 ? -29.592 6.540 18.410 1.00 90.94 540 PRO A C 1
ATOM 3938 O O . PRO A 1 540 ? -28.964 7.595 18.413 1.00 90.94 540 PRO A O 1
ATOM 3941 N N . ILE A 1 541 ? -30.148 6.053 19.527 1.00 88.06 541 ILE A N 1
ATOM 3942 C CA . ILE A 1 541 ? -29.928 6.646 20.858 1.00 88.06 541 ILE A CA 1
ATOM 3943 C C . ILE A 1 541 ? -28.541 6.268 21.392 1.00 88.06 541 ILE A C 1
ATOM 3945 O O . ILE A 1 541 ? -27.845 7.111 21.953 1.00 88.06 541 ILE A O 1
ATOM 3949 N N . TYR A 1 542 ? -28.136 5.009 21.225 1.00 93.00 542 TYR A N 1
ATOM 3950 C CA . TYR A 1 542 ? -26.852 4.506 21.705 1.00 93.00 542 TYR A CA 1
ATOM 3951 C C . TYR A 1 542 ? -25.697 4.951 20.805 1.00 93.00 542 TYR A C 1
ATOM 3953 O O . TYR A 1 542 ? -24.678 5.404 21.316 1.00 93.00 542 TYR A O 1
ATOM 3961 N N . ASP A 1 543 ? -25.894 4.957 19.485 1.00 92.00 543 ASP A N 1
ATOM 3962 C CA . ASP A 1 543 ? -24.913 5.459 18.517 1.00 92.00 543 ASP A CA 1
ATOM 3963 C C . ASP A 1 543 ? -24.546 6.930 18.804 1.00 92.00 543 ASP A C 1
ATOM 3965 O O . ASP A 1 543 ? -23.373 7.299 18.781 1.00 92.00 543 ASP A O 1
ATOM 3969 N N . GLN A 1 544 ? -25.526 7.763 19.186 1.00 89.50 544 GLN A N 1
ATOM 3970 C CA . GLN A 1 544 ? -25.288 9.148 19.620 1.00 89.50 544 GLN A CA 1
ATOM 3971 C C . GLN A 1 544 ? -24.537 9.247 20.958 1.00 89.50 544 GLN A C 1
ATOM 3973 O O . GLN A 1 544 ? -23.743 10.171 21.143 1.00 89.50 544 GLN A O 1
ATOM 3978 N N . ILE A 1 545 ? -24.762 8.317 21.895 1.00 88.81 545 ILE A N 1
ATOM 3979 C CA . ILE A 1 545 ? -24.004 8.249 23.156 1.00 88.81 545 ILE A CA 1
ATOM 3980 C C . ILE A 1 545 ? -22.546 7.871 22.864 1.00 88.81 545 ILE A C 1
ATOM 3982 O O . ILE A 1 545 ? -21.642 8.551 23.345 1.00 88.81 545 ILE A O 1
ATOM 3986 N N . ILE A 1 546 ? -22.320 6.855 22.028 1.00 92.56 546 ILE A N 1
ATOM 3987 C CA . ILE A 1 546 ? -20.996 6.410 21.574 1.00 92.56 546 ILE A CA 1
ATOM 3988 C C . ILE A 1 546 ? -20.249 7.539 20.860 1.00 92.56 546 ILE A C 1
ATOM 3990 O O . ILE A 1 546 ? -19.121 7.860 21.236 1.00 92.56 546 ILE A O 1
ATOM 3994 N N . GLU A 1 547 ? -20.879 8.196 19.883 1.00 90.88 547 GLU A N 1
ATOM 3995 C CA . GLU A 1 547 ? -20.274 9.308 19.145 1.00 90.88 547 GLU A CA 1
ATOM 3996 C C . GLU A 1 547 ? -19.924 10.478 20.081 1.00 90.88 547 GLU A C 1
ATOM 3998 O O . GLU A 1 547 ? -18.823 11.029 20.011 1.00 90.88 547 GLU A O 1
ATOM 4003 N N . SER A 1 548 ? -20.828 10.833 20.999 1.00 84.38 548 SER A N 1
ATOM 4004 C CA . SER A 1 548 ? -20.607 11.885 21.997 1.00 84.38 548 SER A CA 1
ATOM 4005 C C . SER A 1 548 ? -19.446 11.547 22.941 1.00 84.38 548 SER A C 1
ATOM 4007 O O . SER A 1 548 ? -18.551 12.374 23.135 1.00 84.38 548 SER A O 1
ATOM 4009 N N . SER A 1 549 ? -19.398 10.317 23.464 1.00 90.31 549 SER A N 1
ATOM 4010 C CA . SER A 1 549 ? -18.306 9.835 24.317 1.00 90.31 549 SER A CA 1
ATOM 4011 C C . SER A 1 549 ? -16.969 9.785 23.579 1.00 90.31 549 SER A C 1
ATOM 4013 O O . SER A 1 549 ? -15.968 10.240 24.130 1.00 90.31 549 SER A O 1
ATOM 4015 N N . LEU A 1 550 ? -16.926 9.316 22.326 1.00 93.69 550 LEU A N 1
ATOM 4016 C CA . LEU A 1 550 ? -15.709 9.320 21.504 1.00 93.69 550 LEU A CA 1
ATOM 4017 C C . LEU A 1 550 ? -15.221 10.747 21.233 1.00 93.69 550 LEU A C 1
ATOM 4019 O O . LEU A 1 550 ? -14.042 11.042 21.430 1.00 93.69 550 LEU A O 1
ATOM 4023 N N . ARG A 1 551 ? -16.115 11.670 20.854 1.00 91.31 551 ARG A N 1
ATOM 4024 C CA . ARG A 1 551 ? -15.768 13.088 20.653 1.00 91.31 551 ARG A CA 1
ATOM 4025 C C . ARG A 1 551 ? -15.281 13.748 21.945 1.00 91.31 551 ARG A C 1
ATOM 4027 O O . ARG A 1 551 ? -14.298 14.489 21.909 1.00 91.31 551 ARG A O 1
ATOM 4034 N N . GLN A 1 552 ? -15.911 13.453 23.084 1.00 89.69 552 GLN A N 1
ATOM 4035 C CA . GLN A 1 552 ? -15.468 13.922 24.399 1.00 89.69 552 GLN A CA 1
ATOM 4036 C C . GLN A 1 552 ? -14.098 13.337 24.772 1.00 89.69 552 GLN A C 1
ATOM 4038 O O . GLN A 1 552 ? -13.230 14.083 25.225 1.00 89.69 552 GLN A O 1
ATOM 4043 N N . ALA A 1 553 ? -13.870 12.042 24.538 1.00 91.56 553 ALA A N 1
ATOM 4044 C CA . ALA A 1 553 ? -12.591 11.384 24.775 1.00 91.56 553 ALA A CA 1
ATOM 4045 C C . ALA A 1 553 ? -11.478 12.027 23.942 1.00 91.56 553 ALA A C 1
ATOM 4047 O O . ALA A 1 553 ? -10.506 12.509 24.515 1.00 91.56 553 ALA A O 1
ATOM 4048 N N . ILE A 1 554 ? -11.645 12.134 22.620 1.00 91.81 554 ILE A N 1
ATOM 4049 C CA . ILE A 1 554 ? -10.669 12.778 21.727 1.00 91.81 554 ILE A CA 1
ATOM 4050 C C . ILE A 1 554 ? -10.376 14.208 22.198 1.00 91.81 554 ILE A C 1
ATOM 4052 O O . ILE A 1 554 ? -9.212 14.565 22.352 1.00 91.81 554 ILE A O 1
ATOM 4056 N N . SER A 1 555 ? -11.412 14.998 22.507 1.00 87.38 555 SER A N 1
ATOM 4057 C CA . SER A 1 555 ? -11.258 16.387 22.959 1.00 87.38 555 SER A CA 1
ATOM 4058 C C . SER A 1 555 ? -10.524 16.521 24.299 1.00 87.38 555 SER A C 1
ATOM 4060 O O . SER A 1 555 ? -9.773 17.481 24.477 1.00 87.38 555 SER A O 1
ATOM 4062 N N . ILE A 1 556 ? -10.723 15.593 25.243 1.00 87.62 556 ILE A N 1
ATOM 4063 C CA . ILE A 1 556 ? -9.954 15.543 26.494 1.00 87.62 556 ILE A CA 1
ATOM 4064 C C . ILE A 1 556 ? -8.505 15.148 26.195 1.00 87.62 556 ILE A C 1
ATOM 4066 O O . ILE A 1 556 ? -7.582 15.798 26.684 1.00 87.62 556 ILE A O 1
ATOM 4070 N N . LEU A 1 557 ? -8.290 14.117 25.377 1.00 91.06 557 LEU A N 1
ATOM 4071 C CA . LEU A 1 557 ? -6.967 13.548 25.120 1.00 91.06 557 LEU A CA 1
ATOM 4072 C C . LEU A 1 557 ? -6.066 14.468 24.281 1.00 91.06 557 LEU A C 1
ATOM 4074 O O . LEU A 1 557 ? -4.864 14.533 24.533 1.00 91.06 557 LEU A O 1
ATOM 4078 N N . SER A 1 558 ? -6.632 15.254 23.362 1.00 88.12 558 SER A N 1
ATOM 4079 C CA . SER A 1 558 ? -5.898 16.257 22.580 1.00 88.12 558 SER A CA 1
ATOM 4080 C C . SER A 1 558 ? -5.732 17.608 23.292 1.00 88.12 558 SER A C 1
ATOM 4082 O O . SER A 1 558 ? -5.051 18.484 22.762 1.00 88.12 558 SER A O 1
ATOM 4084 N N . SER A 1 559 ? -6.343 17.813 24.469 1.00 81.94 559 SER A N 1
ATOM 4085 C CA . SER A 1 559 ? -6.449 19.132 25.131 1.00 81.94 559 SER A CA 1
ATOM 4086 C C . SER A 1 559 ? -5.107 19.835 25.382 1.00 81.94 559 SER A C 1
ATOM 4088 O O . SER A 1 559 ? -5.010 21.049 25.221 1.00 81.94 559 SER A O 1
ATOM 4090 N N . ASN A 1 560 ? -4.056 19.070 25.697 1.00 85.94 560 ASN A N 1
ATOM 4091 C CA . ASN A 1 560 ? -2.691 19.565 25.924 1.00 85.94 560 ASN A CA 1
ATOM 4092 C C . ASN A 1 560 ? -1.784 19.469 24.674 1.00 85.94 560 ASN A C 1
ATOM 4094 O O . ASN A 1 560 ? -0.555 19.486 24.785 1.00 85.94 560 ASN A O 1
ATOM 4098 N N . GLY A 1 561 ? -2.376 19.353 23.479 1.00 82.75 561 GLY A N 1
ATOM 4099 C CA . GLY A 1 561 ? -1.659 19.266 22.203 1.00 82.75 561 GLY A CA 1
ATOM 4100 C C . GLY A 1 561 ? -1.020 17.901 21.926 1.00 82.75 561 GLY A C 1
ATOM 4101 O O . GLY A 1 561 ? -0.016 17.835 21.219 1.00 82.75 561 GLY A O 1
ATOM 4102 N N . ALA A 1 562 ? -1.561 16.824 22.501 1.00 89.44 562 ALA A N 1
ATOM 4103 C CA . ALA A 1 562 ? -1.137 15.461 22.190 1.00 89.44 562 ALA A CA 1
ATOM 4104 C C . ALA A 1 562 ? -1.796 14.958 20.895 1.00 89.44 562 ALA A C 1
ATOM 4106 O O . ALA A 1 562 ? -2.969 15.235 20.634 1.00 89.44 562 ALA A O 1
ATOM 4107 N N . HIS A 1 563 ? -1.056 14.183 20.104 1.00 92.06 563 HIS A N 1
ATOM 4108 C CA . HIS A 1 563 ? -1.600 13.468 18.955 1.00 92.06 563 HIS A CA 1
ATOM 4109 C C . HIS A 1 563 ? -2.357 12.223 19.438 1.00 92.06 563 HIS A C 1
ATOM 4111 O O . HIS A 1 563 ? -1.770 11.357 20.091 1.00 92.06 563 HIS A O 1
ATOM 4117 N N . VAL A 1 564 ? -3.658 12.152 19.150 1.00 93.62 564 VAL A N 1
ATOM 4118 C CA . VAL A 1 564 ? -4.534 11.053 19.582 1.00 93.62 564 VAL A CA 1
ATOM 4119 C C . VAL A 1 564 ? -4.669 10.038 18.452 1.00 93.62 564 VAL A C 1
ATOM 4121 O O . VAL A 1 564 ? -5.189 10.361 17.387 1.00 93.62 564 VAL A O 1
ATOM 4124 N N . ILE A 1 565 ? -4.216 8.814 18.704 1.00 94.62 565 ILE A N 1
ATOM 4125 C CA . ILE A 1 565 ? -4.330 7.665 17.808 1.00 94.62 565 ILE A CA 1
ATOM 4126 C C . ILE A 1 565 ? -5.488 6.808 18.316 1.00 94.62 565 ILE A C 1
ATOM 4128 O O . ILE A 1 565 ? -5.425 6.279 19.426 1.00 94.62 565 ILE A O 1
ATOM 4132 N N . LEU A 1 566 ? -6.539 6.675 17.508 1.00 93.31 566 LEU A N 1
ATOM 4133 C CA . LEU A 1 566 ? -7.603 5.700 17.741 1.00 93.31 566 LEU A CA 1
ATOM 4134 C C . LEU A 1 566 ? -7.175 4.356 17.147 1.00 93.31 566 LEU A C 1
ATOM 4136 O O . LEU A 1 566 ? -6.662 4.318 16.030 1.00 93.31 566 LEU A O 1
ATOM 4140 N N . VAL A 1 567 ? -7.390 3.269 17.882 1.00 89.88 567 VAL A N 1
ATOM 4141 C CA . VAL A 1 567 ? -7.107 1.902 17.427 1.00 89.88 567 VAL A CA 1
ATOM 4142 C C . VAL A 1 567 ? -8.411 1.118 17.396 1.00 89.88 567 VAL A C 1
ATOM 4144 O O . VAL A 1 567 ? -9.143 1.108 18.384 1.00 89.88 567 VAL A O 1
ATOM 4147 N N . THR A 1 568 ? -8.690 0.468 16.267 1.00 86.50 568 THR A N 1
ATOM 4148 C CA . THR A 1 568 ? -9.845 -0.420 16.094 1.00 86.50 568 THR A CA 1
ATOM 4149 C C . THR A 1 568 ? -9.795 -1.570 17.100 1.00 86.50 568 THR A C 1
ATOM 4151 O O . THR A 1 568 ? -8.733 -2.150 17.336 1.00 86.50 568 THR A O 1
ATOM 4154 N N . GLU A 1 569 ? -10.941 -1.922 17.678 1.00 83.88 569 GLU A N 1
ATOM 4155 C CA . GLU A 1 569 ? -11.065 -3.123 18.501 1.00 83.88 569 GLU A CA 1
ATOM 4156 C C . GLU A 1 569 ? -10.768 -4.388 17.664 1.00 83.88 569 GLU A C 1
ATOM 4158 O O . GLU A 1 569 ? -11.237 -4.488 16.526 1.00 83.88 569 GLU A O 1
ATOM 4163 N N . PRO A 1 570 ? -10.006 -5.369 18.181 1.00 81.94 570 PRO A N 1
ATOM 4164 C CA . PRO A 1 570 ? -9.955 -6.695 17.572 1.00 81.94 570 PRO A CA 1
ATOM 4165 C C . PRO A 1 570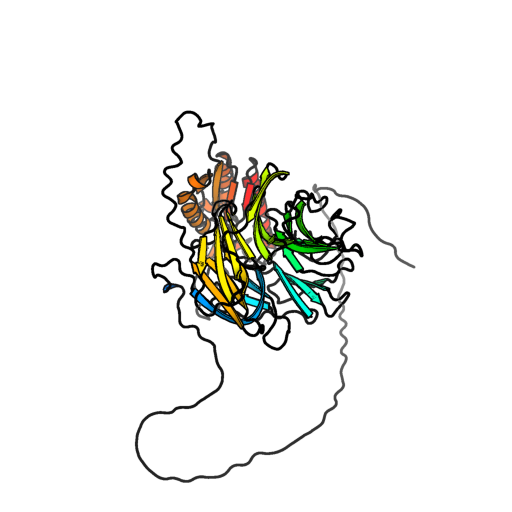 ? -11.300 -7.422 17.738 1.00 81.94 570 PRO A C 1
ATOM 4167 O O . PRO A 1 570 ? -11.945 -7.307 18.776 1.00 81.94 570 PRO A O 1
ATOM 4170 N N . SER A 1 571 ? -11.693 -8.232 16.751 1.00 80.12 571 SER A N 1
ATOM 4171 C CA . SER A 1 571 ? -12.867 -9.111 16.879 1.00 80.12 571 SER A CA 1
ATOM 4172 C C . SER A 1 571 ? -12.715 -10.057 18.079 1.00 80.12 571 SER A C 1
ATOM 4174 O O . SER A 1 571 ? -11.643 -10.632 18.291 1.00 80.12 571 SER A O 1
ATOM 4176 N N . CYS A 1 572 ? -13.783 -10.201 18.866 1.00 75.44 572 CYS A N 1
ATOM 4177 C CA . CYS A 1 572 ? -13.766 -10.882 20.157 1.00 75.44 572 CYS A CA 1
ATOM 4178 C C . CYS A 1 572 ? -14.819 -12.001 20.220 1.00 75.44 572 CYS A C 1
ATOM 4180 O O . CYS A 1 572 ? -15.914 -11.800 20.733 1.00 75.44 572 CYS A O 1
ATOM 4182 N N . ASP A 1 573 ? -14.463 -13.207 19.769 1.00 79.31 573 ASP A N 1
ATOM 4183 C CA . ASP A 1 573 ? -15.279 -14.410 19.988 1.00 79.31 573 ASP A CA 1
ATOM 4184 C C . ASP A 1 573 ? -15.140 -14.894 21.442 1.00 79.31 573 ASP A C 1
ATOM 4186 O O . ASP A 1 573 ? -14.060 -15.309 21.877 1.00 79.31 573 ASP A O 1
ATOM 4190 N N . SER A 1 574 ? -16.236 -14.861 22.204 1.00 70.62 574 SER A N 1
ATOM 4191 C CA . SER A 1 574 ? -16.300 -15.421 23.557 1.00 70.62 574 SER A CA 1
ATOM 4192 C C . SER A 1 574 ? -17.131 -16.716 23.642 1.00 70.62 574 SER A C 1
ATOM 4194 O O . SER A 1 574 ? -17.465 -17.175 24.741 1.00 70.62 574 SER A O 1
ATOM 4196 N N . GLY A 1 575 ? -17.424 -17.335 22.494 1.00 72.25 575 GLY A N 1
ATOM 4197 C CA . GLY A 1 575 ? -18.127 -18.603 22.317 1.00 72.25 575 GLY A CA 1
ATOM 4198 C C . GLY A 1 575 ? -19.644 -18.440 22.222 1.00 72.25 575 GLY A C 1
ATOM 4199 O O . GLY A 1 575 ? -20.261 -17.863 23.115 1.00 72.25 575 GLY A O 1
ATOM 4200 N N . GLY A 1 576 ? -20.252 -18.992 21.167 1.00 73.88 576 GLY A N 1
ATOM 4201 C CA . GLY A 1 576 ? -21.672 -18.810 20.843 1.00 73.88 576 GLY A CA 1
ATOM 4202 C C . GLY A 1 576 ? -22.695 -19.341 21.863 1.00 73.88 576 GLY A C 1
ATOM 4203 O O . GLY A 1 576 ? -22.404 -20.124 22.769 1.00 73.88 576 GLY A O 1
ATOM 4204 N N . GLN A 1 577 ? -23.942 -18.916 21.669 1.00 76.62 577 GLN A N 1
ATOM 4205 C CA . GLN A 1 577 ? -25.132 -19.366 22.390 1.00 76.62 577 GLN A CA 1
ATOM 4206 C C . GLN A 1 577 ? -25.461 -20.850 22.113 1.00 76.62 577 GLN A C 1
ATOM 4208 O O . GLN A 1 577 ? -25.056 -21.427 21.105 1.00 76.62 577 GLN A O 1
ATOM 4213 N N . LEU A 1 578 ? -26.294 -21.470 22.965 1.00 76.12 578 LEU A N 1
ATOM 4214 C CA . LEU A 1 578 ? -26.708 -22.886 22.847 1.00 76.12 578 LEU A CA 1
ATOM 4215 C C . LEU A 1 578 ? -27.474 -23.242 21.551 1.00 76.12 578 LEU A C 1
ATOM 4217 O O . LEU A 1 578 ? -27.647 -24.419 21.244 1.00 76.12 578 LEU A O 1
ATOM 4221 N N . ASN A 1 579 ? -27.954 -22.243 20.811 1.00 77.25 579 ASN A N 1
ATOM 4222 C CA . ASN A 1 579 ? -28.611 -22.367 19.504 1.00 77.25 579 ASN A CA 1
ATOM 4223 C C . ASN A 1 579 ? -27.637 -22.198 18.312 1.00 77.25 579 ASN A C 1
ATOM 4225 O O . ASN A 1 579 ? -28.068 -22.337 17.169 1.00 77.25 579 ASN A O 1
ATOM 4229 N N . GLY A 1 580 ? -26.361 -21.877 18.561 1.00 74.19 580 GLY A N 1
ATOM 4230 C CA . GLY A 1 580 ? -25.344 -21.613 17.542 1.00 74.19 580 GLY A CA 1
ATOM 4231 C C . GLY A 1 580 ? -25.249 -20.166 17.035 1.00 74.19 580 GLY A C 1
ATOM 4232 O O . GLY A 1 580 ? -24.466 -19.927 16.121 1.00 74.19 580 GLY A O 1
ATOM 4233 N N . THR A 1 581 ? -25.998 -19.199 17.582 1.00 77.69 581 THR A N 1
ATOM 4234 C CA . THR A 1 581 ? -25.797 -17.771 17.251 1.00 77.69 581 THR A CA 1
ATOM 4235 C C . THR A 1 581 ? -24.689 -17.150 18.116 1.00 77.69 581 THR A C 1
ATOM 4237 O O . THR A 1 581 ? -24.526 -17.576 19.262 1.00 77.69 581 THR A O 1
ATOM 4240 N N . PRO A 1 582 ? -23.940 -16.139 17.632 1.00 77.81 582 PRO A N 1
ATOM 4241 C CA . PRO A 1 582 ? -23.033 -15.359 18.482 1.00 77.81 582 PRO A CA 1
ATOM 4242 C C . PRO A 1 582 ? -23.804 -14.621 19.591 1.00 77.81 582 PRO A C 1
ATOM 4244 O O . PRO A 1 582 ? -25.042 -14.621 19.615 1.00 77.81 582 PRO A O 1
ATOM 4247 N N . TRP A 1 583 ? -23.084 -14.012 20.530 1.00 80.81 583 TRP A N 1
ATOM 4248 C CA . TRP A 1 583 ? -23.684 -13.069 21.478 1.00 80.81 583 TRP A CA 1
ATOM 4249 C C . TRP A 1 583 ? -23.971 -11.718 20.801 1.00 80.81 583 TRP A C 1
ATOM 4251 O O . TRP A 1 583 ? -23.690 -11.536 19.622 1.00 80.81 583 TRP A O 1
ATOM 4261 N N . SER A 1 584 ? -24.608 -10.790 21.517 1.00 76.56 584 SER A N 1
ATOM 4262 C CA . SER A 1 584 ? -24.858 -9.424 21.019 1.00 76.56 584 SER A CA 1
ATOM 4263 C C . SER A 1 584 ? -23.626 -8.516 21.105 1.00 76.56 584 SER A C 1
ATOM 4265 O O . SER A 1 584 ? -23.587 -7.469 20.470 1.00 76.56 584 SER A O 1
ATOM 4267 N N . GLU A 1 585 ? -22.663 -8.923 21.925 1.00 80.75 585 GLU A N 1
ATOM 4268 C CA . GLU A 1 585 ? -21.471 -8.195 22.351 1.00 80.75 585 GLU A CA 1
ATOM 4269 C C . GLU A 1 585 ? -20.163 -8.685 21.687 1.00 80.75 585 GLU A C 1
ATOM 4271 O O . GLU A 1 585 ? -19.097 -8.161 22.018 1.00 80.75 585 GLU A O 1
ATOM 4276 N N . ASP A 1 586 ? -20.251 -9.666 20.776 1.00 78.88 586 ASP A N 1
ATOM 4277 C CA . ASP A 1 586 ? -19.149 -10.402 20.118 1.00 78.88 586 ASP A CA 1
ATOM 4278 C C . ASP A 1 586 ? -19.200 -10.284 18.578 1.00 78.88 586 ASP A C 1
ATOM 4280 O O . ASP A 1 586 ? -20.288 -10.547 18.012 1.00 78.88 586 ASP A O 1
#

Sequence (586 aa):
MAILGLLLSILIIVSSSQSPPSQTHFSRQLAAQTAQSNLSHHYALANAGILSGPSLLTNTKKTNISAAKQHPYSPTASPSELLSSSNSWQSIGILSGRLLGSSCPTYQVCFAIGEAAYSQSPLMVETINGGATWSNVTLPSAVADTQAIDCPTILECIVVGNSYWGFGYGIFQTPNAGITWNVSAPNILGGLATVTCPSSLVCYAGGKPNPSIIISTDGGITWNPTSPFPPAEAVSLSSIACPAIQFCIAVGLYSNQSNNGGTSGGLIYYTSNFGTTWQSVSVSSDFGTFNSVSCPSSTWCMATGANLMGESVTADLSFSSQVLVSTSFNLSPNPVGSEMAIFCQAVMRCLMAGGTLGNISEISFTSDGGSSISVETVPSPSPDLDQLQCGVGPVLWCIVSGSNQDNSTTWFYGANTYTPEVPNLVAPAISPSSQSNLNPINALVLGDSIAKVIGIGLNVNQSAYGLQFGNQSAIGCGIVGIPTYIDKGNVSTNRTQCASWQSQFLTAVSYGPKIVVLLVGRWESYTYEVNNSWVSLGNPIYDQIIESSLRQAISILSSNGAHVILVTEPSCDSGGQLNGTPWSED

Nearest PDB structures (foldseek):
  7b7c-assembly1_A  TM=6.081E-01  e=1.108E-04  Photorhabdus laumondii
  6t96-assembly1_A  TM=6.614E-01  e=5.685E-04  Photorhabdus laumondii subsp. laumondii TTO1
  7n9f-assembly1_k  TM=6.295E-01  e=4.099E-04  Saccharomyces cerevisiae
  3mzl-assembly2_E  TM=5.743E-01  e=1.035E-03  Saccharomyces cerevisiae
  8tie-assembly1_o  TM=4.379E-01  e=9.803E-04  Saccharomyces cerevisiae

Secondary structure (DSSP, 8-state):
------------------------------------------------------------------------------GGG---S----EEEEEESEEEEEEE-SSSS-EEEEEEETTTTEEEEEEESSTTSS-EE----TTBS---EEE-SSSS-EEEEEEBSSSSSEEEEEESSTTSS-EEE--TT-S-EEEEE-SSSS-EEEEESSSS-EEEESSSSS--EE-TTSPTTSEEEEEEEEEEETTEEEEEEEEE---TTT--EEEEEEEESSTTSS-EEPP--TTEEEEEEEEEEETTEEEEEEEETTS-EEEEEEEEETTEEEEEEEEE-SS-B-S--EEEEEETTEEEEEEEBTTS-EEEEEESSTTSS-EEEEPPSS--EEEEEEEE-SSS-EEEEEEE-TTSS-EEEEEEE-PPP-------S---SS-------EEEEEEESHHHHHHHHHHHHHGGGGTEEEEE---TT--SS--SEEEETTEEEE--GGGGGHHHHHHHHHHT--SEEEEE--TTTSSEEEETTEEE-TT-HHHHHHHHHHHHHHHHHHTTTSPEEEEEPPPP------TTS---S--

pLDDT: mean 71.93, std 23.42, range [21.41, 96.5]

Mean predicted aligned error: 19.36 Å